Protein AF-A0A813BN53-F1 (afdb_monomer_lite)

Organism: NCBI:txid1628268

Structure (mmCIF, N/CA/C/O backbone):
data_AF-A0A813BN53-F1
#
_entry.id   AF-A0A813BN53-F1
#
loop_
_atom_site.group_PDB
_atom_site.id
_atom_site.type_symbol
_atom_site.label_atom_id
_atom_site.label_alt_id
_atom_site.label_comp_id
_atom_site.label_asym_id
_atom_site.label_entity_id
_atom_site.label_seq_id
_atom_site.pdbx_PDB_ins_code
_atom_site.Cartn_x
_atom_site.Cartn_y
_atom_site.Cartn_z
_atom_site.occupancy
_atom_site.B_iso_or_equiv
_atom_site.auth_seq_id
_atom_site.auth_comp_id
_atom_site.auth_asym_id
_atom_site.auth_atom_id
_atom_site.pdbx_PDB_model_num
ATOM 1 N N . MET A 1 1 ? -25.216 -3.571 97.556 1.00 33.88 1 MET A N 1
ATOM 2 C CA . MET A 1 1 ? -24.026 -4.137 98.226 1.00 33.88 1 MET A CA 1
ATOM 3 C C . MET A 1 1 ? -23.554 -5.247 97.294 1.00 33.88 1 MET A C 1
ATOM 5 O O . MET A 1 1 ? -24.300 -6.204 97.170 1.00 33.88 1 MET A O 1
ATOM 9 N N . ALA A 1 2 ? -22.584 -5.068 96.392 1.00 27.86 2 ALA A N 1
ATOM 10 C CA . ALA A 1 2 ? -21.309 -4.325 96.413 1.00 27.86 2 ALA A CA 1
ATOM 11 C C . ALA A 1 2 ? -20.160 -5.106 97.073 1.00 27.86 2 ALA A C 1
ATOM 13 O O . ALA A 1 2 ? -20.402 -5.760 98.082 1.00 27.86 2 ALA A O 1
ATOM 14 N N . VAL A 1 3 ? -18.945 -4.909 96.533 1.00 31.61 3 VAL A N 1
ATOM 15 C CA . VAL A 1 3 ? -17.649 -5.512 96.919 1.00 31.61 3 VAL A CA 1
ATOM 16 C C . VAL A 1 3 ? -17.490 -6.990 96.497 1.00 31.61 3 VAL A C 1
ATOM 18 O O . VAL A 1 3 ? -18.380 -7.782 96.789 1.00 31.61 3 VAL A O 1
ATOM 21 N N . CYS A 1 4 ? -16.377 -7.476 95.926 1.00 26.16 4 CYS A N 1
ATOM 22 C CA . CYS A 1 4 ? -15.369 -6.957 94.962 1.00 26.16 4 CYS A CA 1
ATOM 23 C C . CYS A 1 4 ? -14.208 -7.978 94.875 1.00 26.16 4 CYS A C 1
ATOM 25 O O . CYS A 1 4 ? -13.852 -8.504 95.924 1.00 26.16 4 CYS A O 1
ATOM 27 N N . ASP A 1 5 ? -13.611 -8.139 93.682 1.00 34.28 5 ASP A N 1
ATOM 28 C CA . ASP A 1 5 ? -12.170 -8.380 93.392 1.00 34.28 5 ASP A CA 1
ATOM 29 C C . ASP A 1 5 ? -11.467 -9.556 94.149 1.00 34.28 5 ASP A C 1
ATOM 31 O O . ASP A 1 5 ? -12.128 -10.335 94.828 1.00 34.28 5 ASP A O 1
ATOM 35 N N . ASP A 1 6 ? -10.172 -9.897 94.057 1.00 33.66 6 ASP A N 1
ATOM 36 C CA . ASP A 1 6 ? -8.963 -9.495 93.292 1.00 33.66 6 ASP A CA 1
ATOM 37 C C . ASP A 1 6 ? -8.020 -10.753 93.288 1.00 33.66 6 ASP A C 1
ATOM 39 O O . ASP A 1 6 ? -8.207 -11.624 94.140 1.00 33.66 6 ASP A O 1
ATOM 43 N N . SER A 1 7 ? -6.994 -11.019 92.461 1.00 32.00 7 SER A N 1
ATOM 44 C CA . SER A 1 7 ? -6.309 -10.330 91.348 1.00 32.00 7 SER A CA 1
ATOM 45 C C . SER A 1 7 ? -5.564 -11.356 90.454 1.00 32.00 7 SER A C 1
ATOM 47 O O . SER A 1 7 ? -5.559 -12.547 90.770 1.00 32.00 7 SER A O 1
ATOM 49 N N . GLY A 1 8 ? -4.828 -10.911 89.419 1.00 30.19 8 GLY A N 1
ATOM 50 C CA . GLY A 1 8 ? -3.742 -11.714 88.810 1.00 30.19 8 GLY A CA 1
ATOM 51 C C . GLY A 1 8 ? -3.398 -11.418 87.340 1.00 30.19 8 GLY A C 1
ATOM 52 O O . GLY A 1 8 ? -4.048 -11.941 86.441 1.00 30.19 8 GLY A O 1
ATOM 53 N N . ALA A 1 9 ? -2.336 -10.645 87.085 1.00 30.12 9 ALA A N 1
ATOM 54 C CA . ALA A 1 9 ? -1.829 -10.312 85.741 1.00 30.12 9 ALA A CA 1
ATOM 55 C C . ALA A 1 9 ? -0.279 -10.327 85.686 1.00 30.12 9 ALA A C 1
ATOM 57 O O . ALA A 1 9 ? 0.352 -10.636 86.696 1.00 30.12 9 ALA A O 1
ATOM 58 N N . LEU A 1 10 ? 0.301 -9.884 84.549 1.00 31.89 10 LEU A N 1
ATOM 59 C CA . LEU A 1 10 ? 1.746 -9.716 84.233 1.00 31.89 10 LEU A CA 1
ATOM 60 C C . LEU A 1 10 ? 2.466 -11.015 83.767 1.00 31.89 10 LEU A C 1
ATOM 62 O O . LEU A 1 10 ? 2.198 -12.078 84.313 1.00 31.89 10 LEU A O 1
ATOM 66 N N . LEU A 1 11 ? 3.397 -11.021 82.790 1.00 31.33 11 LEU A N 1
ATOM 67 C CA . LEU A 1 11 ? 3.942 -9.970 81.891 1.00 31.33 11 LEU A CA 1
ATOM 68 C C . LEU A 1 11 ? 4.680 -10.598 80.668 1.00 31.33 11 LEU A C 1
ATOM 70 O O . LEU A 1 11 ? 5.227 -11.674 80.851 1.00 31.33 11 LEU A O 1
ATOM 74 N N . ALA A 1 12 ? 4.728 -9.876 79.523 1.00 29.97 12 ALA A N 1
ATOM 75 C CA . ALA A 1 12 ? 5.725 -9.812 78.403 1.00 29.97 12 ALA A CA 1
ATOM 76 C C . ALA A 1 12 ? 6.460 -11.093 77.876 1.00 29.97 12 ALA A C 1
ATOM 78 O O . ALA A 1 12 ? 6.554 -12.098 78.558 1.00 29.97 12 ALA A O 1
ATOM 79 N N . GLU A 1 13 ? 7.010 -11.190 76.652 1.00 34.19 13 GLU A N 1
ATOM 80 C CA . GLU A 1 13 ? 7.517 -10.237 75.632 1.00 34.19 13 GLU A CA 1
ATOM 81 C C . GLU A 1 13 ? 7.085 -10.711 74.209 1.00 34.19 13 GLU A C 1
ATOM 83 O O . GLU A 1 13 ? 7.063 -11.908 73.952 1.00 34.19 13 GLU A O 1
ATOM 88 N N . SER A 1 14 ? 6.513 -9.881 73.320 1.00 32.94 14 SER A N 1
ATOM 89 C CA . SER A 1 14 ? 7.113 -8.912 72.362 1.00 32.94 14 SER A CA 1
ATOM 90 C C . SER A 1 14 ? 7.568 -9.496 70.999 1.00 32.94 14 SER A C 1
ATOM 92 O O . SER A 1 14 ? 8.357 -10.435 70.964 1.00 32.94 14 SER A O 1
ATOM 94 N N . GLY A 1 15 ? 7.111 -8.901 69.882 1.00 30.14 15 GLY A N 1
ATOM 95 C CA . GLY A 1 15 ? 7.541 -9.224 68.506 1.00 30.14 15 GLY A CA 1
ATOM 96 C C . GLY A 1 15 ? 6.459 -8.970 67.437 1.00 30.14 15 GLY A C 1
ATOM 97 O O . GLY A 1 15 ? 5.422 -9.625 67.449 1.00 30.14 15 GLY A O 1
ATOM 98 N N . GLU A 1 16 ? 6.686 -8.026 66.519 1.00 40.94 16 GLU A N 1
ATOM 99 C CA . GLU A 1 16 ? 5.732 -7.618 65.465 1.00 40.94 16 GLU A CA 1
ATOM 100 C C . GLU A 1 16 ? 5.935 -8.367 64.134 1.00 40.94 16 GLU A C 1
ATOM 102 O O . GLU A 1 16 ? 7.077 -8.655 63.764 1.00 40.94 16 GLU A O 1
ATOM 107 N N . LYS A 1 17 ? 4.861 -8.533 63.339 1.00 35.19 17 LYS A N 1
ATOM 108 C CA . LYS A 1 17 ? 4.904 -8.312 61.877 1.00 35.19 17 LYS A CA 1
ATOM 109 C C . LYS A 1 17 ? 3.518 -8.116 61.236 1.00 35.19 17 LYS A C 1
ATOM 111 O O . LYS A 1 17 ? 2.498 -8.278 61.895 1.00 35.19 17 LYS A O 1
ATOM 116 N N . LEU A 1 18 ? 3.536 -7.671 59.976 1.00 34.00 18 LEU A N 1
ATOM 117 C CA . LEU A 1 18 ? 2.407 -7.183 59.174 1.00 34.00 18 LEU A CA 1
ATOM 118 C C . LEU A 1 18 ? 1.803 -8.245 58.239 1.00 34.00 18 LEU A C 1
ATOM 120 O O . LEU A 1 18 ? 2.571 -9.075 57.765 1.00 34.00 18 LEU A O 1
ATOM 124 N N . LEU A 1 19 ? 0.517 -8.032 57.889 1.00 42.69 19 LEU A N 1
ATOM 125 C CA . LEU A 1 19 ? -0.212 -8.493 56.678 1.00 42.69 19 LEU A CA 1
ATOM 126 C C . LEU A 1 19 ? -0.283 -10.040 56.507 1.00 42.69 19 LEU A C 1
ATOM 128 O O . LEU A 1 19 ? 0.435 -10.771 57.176 1.00 42.69 19 LEU A O 1
ATOM 132 N N . ASP A 1 20 ? -1.249 -10.655 55.823 1.00 34.78 20 ASP A N 1
ATOM 133 C CA . ASP A 1 20 ? -1.845 -10.367 54.509 1.00 34.78 20 ASP A CA 1
ATOM 134 C C . ASP A 1 20 ? -3.363 -10.675 54.456 1.00 34.78 20 ASP A C 1
ATOM 136 O O . ASP A 1 20 ? -3.975 -11.076 55.450 1.00 34.78 20 ASP A O 1
ATOM 140 N N . GLY A 1 21 ? -3.966 -10.485 53.280 1.00 42.91 21 GLY A N 1
ATOM 141 C CA . GLY A 1 21 ? -5.291 -10.977 52.906 1.00 42.91 21 GLY A CA 1
ATOM 142 C C . GLY A 1 21 ? -5.336 -11.233 51.397 1.00 42.91 21 GLY A C 1
ATOM 143 O O . GLY A 1 21 ? -4.715 -10.483 50.654 1.00 42.91 21 GLY A O 1
ATOM 144 N N . GLU A 1 22 ? -6.044 -12.288 50.996 1.00 37.97 22 GLU A N 1
ATOM 145 C CA . GLU A 1 22 ? -6.292 -12.743 49.616 1.00 37.97 22 GLU A CA 1
ATOM 146 C C . GLU A 1 22 ? -7.786 -13.168 49.604 1.00 37.97 22 GLU A C 1
ATOM 148 O O . GLU A 1 22 ? -8.225 -13.806 50.566 1.00 37.97 22 GLU A O 1
ATOM 153 N N . ASP A 1 23 ? -8.701 -12.705 48.745 1.00 38.03 23 ASP A N 1
ATOM 154 C CA . ASP A 1 23 ? -8.755 -12.562 47.273 1.00 38.03 23 ASP A CA 1
ATOM 155 C C . ASP A 1 23 ? -9.419 -13.788 46.605 1.00 38.03 23 ASP A C 1
ATOM 157 O O . ASP A 1 23 ? -8.776 -14.787 46.285 1.00 38.03 23 ASP A O 1
ATOM 161 N N . GLU A 1 24 ? -10.744 -13.708 46.396 1.00 40.34 24 GLU A N 1
ATOM 162 C CA . GLU A 1 24 ? -11.528 -14.678 45.598 1.00 40.34 24 GLU A CA 1
ATOM 163 C C . GLU A 1 24 ? -12.054 -14.097 44.263 1.00 40.34 24 GLU A C 1
ATOM 165 O O . GLU A 1 24 ? -12.581 -14.857 43.451 1.00 40.34 24 GLU A O 1
ATOM 170 N N . ASP A 1 25 ? -11.870 -12.796 43.992 1.00 41.88 25 ASP A N 1
ATOM 171 C CA . ASP A 1 25 ? -12.473 -12.102 42.836 1.00 41.88 25 ASP A CA 1
ATOM 172 C C . ASP A 1 25 ? -11.641 -12.170 41.524 1.00 41.88 25 ASP A C 1
ATOM 174 O O . ASP A 1 25 ? -12.183 -11.933 40.448 1.00 41.88 25 ASP A O 1
ATOM 178 N N . GLU A 1 26 ? -10.352 -12.549 41.550 1.00 42.41 26 GLU A N 1
ATOM 179 C CA . GLU A 1 26 ? -9.469 -12.508 40.353 1.00 42.41 26 GLU A CA 1
ATOM 180 C C . GLU A 1 26 ? -9.782 -13.542 39.244 1.00 42.41 26 GLU A C 1
ATOM 182 O O . GLU A 1 26 ? -9.170 -13.506 38.173 1.00 42.41 26 GLU A O 1
ATOM 187 N N . LYS A 1 27 ? -10.680 -14.511 39.468 1.00 37.81 27 LYS A N 1
ATOM 188 C CA . LYS A 1 27 ? -10.861 -15.638 38.527 1.00 37.81 27 LYS A CA 1
ATOM 189 C C . LYS A 1 27 ? -11.750 -15.345 37.327 1.00 37.81 27 LYS A C 1
ATOM 191 O O . LYS A 1 27 ? -11.468 -15.871 36.253 1.00 37.81 27 LYS A O 1
ATOM 196 N N . ASP A 1 28 ? -12.775 -14.519 37.493 1.00 36.75 28 ASP A N 1
ATOM 197 C CA . ASP A 1 28 ? -13.731 -14.261 36.413 1.00 36.75 28 ASP A CA 1
ATOM 198 C C . ASP A 1 28 ? -13.164 -13.235 35.406 1.00 36.75 28 ASP A C 1
ATOM 200 O O . ASP A 1 28 ? -13.376 -13.376 34.202 1.00 36.75 28 ASP A O 1
ATOM 204 N N . GLU A 1 29 ? -12.335 -12.279 35.855 1.00 39.06 29 GLU A N 1
ATOM 205 C CA . GLU A 1 29 ? -11.618 -11.354 34.955 1.00 39.06 29 GLU A CA 1
ATOM 206 C C . GLU A 1 29 ? -10.554 -12.078 34.103 1.00 39.06 29 GLU A C 1
ATOM 208 O O . GLU A 1 29 ? -10.375 -11.757 32.925 1.00 39.06 29 GLU A O 1
ATOM 213 N N . GLN A 1 30 ? -9.895 -13.112 34.647 1.00 33.84 30 GLN A N 1
ATOM 214 C CA . GLN A 1 30 ? -8.922 -13.911 33.891 1.00 33.84 30 GLN A CA 1
ATOM 215 C C . GLN A 1 30 ? -9.562 -14.768 32.788 1.00 33.84 30 GLN A C 1
ATOM 217 O O . GLN A 1 30 ? -8.883 -15.046 31.799 1.00 33.84 30 GLN A O 1
ATOM 222 N N . GLU A 1 31 ? -10.838 -15.168 32.890 1.00 34.53 31 GLU A N 1
ATOM 223 C CA . GLU A 1 31 ? -11.503 -15.862 31.775 1.00 34.53 31 GLU A CA 1
ATOM 224 C C . GLU A 1 31 ? -11.923 -14.898 30.647 1.00 34.53 31 GLU A C 1
ATOM 226 O O . GLU A 1 31 ? -11.757 -15.265 29.479 1.00 34.53 31 GLU A O 1
ATOM 231 N N . GLU A 1 32 ? -12.346 -13.656 30.931 1.00 34.56 32 GLU A N 1
ATOM 232 C CA . GLU A 1 32 ? -12.638 -12.667 29.871 1.00 34.56 32 GLU A CA 1
ATOM 233 C C . GLU A 1 32 ? -11.372 -12.150 29.156 1.00 34.56 32 GLU A C 1
ATOM 235 O O . GLU A 1 32 ? -11.384 -12.026 27.928 1.00 34.56 32 GLU A O 1
ATOM 240 N N . GLU A 1 33 ? -10.241 -11.953 29.850 1.00 33.53 33 GLU A N 1
ATOM 241 C CA . GLU A 1 33 ? -8.964 -11.655 29.169 1.00 33.53 33 GLU A CA 1
ATOM 242 C C . GLU A 1 33 ? -8.402 -12.878 28.402 1.00 33.53 33 GLU A C 1
ATOM 244 O O . GLU A 1 33 ? -7.576 -12.734 27.496 1.00 33.53 33 GLU A O 1
ATOM 249 N N . SER A 1 34 ? -8.898 -14.093 28.688 1.00 33.66 34 SER A N 1
ATOM 250 C CA . SER A 1 34 ? -8.512 -15.337 27.999 1.00 33.66 34 SER A CA 1
ATOM 251 C C . SER A 1 34 ? -9.252 -15.619 26.682 1.00 33.66 34 SER A C 1
ATOM 253 O O . SER A 1 34 ? -9.104 -16.710 26.119 1.00 33.66 34 SER A O 1
ATOM 255 N N . VAL A 1 35 ? -10.000 -14.655 26.124 1.00 37.69 35 VAL A N 1
ATOM 256 C CA . VAL A 1 35 ? -10.528 -14.742 24.746 1.00 37.69 35 VAL A CA 1
ATOM 257 C C . VAL A 1 35 ? -9.358 -14.663 23.757 1.00 37.69 35 VAL A C 1
ATOM 259 O O . VAL A 1 35 ? -9.014 -13.615 23.214 1.00 37.69 35 VAL A O 1
ATOM 262 N N . LEU A 1 36 ? -8.705 -15.815 23.582 1.00 43.56 36 LEU A N 1
ATOM 263 C CA . LEU A 1 36 ? -7.347 -15.932 23.070 1.00 43.56 36 LEU A CA 1
ATOM 264 C C . LEU A 1 36 ? -7.127 -15.171 21.761 1.00 43.56 36 LEU A C 1
ATOM 266 O O . LEU A 1 36 ? -7.765 -15.459 20.742 1.00 43.56 36 LEU A O 1
ATOM 270 N N . GLN A 1 37 ? -6.065 -14.361 21.749 1.00 44.81 37 GLN A N 1
ATOM 271 C CA . GLN A 1 37 ? -5.277 -14.138 20.541 1.00 44.81 37 GLN A CA 1
ATOM 272 C C . GLN A 1 37 ? -4.729 -15.492 20.067 1.00 44.81 37 GLN A C 1
ATOM 274 O O . GLN A 1 37 ? -3.613 -15.891 20.397 1.00 44.81 37 GLN A O 1
ATOM 279 N N . ARG A 1 38 ? -5.538 -16.232 19.301 1.00 49.47 38 ARG A N 1
ATOM 280 C CA . ARG A 1 38 ? -5.052 -17.352 18.498 1.00 49.47 38 ARG A CA 1
ATOM 281 C C . ARG A 1 38 ? -4.010 -16.792 17.548 1.00 49.47 38 ARG A C 1
ATOM 283 O O . ARG A 1 38 ? -4.349 -16.031 16.650 1.00 49.47 38 ARG A O 1
ATOM 290 N N . GLU A 1 39 ? -2.760 -17.174 17.763 1.00 60.25 39 GLU A N 1
ATOM 291 C CA . GLU A 1 39 ? -1.652 -16.815 16.890 1.00 60.25 39 GLU A CA 1
ATOM 292 C C . GLU A 1 39 ? -1.958 -17.333 15.473 1.00 60.25 39 GLU A C 1
ATOM 294 O O . GLU A 1 39 ? -2.059 -18.543 15.244 1.00 60.25 39 GLU A O 1
ATOM 299 N N . ILE A 1 40 ? -2.213 -16.410 14.538 1.00 71.62 40 ILE A N 1
ATOM 300 C CA . ILE A 1 40 ? -2.648 -16.727 13.172 1.00 71.62 40 ILE A CA 1
ATOM 301 C C . ILE A 1 40 ? -1.441 -17.261 12.397 1.00 71.62 40 ILE A C 1
ATOM 303 O O . ILE A 1 40 ? -0.690 -16.528 11.760 1.00 71.62 40 ILE A O 1
ATOM 307 N N . SER A 1 41 ? -1.236 -18.573 12.485 1.00 79.69 41 SER A N 1
ATOM 308 C CA . SER A 1 41 ? -0.147 -19.272 11.809 1.00 79.69 41 SER A CA 1
ATOM 309 C C . SER A 1 41 ? -0.617 -19.810 10.457 1.00 79.69 41 SER A C 1
ATOM 311 O O . SER A 1 41 ? -1.017 -20.966 10.334 1.00 79.69 41 SER A O 1
ATOM 313 N N . VAL A 1 42 ? -0.591 -18.951 9.435 1.00 86.44 42 VAL A N 1
ATOM 314 C CA . VAL A 1 42 ? -0.787 -19.367 8.038 1.00 86.44 42 VAL A CA 1
ATOM 315 C C . VAL A 1 42 ? 0.464 -20.099 7.566 1.00 86.44 42 VAL A C 1
ATOM 317 O O . VAL A 1 42 ? 1.565 -19.550 7.592 1.00 86.44 42 VAL A O 1
ATOM 320 N N . THR A 1 43 ? 0.318 -21.339 7.103 1.00 90.38 43 THR A N 1
ATOM 321 C CA . THR A 1 43 ? 1.452 -22.072 6.534 1.00 90.38 43 THR A CA 1
ATOM 322 C C . THR A 1 43 ? 1.742 -21.611 5.106 1.00 90.38 43 THR A C 1
ATOM 324 O O . THR A 1 43 ? 0.839 -21.276 4.335 1.00 90.38 43 THR A O 1
ATOM 327 N N . GLY A 1 44 ? 3.009 -21.695 4.685 1.00 91.38 44 GLY A N 1
ATOM 328 C CA . GLY A 1 44 ? 3.384 -21.446 3.287 1.00 91.38 44 GLY A CA 1
ATOM 329 C C . GLY A 1 44 ? 2.652 -22.357 2.286 1.00 91.38 44 GLY A C 1
ATOM 330 O O . GLY A 1 44 ? 2.449 -21.971 1.139 1.00 91.38 44 GLY A O 1
ATOM 331 N N . GLY A 1 45 ? 2.190 -23.540 2.712 1.00 94.31 45 GLY A N 1
ATOM 332 C CA . GLY A 1 45 ? 1.347 -24.413 1.891 1.00 94.31 45 GLY A CA 1
ATOM 333 C C . GLY A 1 45 ? -0.034 -23.812 1.615 1.00 94.31 45 GLY A C 1
ATOM 334 O O . GLY A 1 45 ? -0.481 -23.804 0.471 1.00 94.31 45 GLY A O 1
ATOM 335 N N . GLU A 1 46 ? -0.687 -23.258 2.636 1.00 95.50 46 GLU A N 1
ATOM 336 C CA . GLU A 1 46 ? -1.992 -22.597 2.501 1.00 95.50 46 GLU A CA 1
ATOM 337 C C . GLU A 1 46 ? -1.878 -21.278 1.730 1.00 95.50 46 GLU A C 1
ATOM 339 O O . GLU A 1 46 ? -2.680 -21.028 0.831 1.00 95.50 46 GLU A O 1
ATOM 344 N N . ALA A 1 47 ? -0.838 -20.479 1.996 1.00 96.25 47 ALA A N 1
ATOM 345 C CA . ALA A 1 47 ? -0.552 -19.258 1.242 1.00 96.25 47 ALA A CA 1
ATOM 346 C C . ALA A 1 47 ? -0.346 -19.547 -0.260 1.00 96.25 47 ALA A C 1
ATOM 348 O O . ALA A 1 47 ? -0.928 -18.877 -1.113 1.00 96.25 47 ALA A O 1
ATOM 349 N N . ARG A 1 48 ? 0.403 -20.606 -0.597 1.00 97.50 48 ARG A N 1
ATOM 350 C CA . ARG A 1 48 ? 0.612 -21.066 -1.981 1.00 97.50 48 ARG A CA 1
ATOM 351 C C . ARG A 1 48 ? -0.673 -21.568 -2.646 1.00 97.50 48 ARG A C 1
ATOM 353 O O . ARG A 1 48 ? -0.898 -21.289 -3.822 1.00 97.50 48 ARG A O 1
ATOM 360 N N . LEU A 1 49 ? -1.531 -22.280 -1.912 1.00 96.94 49 LEU A N 1
ATOM 361 C CA . LEU A 1 49 ? -2.847 -22.707 -2.406 1.00 96.94 49 LEU A CA 1
ATOM 362 C C . LEU A 1 49 ? -3.792 -21.517 -2.640 1.00 96.94 49 LEU A C 1
ATOM 364 O O . LEU A 1 49 ? -4.520 -21.510 -3.630 1.00 96.94 49 LEU A O 1
ATOM 368 N N . LEU A 1 50 ? -3.738 -20.485 -1.793 1.00 95.50 50 LEU A N 1
ATOM 369 C CA . LEU A 1 50 ? -4.460 -19.232 -2.021 1.00 95.50 50 LEU A CA 1
ATOM 370 C C . LEU A 1 50 ? -3.936 -18.494 -3.264 1.00 95.50 50 LEU A C 1
ATOM 372 O O . LEU A 1 50 ? -4.733 -17.973 -4.039 1.00 95.50 50 LEU A O 1
ATOM 376 N N . GLY A 1 51 ? -2.618 -18.491 -3.487 1.00 95.81 51 GLY A N 1
ATOM 377 C CA . GLY A 1 51 ? -2.009 -17.930 -4.695 1.00 95.81 51 GLY A CA 1
ATOM 378 C C . GLY A 1 51 ? -2.489 -18.625 -5.974 1.00 95.81 51 GLY A C 1
ATOM 379 O O . GLY A 1 51 ? -2.879 -17.959 -6.932 1.00 95.81 51 GLY A O 1
ATOM 380 N N . LEU A 1 52 ? -2.560 -19.960 -5.960 1.00 95.88 52 LEU A N 1
ATOM 381 C CA . LEU A 1 52 ? -3.152 -20.757 -7.043 1.00 95.88 52 LEU A CA 1
ATOM 382 C C . LEU A 1 52 ? -4.639 -20.440 -7.269 1.00 95.88 52 LEU A C 1
ATOM 384 O O . LEU A 1 52 ? -5.068 -20.294 -8.411 1.00 95.88 52 LEU A O 1
ATOM 388 N N . ALA A 1 53 ? -5.428 -20.302 -6.201 1.00 93.69 53 ALA A N 1
ATOM 389 C CA . ALA A 1 53 ? -6.845 -19.955 -6.311 1.00 93.69 53 ALA A CA 1
ATOM 390 C C . ALA A 1 53 ? -7.058 -18.530 -6.857 1.00 93.69 53 ALA A C 1
ATOM 392 O O . ALA A 1 53 ? -7.967 -18.296 -7.653 1.00 93.69 53 ALA A O 1
ATOM 393 N N . LEU A 1 54 ? -6.201 -17.576 -6.475 1.00 92.31 54 LEU A N 1
ATOM 394 C CA . LEU A 1 54 ? -6.242 -16.209 -6.994 1.00 92.31 54 LEU A CA 1
ATOM 395 C C . LEU A 1 54 ? -5.793 -16.134 -8.464 1.00 92.31 54 LEU A C 1
ATOM 397 O O . LEU A 1 54 ? -6.326 -15.317 -9.218 1.00 92.31 54 LEU A O 1
ATOM 401 N N . ALA A 1 55 ? -4.866 -16.996 -8.892 1.00 91.94 55 ALA A N 1
ATOM 402 C CA . ALA A 1 55 ? -4.433 -17.083 -10.285 1.00 91.94 55 ALA A CA 1
ATOM 403 C C . ALA A 1 55 ? -5.608 -17.363 -11.241 1.00 91.94 55 ALA A C 1
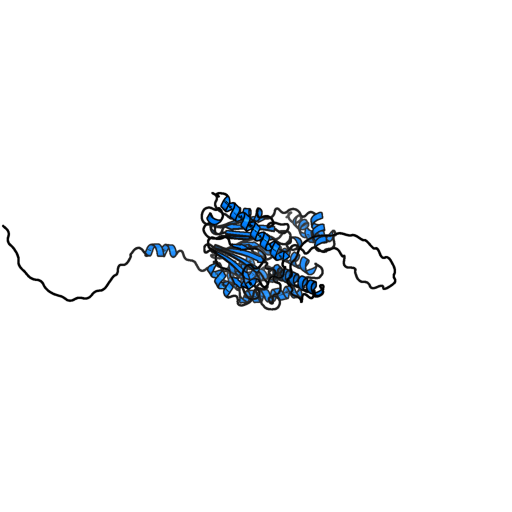ATOM 405 O O . ALA A 1 55 ? -5.752 -16.668 -12.246 1.00 91.94 55 ALA A O 1
ATOM 406 N N . ASP A 1 56 ? -6.476 -18.315 -10.889 1.00 88.00 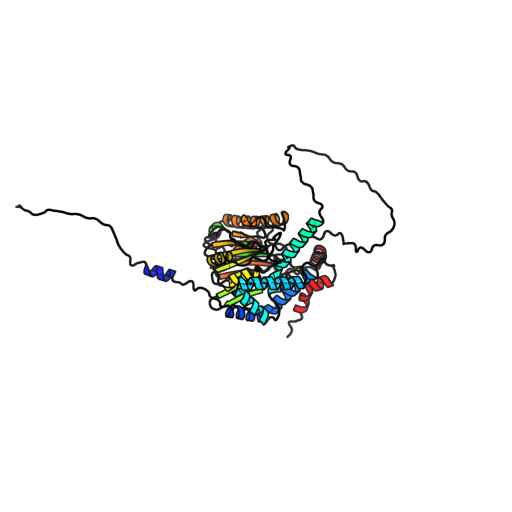56 ASP A N 1
ATOM 407 C CA . ASP A 1 56 ? -7.645 -18.712 -11.687 1.00 88.00 56 ASP A CA 1
ATOM 408 C C . ASP A 1 56 ? -8.651 -17.556 -11.877 1.00 88.00 56 ASP A C 1
ATOM 410 O O . ASP A 1 56 ? -9.103 -17.281 -12.988 1.00 88.00 56 ASP A O 1
ATOM 414 N N . VAL A 1 57 ? -8.945 -16.799 -10.809 1.00 86.19 57 VAL A N 1
ATOM 415 C CA . VAL A 1 57 ? -9.996 -15.757 -10.822 1.00 86.19 57 VAL A CA 1
ATOM 416 C C . VAL A 1 57 ? -9.512 -14.342 -11.179 1.00 86.19 57 VAL A C 1
ATOM 418 O O . VAL A 1 57 ? -10.315 -13.504 -11.607 1.00 86.19 57 VAL A O 1
ATOM 421 N N . TYR A 1 58 ? -8.219 -14.042 -11.001 1.00 83.94 58 TYR A N 1
ATOM 422 C CA . TYR A 1 58 ? -7.647 -12.701 -11.210 1.00 83.94 58 TYR A CA 1
ATOM 423 C C . TYR A 1 58 ? -6.564 -12.639 -12.298 1.00 83.94 58 TYR A C 1
ATOM 425 O O . TYR A 1 58 ? -6.284 -11.558 -12.823 1.00 83.94 58 TYR A O 1
ATOM 433 N N . GLY A 1 59 ? -6.010 -13.783 -12.710 1.00 82.88 59 GLY A N 1
ATOM 434 C CA . GLY A 1 59 ? -4.844 -13.882 -13.588 1.00 82.88 59 GLY A CA 1
ATOM 435 C C . GLY A 1 59 ? -4.892 -13.057 -14.867 1.00 82.88 59 GLY A C 1
ATOM 436 O O . GLY A 1 59 ? -3.930 -12.362 -15.193 1.00 82.88 59 GLY A O 1
ATOM 437 N N . THR A 1 60 ? -6.022 -13.080 -15.574 1.00 83.62 60 THR A N 1
ATOM 438 C CA . THR A 1 60 ? -6.208 -12.313 -16.816 1.00 83.62 60 THR A CA 1
ATOM 439 C C . THR A 1 60 ? -6.147 -10.802 -16.578 1.00 83.62 60 THR A C 1
ATOM 441 O O . THR A 1 60 ? -5.549 -10.088 -17.378 1.00 83.62 60 THR A O 1
ATOM 444 N N . ARG A 1 61 ? -6.701 -10.298 -15.464 1.00 83.31 61 ARG A N 1
ATOM 445 C CA . ARG A 1 61 ? -6.637 -8.864 -15.117 1.00 83.31 61 ARG A CA 1
ATOM 446 C C . ARG A 1 61 ? -5.209 -8.460 -14.751 1.00 83.31 61 ARG A C 1
ATOM 448 O O . ARG A 1 61 ? -4.686 -7.517 -15.336 1.00 83.31 61 ARG A O 1
ATOM 455 N N . ALA A 1 62 ? -4.558 -9.227 -13.874 1.00 84.56 62 ALA A N 1
ATOM 456 C CA . ALA A 1 62 ? -3.168 -9.001 -13.475 1.00 84.56 62 ALA A CA 1
ATOM 457 C C . ALA A 1 62 ? -2.200 -8.991 -14.674 1.00 84.56 62 ALA A C 1
ATOM 459 O O . ALA A 1 62 ? -1.365 -8.096 -14.812 1.00 84.56 62 ALA A O 1
ATOM 460 N N . LYS A 1 63 ? -2.355 -9.952 -15.593 1.00 85.75 63 LYS A N 1
ATOM 461 C CA . LYS A 1 63 ? -1.531 -10.061 -16.803 1.00 85.75 63 LYS A CA 1
ATOM 462 C C . LYS A 1 63 ? -1.753 -8.903 -17.782 1.00 85.75 63 LYS A C 1
ATOM 464 O O . LYS A 1 63 ? -0.787 -8.431 -18.378 1.00 85.75 63 LYS A O 1
ATOM 469 N N . ASN A 1 64 ? -2.990 -8.422 -17.925 1.00 84.38 64 ASN A N 1
ATOM 470 C CA . ASN A 1 64 ? -3.296 -7.264 -18.770 1.00 84.38 64 ASN A CA 1
ATOM 471 C C . ASN A 1 64 ? -2.724 -5.960 -18.183 1.00 84.38 64 ASN A C 1
ATOM 473 O O . ASN A 1 64 ? -2.144 -5.169 -18.927 1.00 84.38 64 ASN A O 1
ATOM 477 N N . GLY A 1 65 ? -2.807 -5.776 -16.860 1.00 82.12 65 GLY A N 1
ATOM 478 C CA . GLY A 1 65 ? -2.184 -4.651 -16.153 1.00 82.12 65 GLY A CA 1
ATOM 479 C C . GLY A 1 65 ? -0.661 -4.616 -16.310 1.00 82.12 65 GLY A C 1
ATOM 480 O O . GLY A 1 65 ? -0.093 -3.565 -16.609 1.00 82.12 65 GLY A O 1
ATOM 481 N N . LEU A 1 66 ? 0.011 -5.772 -16.213 1.00 85.62 66 LEU A N 1
ATOM 482 C CA . LEU A 1 66 ? 1.448 -5.871 -16.501 1.00 85.62 66 LEU A CA 1
ATOM 483 C C . LEU A 1 66 ? 1.784 -5.594 -17.973 1.00 85.62 66 LEU A C 1
ATOM 485 O O . LEU A 1 66 ? 2.805 -4.966 -18.246 1.00 85.62 66 LEU A O 1
ATOM 489 N N . GLY A 1 67 ? 0.952 -6.050 -18.913 1.00 83.56 67 GLY A N 1
ATOM 490 C CA . GLY A 1 67 ? 1.113 -5.738 -20.336 1.00 83.56 67 GLY A CA 1
ATOM 491 C C . GLY A 1 67 ? 1.140 -4.227 -20.564 1.00 83.56 67 GLY A C 1
ATOM 492 O O . GLY A 1 67 ? 2.147 -3.690 -21.015 1.00 83.56 67 GLY A O 1
ATOM 493 N N . HIS A 1 68 ? 0.097 -3.534 -20.100 1.00 79.50 68 HIS A N 1
ATOM 494 C CA . HIS A 1 68 ? -0.020 -2.076 -20.191 1.00 79.50 68 HIS A CA 1
ATOM 495 C C . HIS A 1 68 ? 1.167 -1.342 -19.531 1.00 79.50 68 HIS A C 1
ATOM 497 O O . HIS A 1 68 ? 1.659 -0.343 -20.058 1.00 79.50 68 HIS A O 1
ATOM 503 N N . ALA A 1 69 ? 1.679 -1.866 -18.411 1.00 80.25 69 ALA A N 1
ATOM 504 C CA . ALA A 1 69 ? 2.874 -1.347 -17.746 1.00 80.25 69 ALA A CA 1
ATOM 505 C C . ALA A 1 69 ? 4.134 -1.450 -18.612 1.00 80.25 69 ALA A C 1
ATOM 507 O O . ALA A 1 69 ? 4.895 -0.487 -18.744 1.00 80.25 69 ALA A O 1
ATOM 508 N N . LYS A 1 70 ? 4.365 -2.636 -19.182 1.00 82.75 70 LYS A N 1
ATOM 509 C CA . LYS A 1 70 ? 5.522 -2.919 -20.028 1.00 82.75 70 LYS A CA 1
ATOM 510 C C . LYS A 1 70 ? 5.472 -2.068 -21.284 1.00 82.75 70 LYS A C 1
ATOM 512 O O . LYS A 1 70 ? 6.448 -1.372 -21.547 1.00 82.75 70 LYS A O 1
ATOM 517 N N . ASP A 1 71 ? 4.332 -2.024 -21.966 1.00 79.75 71 ASP A N 1
ATOM 518 C CA . ASP A 1 71 ? 4.114 -1.173 -23.136 1.00 79.75 71 ASP A CA 1
ATOM 519 C C . ASP A 1 71 ? 4.445 0.296 -22.803 1.00 79.75 71 ASP A C 1
ATOM 521 O O . ASP A 1 71 ? 5.271 0.918 -23.471 1.00 79.75 71 ASP A O 1
ATOM 525 N N . TYR A 1 72 ? 3.928 0.830 -21.687 1.00 76.94 72 TYR A N 1
ATOM 526 C CA . TYR A 1 72 ? 4.221 2.198 -21.244 1.00 76.94 72 TYR A CA 1
ATOM 527 C C . TYR A 1 72 ? 5.726 2.465 -21.045 1.00 76.94 72 TYR A C 1
ATOM 529 O O . TYR A 1 72 ? 6.239 3.463 -21.553 1.00 76.94 72 TYR A O 1
ATOM 537 N N . TYR A 1 73 ? 6.465 1.618 -20.319 1.00 77.56 73 TYR A N 1
ATOM 538 C CA . TYR A 1 73 ? 7.884 1.883 -20.011 1.00 77.56 73 TYR A CA 1
ATOM 539 C C . TYR A 1 73 ? 8.872 1.510 -21.126 1.00 77.56 73 TYR A C 1
ATOM 541 O O . TYR A 1 73 ? 9.960 2.104 -21.181 1.00 77.56 73 TYR A O 1
ATOM 549 N N . LEU A 1 74 ? 8.512 0.546 -21.980 1.00 76.44 74 LEU A N 1
ATOM 550 C CA . LEU A 1 74 ? 9.306 0.095 -23.123 1.00 76.44 74 LEU A CA 1
ATOM 551 C C . LEU A 1 74 ? 9.117 1.015 -24.335 1.00 76.44 74 LEU A C 1
ATOM 553 O O . LEU A 1 74 ? 10.103 1.346 -24.992 1.00 76.44 74 LEU A O 1
ATOM 557 N N . GLU A 1 75 ? 7.888 1.463 -24.620 1.00 70.62 75 GLU A N 1
ATOM 558 C CA . GLU A 1 75 ? 7.604 2.302 -25.791 1.00 70.62 75 GLU A CA 1
ATOM 559 C C . GLU A 1 75 ? 7.855 3.800 -25.553 1.00 70.62 75 GLU A C 1
ATOM 561 O O . GLU A 1 75 ? 8.160 4.513 -26.512 1.00 70.62 75 GLU A O 1
ATOM 566 N N . LEU A 1 76 ? 7.776 4.316 -24.313 1.00 62.62 76 LEU A N 1
ATOM 567 C CA . LEU A 1 76 ? 8.011 5.746 -24.044 1.00 62.62 76 LEU A CA 1
ATOM 568 C C . LEU A 1 76 ? 9.474 6.161 -24.303 1.00 62.62 76 LEU A C 1
ATOM 570 O O . LEU A 1 76 ? 10.369 5.747 -23.561 1.00 62.62 76 LEU A O 1
ATOM 574 N N . PRO A 1 77 ? 9.748 7.067 -25.266 1.00 55.06 77 PRO A N 1
ATOM 575 C CA . PRO A 1 77 ? 11.112 7.450 -25.599 1.00 55.06 77 PRO A CA 1
ATOM 576 C C . PRO A 1 77 ? 11.600 8.652 -24.759 1.00 55.06 77 PRO A C 1
ATOM 578 O O . PRO A 1 77 ? 10.910 9.684 -24.692 1.00 55.06 77 PRO A O 1
ATOM 581 N N . PRO A 1 78 ? 12.822 8.601 -24.188 1.00 57.69 78 PRO A N 1
ATOM 582 C CA . PRO A 1 78 ? 13.769 7.480 -24.217 1.00 57.69 78 PRO A CA 1
ATOM 583 C C . PRO A 1 78 ? 13.408 6.382 -23.202 1.00 57.69 78 PRO A C 1
ATOM 585 O O . PRO A 1 78 ? 13.153 6.712 -22.044 1.00 57.69 78 PRO A O 1
ATOM 588 N N . VAL A 1 79 ? 13.498 5.112 -23.625 1.00 56.88 79 VAL A N 1
ATOM 589 C CA . VAL A 1 79 ? 13.134 3.886 -22.874 1.00 56.88 79 VAL A CA 1
ATOM 590 C C . VAL A 1 79 ? 13.509 3.966 -21.391 1.00 56.88 79 VAL A C 1
ATOM 592 O O . VAL A 1 79 ? 14.630 4.358 -21.047 1.00 56.88 79 VAL A O 1
ATOM 595 N N . SER A 1 80 ? 12.563 3.622 -20.514 1.00 67.44 80 SER A N 1
ATOM 596 C CA . SER A 1 80 ? 12.688 3.834 -19.062 1.00 67.44 80 SER A CA 1
ATOM 597 C C . SER A 1 80 ? 13.383 2.672 -18.344 1.00 67.44 80 SER A C 1
ATOM 599 O O . SER A 1 80 ? 14.221 2.894 -17.472 1.00 67.44 80 SER A O 1
ATOM 601 N N . CYS A 1 81 ? 13.057 1.442 -18.741 1.00 80.19 81 CYS A N 1
ATOM 602 C CA . CYS A 1 81 ? 13.650 0.187 -18.279 1.00 80.19 81 CYS A CA 1
ATOM 603 C C . CYS A 1 81 ? 13.628 -0.798 -19.459 1.00 80.19 81 CYS A C 1
ATOM 605 O O . CYS A 1 81 ? 12.689 -0.745 -20.251 1.00 80.19 81 CYS A O 1
ATOM 607 N N . SER A 1 82 ? 14.639 -1.656 -19.617 1.00 85.38 82 SER A N 1
ATOM 608 C CA . SER A 1 82 ? 14.611 -2.717 -20.637 1.00 85.38 82 SER A CA 1
ATOM 609 C C . SER A 1 82 ? 14.003 -4.000 -20.067 1.00 85.38 82 SER A C 1
ATOM 611 O O . SER A 1 82 ? 13.944 -4.165 -18.848 1.00 85.38 82 SER A O 1
ATOM 613 N N . MET A 1 83 ? 13.577 -4.927 -20.930 1.00 88.12 83 MET A N 1
ATOM 614 C CA . MET A 1 83 ? 13.042 -6.220 -20.483 1.00 88.12 83 MET A CA 1
ATOM 615 C C . MET A 1 83 ? 14.057 -7.006 -19.645 1.00 88.12 83 MET A C 1
ATOM 617 O O . MET A 1 83 ? 13.691 -7.581 -18.627 1.00 88.12 83 MET A O 1
ATOM 621 N N . GLU A 1 84 ? 15.340 -6.969 -20.013 1.00 90.25 84 GLU A N 1
ATOM 622 C CA . GLU A 1 84 ? 16.411 -7.634 -19.267 1.00 90.25 84 GLU A CA 1
ATOM 623 C C . GLU A 1 84 ? 16.538 -7.057 -17.853 1.00 90.25 84 GLU A C 1
ATOM 625 O O . GLU A 1 84 ? 16.610 -7.819 -16.892 1.00 90.25 84 GLU A O 1
ATOM 630 N N . LYS A 1 85 ? 16.503 -5.722 -17.704 1.00 89.69 85 LYS A N 1
ATOM 631 C CA . LYS A 1 85 ? 16.566 -5.086 -16.380 1.00 89.69 85 LYS A CA 1
ATOM 632 C C . LYS A 1 85 ? 15.276 -5.284 -15.577 1.00 89.69 85 LYS A C 1
ATOM 634 O O . LYS A 1 85 ? 15.342 -5.352 -14.352 1.00 89.69 85 LYS A O 1
ATOM 639 N N . TRP A 1 86 ? 14.121 -5.414 -16.233 1.00 91.19 86 TRP A N 1
ATOM 640 C CA . TRP A 1 86 ? 12.857 -5.745 -15.569 1.00 91.19 86 TRP A CA 1
ATOM 641 C C . TRP A 1 86 ? 12.925 -7.136 -14.928 1.00 91.19 86 TRP A C 1
ATOM 643 O O . TRP A 1 86 ? 12.689 -7.267 -13.728 1.00 91.19 86 TRP A O 1
ATOM 653 N N . SER A 1 87 ? 13.312 -8.162 -15.691 1.00 93.12 87 SER A N 1
ATOM 654 C CA . SER A 1 87 ? 13.418 -9.529 -15.168 1.00 93.12 87 SER A CA 1
ATOM 655 C C . SER A 1 87 ? 14.602 -9.698 -14.195 1.00 93.12 87 SER A C 1
ATOM 657 O O . SER A 1 87 ? 14.512 -10.483 -13.254 1.00 93.12 87 SER A O 1
ATOM 659 N N . GLU A 1 88 ? 15.685 -8.920 -14.341 1.00 94.69 88 GLU A N 1
ATOM 660 C CA . GLU A 1 88 ? 16.758 -8.830 -13.334 1.00 94.69 88 GLU A CA 1
ATOM 661 C C . GLU A 1 88 ? 16.211 -8.324 -11.987 1.00 94.69 88 GLU A C 1
ATOM 663 O O . GLU A 1 88 ? 16.409 -8.966 -10.956 1.00 94.69 88 GLU A O 1
ATOM 668 N N . LEU A 1 89 ? 15.459 -7.215 -11.992 1.00 94.19 89 LEU A N 1
ATOM 669 C CA . LEU A 1 89 ? 14.807 -6.687 -10.789 1.00 94.19 89 LEU A CA 1
ATOM 670 C C . LEU A 1 89 ? 13.805 -7.690 -10.192 1.00 94.19 89 LEU A C 1
ATOM 672 O O . LEU A 1 89 ? 13.703 -7.769 -8.970 1.00 94.19 89 LEU A O 1
ATOM 676 N N . ALA A 1 90 ? 13.108 -8.485 -11.014 1.00 95.69 90 ALA A N 1
ATOM 677 C CA . ALA A 1 90 ? 12.168 -9.507 -10.539 1.00 95.69 90 ALA A CA 1
ATOM 678 C C . ALA A 1 90 ? 12.877 -10.646 -9.789 1.00 95.69 90 ALA A C 1
ATOM 680 O O . ALA A 1 90 ? 12.392 -11.095 -8.750 1.00 95.69 90 ALA A O 1
ATOM 681 N N . CYS A 1 91 ? 14.071 -11.040 -10.243 1.00 96.75 91 CYS A N 1
ATOM 682 C CA . CYS A 1 91 ? 14.930 -11.979 -9.521 1.00 96.75 91 CYS A CA 1
ATOM 683 C C . CYS A 1 91 ? 15.357 -11.411 -8.154 1.00 96.75 91 CYS A C 1
ATOM 685 O O . CYS A 1 91 ? 15.159 -12.059 -7.127 1.00 96.75 91 CYS A O 1
ATOM 687 N N . LEU A 1 92 ? 15.841 -10.161 -8.118 1.00 96.44 92 LEU A N 1
ATOM 688 C CA . LEU A 1 92 ? 16.257 -9.491 -6.875 1.00 96.44 92 LEU A CA 1
ATOM 689 C C . LEU A 1 92 ? 15.095 -9.300 -5.881 1.00 96.44 92 LEU A C 1
ATOM 691 O O . LEU A 1 92 ? 15.300 -9.443 -4.673 1.00 96.44 92 LEU A O 1
ATOM 695 N N . ALA A 1 93 ? 13.887 -9.018 -6.383 1.00 96.19 93 ALA A N 1
ATOM 696 C CA . ALA A 1 93 ? 12.660 -8.916 -5.592 1.00 96.19 93 ALA A CA 1
ATOM 697 C C . ALA A 1 93 ? 12.239 -10.270 -5.001 1.00 96.19 93 ALA A C 1
ATOM 699 O O . ALA A 1 93 ? 11.881 -10.348 -3.825 1.00 96.19 93 ALA A O 1
ATOM 700 N N . ARG A 1 94 ? 12.329 -11.350 -5.791 1.00 97.56 94 ARG A N 1
ATOM 701 C CA . ARG A 1 94 ? 12.038 -12.721 -5.350 1.00 97.56 94 ARG A CA 1
ATOM 702 C C . ARG A 1 94 ? 13.022 -13.204 -4.287 1.00 97.56 94 ARG A C 1
ATOM 704 O O . ARG A 1 94 ? 12.602 -13.758 -3.275 1.00 97.56 94 ARG A O 1
ATOM 711 N N . GLU A 1 95 ? 14.317 -12.961 -4.474 1.00 97.00 95 GLU A N 1
ATOM 712 C CA . GLU A 1 95 ? 15.338 -13.253 -3.459 1.00 97.00 95 GLU A CA 1
ATOM 713 C C . GLU A 1 95 ? 15.091 -12.456 -2.165 1.00 97.00 95 GLU A C 1
ATOM 715 O O . GLU A 1 95 ? 15.200 -13.003 -1.064 1.00 97.00 95 GLU A O 1
ATOM 720 N N . GLY A 1 96 ? 14.668 -11.191 -2.290 1.00 96.38 96 GLY A N 1
ATOM 721 C CA . GLY A 1 96 ? 14.189 -10.366 -1.179 1.00 96.38 96 GLY A CA 1
ATOM 722 C C . GLY A 1 96 ? 13.009 -10.991 -0.428 1.00 96.38 96 GLY A C 1
ATOM 723 O O . GLY A 1 96 ? 13.055 -11.131 0.799 1.00 96.38 96 GLY A O 1
ATOM 724 N N . ALA A 1 97 ? 11.978 -11.402 -1.169 1.00 97.25 97 ALA A N 1
ATOM 725 C CA . ALA A 1 97 ? 10.769 -12.025 -0.644 1.00 97.25 97 ALA A CA 1
ATOM 726 C C . ALA A 1 97 ? 11.074 -13.323 0.113 1.00 97.25 97 ALA A C 1
ATOM 728 O O . ALA A 1 97 ? 10.743 -13.435 1.289 1.00 97.25 97 ALA A O 1
ATOM 729 N N . VAL A 1 98 ? 11.787 -14.270 -0.503 1.00 96.88 98 VAL A N 1
ATOM 730 C CA . VAL A 1 98 ? 12.120 -15.567 0.117 1.00 96.88 98 VAL A CA 1
ATOM 731 C C . VAL A 1 98 ? 12.931 -15.400 1.413 1.00 96.88 98 VAL A C 1
ATOM 733 O O . VAL A 1 98 ? 12.780 -16.187 2.348 1.00 96.88 98 VAL A O 1
ATOM 736 N N . ALA A 1 99 ? 13.771 -14.364 1.514 1.00 96.25 99 ALA A N 1
ATOM 737 C CA . ALA A 1 99 ? 14.591 -14.119 2.700 1.00 96.25 99 ALA A CA 1
ATOM 738 C C . ALA A 1 99 ? 13.852 -13.420 3.863 1.00 96.25 99 ALA A C 1
ATOM 740 O O . ALA A 1 99 ? 14.235 -13.624 5.025 1.00 96.25 99 ALA A O 1
ATOM 741 N N . CYS A 1 100 ? 12.841 -12.587 3.580 1.00 96.50 100 CYS A N 1
ATOM 742 C CA . CYS A 1 100 ? 12.212 -11.688 4.565 1.00 96.50 100 CYS A CA 1
ATOM 743 C C . CYS A 1 100 ? 10.695 -11.868 4.748 1.00 96.50 100 CYS A C 1
ATOM 745 O O . CYS A 1 100 ? 10.192 -11.575 5.831 1.00 96.50 100 CYS A O 1
ATOM 747 N N . CYS A 1 101 ? 9.997 -12.349 3.720 1.00 97.38 101 CYS A N 1
ATOM 748 C CA . CYS A 1 101 ? 8.540 -12.445 3.612 1.00 97.38 101 CYS A CA 1
ATOM 749 C C . CYS A 1 101 ? 8.127 -13.853 3.126 1.00 97.38 101 CYS A C 1
ATOM 751 O O . CYS A 1 101 ? 7.670 -14.005 1.988 1.00 97.38 101 CYS A O 1
ATOM 753 N N . PRO A 1 102 ? 8.372 -14.915 3.917 1.00 96.25 102 PRO A N 1
ATOM 754 C CA . PRO A 1 102 ? 8.175 -16.297 3.478 1.00 96.25 102 PRO A CA 1
ATOM 755 C C . PRO A 1 102 ? 6.726 -16.632 3.094 1.00 96.25 102 PRO A C 1
ATOM 757 O O . PRO A 1 102 ? 6.518 -17.479 2.222 1.00 96.25 102 PRO A O 1
ATOM 760 N N . THR A 1 103 ? 5.728 -15.987 3.702 1.00 97.00 103 THR A N 1
ATOM 761 C CA . THR A 1 103 ? 4.311 -16.290 3.451 1.00 97.00 103 THR A CA 1
ATOM 762 C C . THR A 1 103 ? 3.833 -15.642 2.151 1.00 97.00 103 THR A C 1
ATOM 764 O O . THR A 1 103 ? 3.223 -16.309 1.313 1.00 97.00 103 THR A O 1
ATOM 767 N N . ALA A 1 104 ? 4.194 -14.377 1.922 1.00 97.56 104 ALA A N 1
ATOM 768 C CA . ALA A 1 104 ? 3.989 -13.677 0.661 1.00 97.56 104 ALA A CA 1
ATOM 769 C C . ALA A 1 104 ? 4.777 -14.333 -0.479 1.00 97.56 104 ALA A C 1
ATOM 771 O O . ALA A 1 104 ? 4.230 -14.518 -1.562 1.00 97.56 104 ALA A O 1
ATOM 772 N N . ALA A 1 105 ? 6.022 -14.760 -0.238 1.00 98.06 105 ALA A N 1
ATOM 773 C CA . ALA A 1 105 ? 6.817 -15.479 -1.232 1.00 98.06 105 ALA A CA 1
ATOM 774 C C . ALA A 1 105 ? 6.129 -16.780 -1.679 1.00 98.06 105 ALA A C 1
ATOM 776 O O . ALA A 1 105 ? 5.988 -17.018 -2.876 1.00 98.06 105 ALA A O 1
ATOM 777 N N . ALA A 1 106 ? 5.618 -17.581 -0.735 1.00 98.19 106 ALA A N 1
ATOM 778 C CA . ALA A 1 106 ? 4.885 -18.805 -1.052 1.00 98.19 106 ALA A CA 1
ATOM 779 C C . ALA A 1 106 ? 3.560 -18.534 -1.798 1.00 98.19 106 ALA A C 1
ATOM 781 O O . ALA A 1 106 ? 3.207 -19.269 -2.722 1.00 98.19 106 ALA A O 1
ATOM 782 N N . PHE A 1 107 ? 2.849 -17.457 -1.447 1.00 97.81 107 PHE A N 1
ATOM 783 C CA . PHE A 1 107 ? 1.668 -16.975 -2.173 1.00 97.81 107 PHE A CA 1
ATOM 784 C C . PHE A 1 107 ? 1.999 -16.554 -3.615 1.00 97.81 107 PHE A C 1
ATOM 786 O O . PHE A 1 107 ? 1.320 -16.985 -4.551 1.00 97.81 107 PHE A O 1
ATOM 793 N N . PHE A 1 108 ? 3.082 -15.801 -3.829 1.00 97.31 108 PHE A N 1
ATOM 794 C CA . PHE A 1 108 ? 3.540 -15.430 -5.170 1.00 97.31 108 PHE A CA 1
ATOM 795 C C . PHE A 1 108 ? 4.074 -16.617 -5.975 1.00 97.31 108 PHE A C 1
ATOM 797 O O . PHE A 1 108 ? 3.851 -16.654 -7.181 1.00 97.31 108 PHE A O 1
ATOM 804 N N . ASP A 1 109 ? 4.697 -17.618 -5.349 1.00 97.56 109 ASP A N 1
ATOM 805 C CA . ASP A 1 109 ? 5.070 -18.870 -6.020 1.00 97.56 109 ASP A CA 1
ATOM 806 C C . ASP A 1 109 ? 3.827 -19.645 -6.497 1.00 97.56 109 ASP A C 1
ATOM 808 O O . ASP A 1 109 ? 3.829 -20.211 -7.592 1.00 97.56 109 ASP A O 1
ATOM 812 N N . GLY A 1 110 ? 2.739 -19.626 -5.716 1.00 97.25 110 GLY A N 1
ATOM 813 C CA . GLY A 1 110 ? 1.437 -20.171 -6.114 1.00 97.25 110 GLY A CA 1
ATOM 814 C C . GLY A 1 110 ? 0.810 -19.420 -7.292 1.00 97.25 110 GLY A C 1
ATOM 815 O O . GLY A 1 110 ? 0.321 -20.044 -8.234 1.00 97.25 110 GLY A O 1
ATOM 816 N N . LEU A 1 111 ? 0.888 -18.084 -7.287 1.00 95.44 111 LEU A N 1
ATOM 817 C CA . LEU A 1 111 ? 0.483 -17.254 -8.426 1.00 95.44 111 LEU A CA 1
ATOM 818 C C . LEU A 1 111 ? 1.357 -17.525 -9.668 1.00 95.44 111 LEU A C 1
ATOM 820 O O . LEU A 1 111 ? 0.823 -17.667 -10.765 1.00 95.44 111 LEU A O 1
ATOM 824 N N . CYS A 1 112 ? 2.679 -17.660 -9.519 1.00 95.94 112 CYS A N 1
ATOM 825 C CA . CYS A 1 112 ? 3.590 -17.978 -10.626 1.00 95.94 112 CYS A CA 1
ATOM 826 C C . CYS A 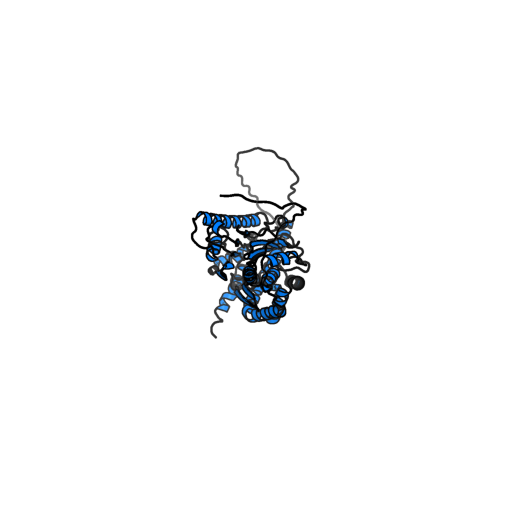1 112 ? 3.281 -19.346 -11.257 1.00 95.94 112 CYS A C 1
ATOM 828 O O . CYS A 1 112 ? 3.283 -19.468 -12.482 1.00 95.94 112 CYS A O 1
ATOM 830 N N . GLU A 1 113 ? 2.992 -20.367 -10.441 1.00 95.88 113 GLU A N 1
ATOM 831 C CA . GLU A 1 113 ? 2.591 -21.696 -10.922 1.00 95.88 113 GLU A CA 1
ATOM 832 C C . GLU A 1 113 ? 1.243 -21.652 -11.653 1.00 95.88 113 GLU A C 1
ATOM 834 O O . GLU A 1 113 ? 1.148 -22.139 -12.779 1.00 95.88 113 GLU A O 1
ATOM 839 N N . GLY A 1 114 ? 0.220 -21.037 -11.050 1.00 93.88 114 GLY A N 1
ATOM 840 C CA . GLY A 1 114 ? -1.126 -20.978 -11.630 1.00 93.88 114 GLY A CA 1
ATOM 841 C C . GLY A 1 114 ? -1.215 -20.139 -12.907 1.00 93.88 114 GLY A C 1
ATOM 842 O O . GLY A 1 114 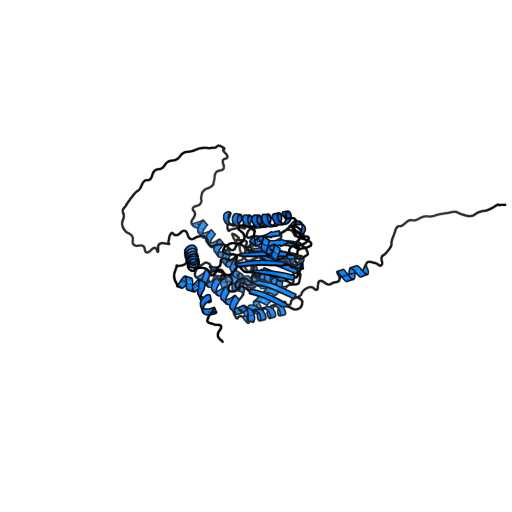? -2.029 -20.431 -13.781 1.00 93.88 114 GLY A O 1
ATOM 843 N N . LEU A 1 115 ? -0.370 -19.112 -13.043 1.00 90.88 115 LEU A N 1
ATOM 844 C CA . LEU A 1 115 ? -0.367 -18.212 -14.200 1.00 90.88 115 LEU A CA 1
ATOM 845 C C . LEU A 1 115 ? 0.648 -18.581 -15.290 1.00 90.88 115 LEU A C 1
ATOM 847 O O . LEU A 1 115 ? 0.496 -18.142 -16.434 1.00 90.88 115 LEU A O 1
ATOM 851 N N . GLY A 1 116 ? 1.689 -19.350 -14.959 1.00 92.19 116 GLY A N 1
ATOM 852 C CA . GLY A 1 116 ? 2.748 -19.738 -15.895 1.00 92.19 116 GLY A CA 1
ATOM 853 C C . GLY A 1 116 ? 3.665 -18.589 -16.342 1.00 92.19 116 GLY A C 1
ATOM 854 O O . GLY A 1 116 ? 4.246 -18.666 -17.425 1.00 92.19 116 GLY A O 1
ATOM 855 N N . TRP A 1 117 ? 3.784 -17.514 -15.555 1.00 92.00 117 TRP A N 1
ATOM 856 C CA . TRP A 1 117 ? 4.722 -16.403 -15.783 1.00 92.00 117 TRP A CA 1
ATOM 857 C C . TRP A 1 117 ? 5.216 -15.802 -14.455 1.00 92.00 117 TRP A C 1
ATOM 859 O O . TRP A 1 117 ? 4.692 -16.127 -13.391 1.00 92.00 117 TRP A O 1
ATOM 869 N N . ASP A 1 118 ? 6.259 -14.967 -14.506 1.00 92.69 118 ASP A N 1
ATOM 870 C CA . ASP A 1 118 ? 6.908 -14.422 -13.309 1.00 92.69 118 ASP A CA 1
ATOM 871 C C . ASP A 1 118 ? 6.143 -13.234 -12.704 1.00 92.69 118 ASP A C 1
ATOM 873 O O . ASP A 1 118 ? 6.293 -12.087 -13.122 1.00 92.69 118 ASP A O 1
ATOM 877 N N . VAL A 1 119 ? 5.340 -13.512 -11.679 1.00 93.38 119 VAL A N 1
ATOM 878 C CA . VAL A 1 119 ? 4.478 -12.523 -11.015 1.00 93.38 119 VAL A CA 1
ATOM 879 C C . VAL A 1 119 ? 5.272 -11.427 -10.304 1.00 93.38 119 VAL A C 1
ATOM 881 O O . VAL A 1 119 ? 4.766 -10.313 -10.165 1.00 93.38 119 VAL A O 1
ATOM 884 N N . TYR A 1 120 ? 6.543 -11.673 -9.963 1.00 94.56 120 TYR A N 1
ATOM 885 C CA . TYR A 1 120 ? 7.424 -10.645 -9.406 1.00 94.56 120 TYR A CA 1
ATOM 886 C C . TYR A 1 120 ? 7.661 -9.485 -10.388 1.00 94.56 120 TYR A C 1
ATOM 888 O O . TYR A 1 120 ? 7.922 -8.369 -9.949 1.00 94.56 120 TYR A O 1
ATOM 896 N N . GLU A 1 121 ? 7.460 -9.683 -11.698 1.00 92.38 121 GLU A N 1
ATOM 897 C CA . GLU A 1 121 ? 7.486 -8.592 -12.677 1.00 92.38 121 GLU A CA 1
ATOM 898 C C . GLU A 1 121 ? 6.341 -7.574 -12.485 1.00 92.38 121 GLU A C 1
ATOM 900 O O . GLU A 1 121 ? 6.529 -6.401 -12.809 1.00 92.38 121 GLU A O 1
ATOM 905 N N . SER A 1 122 ? 5.189 -7.960 -11.919 1.00 88.94 122 SER A N 1
ATOM 906 C CA . SER A 1 122 ? 4.117 -7.010 -11.558 1.00 88.94 122 SER A CA 1
ATOM 907 C C . SER A 1 122 ? 4.410 -6.226 -10.279 1.00 88.94 122 SER A C 1
ATOM 909 O O . SER A 1 122 ? 3.935 -5.099 -10.132 1.00 88.94 122 SER A O 1
ATOM 911 N N . LEU A 1 123 ? 5.224 -6.785 -9.380 1.00 90.94 123 LEU A N 1
ATOM 912 C CA . LEU A 1 123 ? 5.546 -6.218 -8.064 1.00 90.94 123 LEU A CA 1
ATOM 913 C C . LEU A 1 123 ? 6.603 -5.101 -8.114 1.00 90.94 123 LEU A C 1
ATOM 915 O O . LEU A 1 123 ? 7.182 -4.777 -7.083 1.00 90.94 123 LEU A O 1
ATOM 919 N N . LEU A 1 124 ? 6.892 -4.558 -9.300 1.00 89.19 124 LEU A N 1
ATOM 920 C CA . LEU A 1 124 ? 8.023 -3.657 -9.559 1.00 89.19 124 LEU A CA 1
ATOM 921 C C . LEU A 1 124 ? 7.632 -2.320 -10.185 1.00 89.19 124 LEU A C 1
ATOM 923 O O . LEU A 1 124 ? 8.497 -1.539 -10.579 1.00 89.19 124 LEU A O 1
ATOM 927 N N . ASP A 1 125 ? 6.340 -2.040 -10.331 1.00 82.19 125 ASP A N 1
ATOM 928 C CA . ASP A 1 125 ? 5.906 -0.845 -11.049 1.00 82.19 125 ASP A CA 1
ATOM 929 C C . ASP A 1 125 ? 6.351 0.459 -10.363 1.00 82.19 125 ASP A C 1
ATOM 931 O O . ASP A 1 125 ? 6.777 1.396 -11.038 1.00 82.19 125 ASP A O 1
ATOM 935 N N . PHE A 1 126 ? 6.343 0.504 -9.026 1.00 81.00 126 PHE A N 1
ATOM 936 C CA . PHE A 1 126 ? 6.800 1.662 -8.250 1.00 81.00 126 PHE A CA 1
ATOM 937 C C . PHE A 1 126 ? 8.325 1.781 -8.204 1.00 81.00 126 PHE A C 1
ATOM 939 O O . PHE A 1 126 ? 8.866 2.889 -8.256 1.00 81.00 126 PHE A O 1
ATOM 946 N N . GLU A 1 127 ? 9.016 0.649 -8.177 1.00 86.88 127 GLU A N 1
ATOM 947 C CA . GLU A 1 127 ? 10.462 0.513 -8.279 1.00 86.88 127 GLU A CA 1
ATOM 948 C C . GLU A 1 127 ? 10.951 1.047 -9.635 1.00 86.88 127 GLU A C 1
ATOM 950 O O . GLU A 1 127 ? 11.813 1.926 -9.686 1.00 86.88 127 GLU A O 1
ATOM 955 N N . ILE A 1 128 ? 10.329 0.618 -10.736 1.00 85.94 128 ILE A N 1
ATOM 956 C CA . ILE A 1 128 ? 10.632 1.053 -12.108 1.00 85.94 128 ILE A CA 1
ATOM 957 C C . ILE A 1 128 ? 10.199 2.508 -12.342 1.00 85.94 128 ILE A C 1
ATOM 959 O O . ILE A 1 128 ? 10.941 3.283 -12.955 1.00 85.94 128 ILE A O 1
ATOM 963 N N . TYR A 1 129 ? 9.067 2.940 -11.776 1.00 80.50 129 TYR A N 1
ATOM 964 C CA . TYR A 1 129 ? 8.676 4.352 -11.762 1.00 80.50 129 TYR A CA 1
ATOM 965 C C . TYR A 1 129 ? 9.740 5.229 -11.083 1.00 80.50 129 TYR A C 1
ATOM 967 O O . TYR A 1 129 ? 10.091 6.309 -11.569 1.00 80.50 129 TYR A O 1
ATOM 975 N N . THR A 1 130 ? 10.282 4.755 -9.959 1.00 81.19 130 THR A N 1
ATOM 976 C CA . THR A 1 130 ? 11.306 5.457 -9.178 1.00 81.19 130 THR A CA 1
ATOM 977 C C . THR A 1 130 ? 12.661 5.442 -9.886 1.00 81.19 130 THR A C 1
ATOM 979 O O . THR A 1 130 ? 13.320 6.483 -9.943 1.00 81.19 130 THR A O 1
ATOM 982 N N . LEU A 1 131 ? 13.042 4.329 -10.522 1.00 81.88 131 LEU A N 1
ATOM 983 C CA . LEU A 1 131 ? 14.199 4.239 -11.419 1.00 81.88 131 LEU A CA 1
ATOM 984 C C . LEU A 1 131 ? 14.124 5.313 -12.519 1.00 81.88 131 LEU A C 1
ATOM 986 O O . LEU A 1 131 ? 15.099 6.034 -12.750 1.00 81.88 131 LEU A O 1
ATOM 990 N N . GLU A 1 132 ? 12.955 5.487 -13.141 1.00 78.00 132 GLU A N 1
ATOM 991 C CA . GLU A 1 132 ? 12.738 6.486 -14.189 1.00 78.00 132 GLU A CA 1
ATOM 992 C C . GLU A 1 132 ? 12.785 7.933 -13.664 1.00 78.00 132 GLU A C 1
ATOM 994 O O . GLU A 1 132 ? 13.358 8.817 -14.312 1.00 78.00 132 GLU A O 1
ATOM 999 N N . LEU A 1 133 ? 12.255 8.207 -12.465 1.00 75.38 133 LEU A N 1
ATOM 1000 C CA . LEU A 1 133 ? 12.434 9.513 -11.815 1.00 75.38 133 LEU A CA 1
ATOM 1001 C C . LEU A 1 133 ? 13.920 9.822 -11.579 1.00 75.38 133 LEU A C 1
ATOM 1003 O O . LEU A 1 133 ? 14.399 10.886 -11.985 1.00 75.38 133 LEU A O 1
ATOM 1007 N N . GLN A 1 134 ? 14.669 8.879 -11.002 1.00 77.31 134 GLN A N 1
ATOM 1008 C CA . GLN A 1 134 ? 16.101 9.047 -10.750 1.00 77.31 134 GLN A CA 1
ATOM 1009 C C . GLN A 1 134 ? 16.894 9.212 -12.053 1.00 77.31 134 GLN A C 1
ATOM 1011 O O . GLN A 1 134 ? 17.782 10.065 -12.129 1.00 77.31 134 GLN A O 1
ATOM 1016 N N . ARG A 1 135 ? 16.567 8.458 -13.111 1.00 78.75 135 ARG A N 1
ATOM 1017 C CA . ARG A 1 135 ? 17.192 8.598 -14.436 1.00 78.75 135 ARG A CA 1
ATOM 1018 C C . ARG A 1 135 ? 16.945 9.991 -15.021 1.00 78.75 135 ARG A C 1
ATOM 1020 O O . ARG A 1 135 ? 17.896 10.653 -15.443 1.00 78.75 135 ARG A O 1
ATOM 1027 N N . ARG A 1 136 ? 15.701 10.485 -14.978 1.00 74.62 136 ARG A N 1
ATOM 1028 C CA . ARG A 1 136 ? 15.333 11.842 -15.429 1.00 74.62 136 ARG A CA 1
ATOM 1029 C C . ARG A 1 136 ? 16.073 12.937 -14.665 1.00 74.62 136 ARG A C 1
ATOM 1031 O O . ARG A 1 136 ? 16.432 13.949 -15.270 1.00 74.62 136 ARG A O 1
ATOM 1038 N N . GLU A 1 137 ? 16.302 12.761 -13.366 1.00 73.88 137 GLU A N 1
ATOM 1039 C CA . GLU A 1 137 ? 17.085 13.694 -12.547 1.00 73.88 137 GLU A CA 1
ATOM 1040 C C . GLU A 1 137 ? 18.578 13.654 -12.895 1.00 73.88 137 GLU A C 1
ATOM 1042 O O . GLU A 1 137 ? 19.171 14.712 -13.110 1.00 73.88 137 GLU A O 1
ATOM 1047 N N . ARG A 1 138 ? 19.168 12.460 -13.063 1.00 76.75 138 ARG A N 1
ATOM 1048 C CA . ARG A 1 138 ? 20.561 12.283 -13.526 1.00 76.75 138 ARG A CA 1
ATOM 1049 C C . ARG A 1 138 ? 20.790 12.944 -14.898 1.00 76.75 138 ARG A C 1
ATOM 1051 O O . ARG A 1 138 ? 21.816 13.591 -15.094 1.00 76.75 138 ARG A O 1
ATOM 1058 N N . VAL A 1 139 ? 19.829 12.853 -15.824 1.00 75.38 139 VAL A N 1
ATOM 1059 C CA . VAL A 1 139 ? 19.878 13.535 -17.135 1.00 75.38 139 VAL A CA 1
ATOM 1060 C C . VAL A 1 139 ? 19.750 15.059 -16.991 1.00 75.38 139 VAL A C 1
ATOM 1062 O O . VAL A 1 139 ? 20.587 15.794 -17.511 1.00 75.38 139 VAL A O 1
ATOM 1065 N N . GLN A 1 140 ? 18.770 15.558 -16.229 1.00 73.19 140 GLN A N 1
ATOM 1066 C CA . GLN A 1 140 ? 18.606 17.004 -15.987 1.00 73.19 140 GLN A CA 1
ATOM 1067 C C . GLN A 1 140 ? 19.809 17.639 -15.269 1.00 73.19 140 GLN A C 1
ATOM 1069 O O . GLN A 1 140 ? 20.090 18.816 -15.493 1.00 73.19 140 GLN A O 1
ATOM 1074 N N . ALA A 1 141 ? 20.526 16.880 -14.436 1.00 72.75 141 ALA A N 1
ATOM 1075 C CA . ALA A 1 141 ? 21.754 17.324 -13.782 1.00 72.75 141 ALA A CA 1
ATOM 1076 C C . ALA A 1 141 ? 22.953 17.425 -14.743 1.00 72.75 141 ALA A C 1
ATOM 1078 O O . ALA A 1 141 ? 23.805 18.277 -14.532 1.00 72.75 141 ALA A O 1
ATOM 1079 N N . ARG A 1 142 ? 23.012 16.605 -15.805 1.00 75.38 142 ARG A N 1
ATOM 1080 C CA . ARG A 1 142 ? 24.066 16.676 -16.839 1.00 75.38 142 ARG A CA 1
ATOM 1081 C C . ARG A 1 142 ? 23.854 17.809 -17.847 1.00 75.38 142 ARG A C 1
ATOM 1083 O O . ARG A 1 142 ? 24.825 18.330 -18.378 1.00 75.38 142 ARG A O 1
ATOM 1090 N N . ILE A 1 143 ? 22.599 18.168 -18.123 1.00 74.19 143 ILE A N 1
ATOM 1091 C CA . ILE A 1 143 ? 22.235 19.214 -19.101 1.00 74.19 143 ILE A CA 1
ATOM 1092 C C . ILE A 1 143 ? 22.370 20.627 -18.507 1.00 74.19 143 ILE A C 1
ATOM 1094 O O . ILE A 1 143 ? 22.543 21.601 -19.236 1.00 74.19 143 ILE A O 1
ATOM 1098 N N . ARG A 1 144 ? 22.292 20.768 -17.179 1.00 59.34 144 ARG A N 1
ATOM 1099 C CA . ARG A 1 144 ? 22.512 22.053 -16.506 1.00 59.34 144 ARG A CA 1
ATOM 1100 C C . ARG A 1 144 ? 24.010 22.275 -16.282 1.00 59.34 144 ARG A C 1
ATOM 1102 O O . ARG A 1 144 ? 24.624 21.427 -15.638 1.00 59.34 144 ARG A O 1
ATOM 1109 N N . PRO A 1 145 ? 24.593 23.405 -16.723 1.00 45.50 145 PRO A N 1
ATOM 1110 C CA . PRO A 1 145 ? 25.934 23.768 -16.286 1.00 45.50 145 PRO A CA 1
ATOM 1111 C C . PRO A 1 145 ? 25.941 23.975 -14.760 1.00 45.50 145 PRO A C 1
ATOM 1113 O O . PRO A 1 145 ? 24.914 24.380 -14.197 1.00 45.50 145 PRO A O 1
ATOM 1116 N N . PRO A 1 146 ? 27.068 23.715 -14.075 1.00 43.97 146 PRO A N 1
ATOM 1117 C CA . PRO A 1 146 ? 27.197 24.045 -12.664 1.00 43.97 146 PRO A CA 1
ATOM 1118 C C . PRO A 1 146 ? 27.077 25.562 -12.491 1.00 43.97 146 PRO A C 1
ATOM 1120 O O . PRO A 1 146 ? 27.885 26.329 -13.005 1.00 43.97 146 PRO A O 1
ATOM 1123 N N . THR A 1 147 ? 26.049 26.008 -11.771 1.00 45.03 147 THR A N 1
ATOM 1124 C CA . THR A 1 147 ? 26.001 27.379 -11.259 1.00 45.03 147 THR A CA 1
ATOM 1125 C C . THR A 1 147 ? 26.926 27.463 -10.055 1.00 45.03 147 THR A C 1
ATOM 1127 O O . THR A 1 147 ? 26.572 26.960 -8.987 1.00 45.03 147 THR A O 1
ATOM 1130 N N . ASP A 1 148 ? 28.088 28.091 -10.223 1.00 38.91 148 ASP A N 1
ATOM 1131 C CA . ASP A 1 148 ? 29.020 28.364 -9.129 1.00 38.91 148 ASP A CA 1
ATOM 1132 C C . ASP A 1 148 ? 28.360 29.271 -8.079 1.00 38.91 148 ASP A C 1
ATOM 1134 O O . ASP A 1 148 ? 28.204 30.476 -8.270 1.00 38.91 148 ASP A O 1
ATOM 1138 N N . THR A 1 149 ? 27.958 28.691 -6.947 1.00 38.06 149 THR A N 1
ATOM 1139 C CA . THR A 1 149 ? 27.427 29.432 -5.793 1.00 38.06 149 THR A CA 1
ATOM 1140 C C . THR A 1 149 ? 28.436 29.409 -4.651 1.00 38.06 149 THR A C 1
ATOM 1142 O O . THR A 1 149 ? 28.251 28.705 -3.657 1.00 38.06 149 THR A O 1
ATOM 1145 N N . SER A 1 150 ? 29.518 30.174 -4.806 1.00 36.94 150 SER A N 1
ATOM 1146 C CA . SER A 1 150 ? 30.589 30.315 -3.813 1.00 36.94 150 SER A CA 1
ATOM 1147 C C . SER A 1 150 ? 30.815 31.773 -3.392 1.00 36.94 150 SER A C 1
ATOM 1149 O O . SER A 1 150 ? 31.906 32.317 -3.560 1.00 36.94 150 SER A O 1
ATOM 1151 N N . SER A 1 151 ? 29.797 32.407 -2.808 1.00 31.86 151 SER A N 1
ATOM 1152 C CA . SER A 1 151 ? 29.992 33.566 -1.929 1.00 31.86 151 SER A CA 1
ATOM 1153 C C . SER A 1 151 ? 28.815 33.762 -0.971 1.00 31.86 151 SER A C 1
ATOM 1155 O O . SER A 1 151 ? 27.650 33.781 -1.360 1.00 31.86 151 SER A O 1
ATOM 1157 N N . SER A 1 152 ? 29.142 33.920 0.308 1.00 35.06 152 SER A N 1
ATOM 1158 C CA . SER A 1 152 ? 28.265 34.491 1.328 1.00 35.06 152 SER A CA 1
ATOM 1159 C C . SER A 1 152 ? 28.528 35.991 1.434 1.00 35.06 152 SER A C 1
ATOM 1161 O O . SER A 1 152 ? 29.690 36.366 1.583 1.00 35.06 152 SER A O 1
ATOM 1163 N N . SER A 1 153 ? 27.477 36.809 1.463 1.00 30.14 153 SER A N 1
ATOM 1164 C CA . SER A 1 153 ? 27.487 38.140 2.087 1.00 30.14 153 SER A CA 1
ATOM 1165 C C . SER A 1 153 ? 26.061 38.544 2.447 1.00 30.14 153 SER A C 1
ATOM 1167 O O . SER A 1 153 ? 25.193 38.560 1.576 1.00 30.14 153 SER A O 1
ATOM 1169 N N . ASP A 1 154 ? 25.839 38.910 3.708 1.00 32.19 154 ASP A N 1
ATOM 1170 C CA . ASP A 1 154 ? 24.685 39.716 4.104 1.00 32.19 154 ASP A CA 1
ATOM 1171 C C . ASP A 1 154 ? 24.917 41.177 3.702 1.00 32.19 154 ASP A C 1
ATOM 1173 O O . ASP A 1 154 ? 25.937 41.767 4.067 1.00 32.19 154 ASP A O 1
ATOM 1177 N N . SER A 1 155 ? 23.932 41.792 3.052 1.00 29.38 155 SER A N 1
ATOM 1178 C CA . SER A 1 155 ? 23.672 43.225 3.211 1.00 29.38 155 SER A CA 1
ATOM 1179 C C . SER A 1 155 ? 22.229 43.572 2.845 1.00 29.38 155 SER A C 1
ATOM 1181 O O . SER A 1 155 ? 21.719 43.210 1.785 1.00 29.38 155 SER A O 1
ATOM 1183 N N . SER A 1 156 ? 21.567 44.298 3.743 1.00 32.75 156 SER A N 1
ATOM 1184 C CA . SER A 1 156 ? 20.262 44.912 3.503 1.00 32.75 156 SER A CA 1
ATOM 1185 C C . SER A 1 156 ? 20.381 46.061 2.500 1.00 32.75 156 SER A C 1
ATOM 1187 O O . SER A 1 156 ? 21.316 46.847 2.606 1.00 32.75 156 SER A O 1
ATOM 1189 N N . GLU A 1 157 ? 19.402 46.225 1.609 1.00 30.11 157 GLU A N 1
ATOM 1190 C CA . GLU A 1 157 ? 18.430 47.334 1.675 1.00 30.11 157 GLU A CA 1
ATOM 1191 C C . GLU A 1 157 ? 17.372 47.206 0.559 1.00 30.11 157 GLU A C 1
ATOM 1193 O O . GLU A 1 157 ? 17.227 46.142 -0.044 1.00 30.11 157 GLU A O 1
ATOM 1198 N N . SER A 1 158 ? 16.521 48.220 0.381 1.00 28.38 158 SER A N 1
ATOM 1199 C CA . SER A 1 158 ? 15.189 48.073 -0.213 1.00 28.38 158 SER A CA 1
ATOM 1200 C C . SER A 1 158 ? 14.867 49.051 -1.348 1.00 28.38 158 SER A C 1
ATOM 1202 O O . SER A 1 158 ? 15.292 50.198 -1.297 1.00 28.38 158 SER A O 1
ATOM 1204 N N . LEU A 1 159 ? 13.916 48.626 -2.195 1.00 28.75 159 LEU A N 1
ATOM 1205 C CA . LEU A 1 159 ? 12.955 49.435 -2.971 1.00 28.75 159 LEU A CA 1
ATOM 1206 C C . LEU A 1 159 ? 13.371 50.083 -4.317 1.00 28.75 159 LEU A C 1
ATOM 1208 O O . LEU A 1 159 ? 14.330 50.833 -4.413 1.00 28.75 159 LEU A O 1
ATOM 1212 N N . VAL A 1 160 ? 12.434 49.913 -5.272 1.00 27.97 160 VAL A N 1
ATOM 1213 C CA . VAL A 1 160 ? 11.971 50.873 -6.308 1.00 27.97 160 VAL A CA 1
ATOM 1214 C C . VAL A 1 160 ? 12.745 51.009 -7.639 1.00 27.97 160 VAL A C 1
ATOM 1216 O O . VAL A 1 160 ? 13.783 51.646 -7.690 1.00 27.97 160 VAL A O 1
ATOM 1219 N N . LEU A 1 161 ? 12.067 50.527 -8.706 1.00 28.66 161 LEU A N 1
ATOM 1220 C CA . LEU A 1 161 ? 12.016 50.996 -10.118 1.00 28.66 161 LEU A CA 1
ATOM 1221 C C . LEU A 1 161 ? 13.352 51.066 -10.916 1.00 28.66 161 LEU A C 1
ATOM 1223 O O . LEU A 1 161 ? 14.430 51.167 -10.357 1.00 28.66 161 LEU A O 1
ATOM 1227 N N . ASP A 1 162 ? 13.381 50.929 -12.246 1.00 25.58 162 ASP A N 1
ATOM 1228 C CA . ASP A 1 162 ? 12.405 51.394 -13.249 1.00 25.58 162 ASP A CA 1
ATOM 1229 C C . ASP A 1 162 ? 12.347 50.512 -14.527 1.00 25.58 162 ASP A C 1
ATOM 1231 O O . ASP A 1 162 ? 12.928 49.426 -14.564 1.00 25.58 162 ASP A O 1
ATOM 1235 N N . ALA A 1 163 ? 11.624 50.950 -15.569 1.00 31.91 163 ALA A N 1
ATOM 1236 C CA . ALA A 1 163 ? 11.350 50.181 -16.791 1.00 31.91 163 ALA A CA 1
ATOM 1237 C C . ALA A 1 163 ? 11.877 50.804 -18.107 1.00 31.91 163 ALA A C 1
ATOM 1239 O O . ALA A 1 163 ? 11.763 52.001 -18.350 1.00 31.91 163 ALA A O 1
ATOM 1240 N N . SER A 1 164 ? 12.394 49.952 -18.999 1.00 27.17 164 SER A N 1
ATOM 1241 C CA . SER A 1 164 ? 12.519 50.115 -20.468 1.00 27.17 164 SER A CA 1
ATOM 1242 C C . SER A 1 164 ? 12.967 48.750 -21.037 1.00 27.17 164 SER A C 1
ATOM 1244 O O . SER A 1 164 ? 13.698 48.035 -20.360 1.00 27.17 164 SER A O 1
ATOM 1246 N N . THR A 1 165 ? 12.456 48.166 -22.129 1.00 28.70 165 THR A N 1
ATOM 1247 C CA . THR A 1 165 ? 12.198 48.617 -23.516 1.00 28.70 165 THR A CA 1
ATOM 1248 C C . THR A 1 165 ? 13.450 48.965 -24.325 1.00 28.70 165 THR A C 1
ATOM 1250 O O . THR A 1 165 ? 13.833 50.130 -24.370 1.00 28.70 165 THR A O 1
ATOM 1253 N N . THR A 1 166 ? 13.959 47.984 -25.075 1.00 28.69 166 THR A N 1
ATOM 1254 C CA . THR A 1 166 ? 14.125 48.088 -26.540 1.00 28.69 166 THR A CA 1
ATOM 1255 C C . THR A 1 166 ? 14.118 46.697 -27.178 1.00 28.69 166 THR A C 1
ATOM 1257 O O . THR A 1 166 ? 14.473 45.703 -26.546 1.00 28.69 166 THR A O 1
ATOM 1260 N N . GLU A 1 167 ? 13.677 46.645 -28.430 1.00 30.81 167 GLU A N 1
ATOM 1261 C CA . GLU A 1 167 ? 13.855 45.524 -29.355 1.00 30.81 167 GLU A CA 1
ATOM 1262 C C . GLU A 1 167 ? 15.172 45.728 -30.121 1.00 30.81 167 GLU A C 1
ATOM 1264 O O . GLU A 1 167 ? 15.579 46.873 -30.319 1.00 30.81 167 GLU A O 1
ATOM 1269 N N . GLU A 1 168 ? 15.799 44.659 -30.616 1.00 29.75 168 GLU A N 1
ATOM 1270 C CA . GLU A 1 168 ? 16.666 44.762 -31.796 1.00 29.75 168 GLU A CA 1
ATOM 1271 C C . GLU A 1 168 ? 16.711 43.416 -32.538 1.00 29.75 168 GLU A C 1
ATOM 1273 O O . GLU A 1 168 ? 16.961 42.365 -31.943 1.00 29.75 168 GLU A O 1
ATOM 1278 N N . GLU A 1 169 ? 16.406 43.443 -33.835 1.00 28.33 169 GLU A N 1
ATOM 1279 C CA . GLU A 1 169 ? 16.455 42.283 -34.729 1.00 28.33 169 GLU A CA 1
ATOM 1280 C C . GLU A 1 169 ? 17.857 42.138 -35.345 1.00 28.33 169 GLU A C 1
ATOM 1282 O O . GLU A 1 169 ? 18.578 43.119 -35.526 1.00 28.33 169 GLU A O 1
ATOM 1287 N N . SER A 1 170 ? 18.242 40.921 -35.738 1.00 26.94 170 SER A N 1
ATOM 1288 C CA . SER A 1 170 ? 19.411 40.717 -36.600 1.00 26.94 170 SER A CA 1
ATOM 1289 C C . SER A 1 170 ? 19.210 39.501 -37.501 1.00 26.94 170 SER A C 1
ATOM 1291 O O . SER A 1 170 ? 18.840 38.425 -37.031 1.00 26.94 170 SER A O 1
ATOM 1293 N N . GLU A 1 171 ? 19.424 39.686 -38.803 1.00 25.97 171 GLU A N 1
ATOM 1294 C CA . GLU A 1 171 ? 19.042 38.739 -39.851 1.00 25.97 171 GLU A CA 1
ATOM 1295 C C . GLU A 1 171 ? 20.246 38.167 -40.627 1.00 25.97 171 GLU A C 1
ATOM 1297 O O . GLU A 1 171 ? 21.193 38.879 -40.952 1.00 25.97 171 GLU A O 1
ATOM 1302 N N . VAL A 1 172 ? 20.079 36.909 -41.063 1.00 28.05 172 VAL A N 1
ATOM 1303 C CA . VAL A 1 172 ? 20.557 36.349 -42.349 1.00 28.05 172 VAL A CA 1
ATOM 1304 C C . VAL A 1 172 ? 22.043 35.941 -42.535 1.00 28.05 172 VAL A C 1
ATOM 1306 O O . VAL A 1 172 ? 22.985 36.692 -42.328 1.00 28.05 172 VAL A O 1
ATOM 1309 N N . SER A 1 173 ? 22.186 34.750 -43.150 1.00 24.80 173 SER A N 1
ATOM 1310 C CA . SER A 1 173 ? 23.341 34.197 -43.898 1.00 24.80 173 SER A CA 1
ATOM 1311 C C . SER A 1 173 ? 24.566 33.670 -43.109 1.00 24.80 173 SER A C 1
ATOM 1313 O O . SER A 1 173 ? 25.194 34.400 -42.357 1.00 24.80 173 SER A O 1
ATOM 1315 N N . GLY A 1 174 ? 25.036 32.430 -43.330 1.00 25.73 174 GLY A N 1
ATOM 1316 C CA . GLY A 1 174 ? 24.513 31.401 -44.244 1.00 25.73 174 GLY A CA 1
ATOM 1317 C C . GLY A 1 174 ? 25.418 30.166 -44.446 1.00 25.73 174 GLY A C 1
ATOM 1318 O O . GLY A 1 174 ? 26.459 30.026 -43.818 1.00 25.73 174 GLY A O 1
ATOM 1319 N N . THR A 1 175 ? 24.993 29.296 -45.374 1.00 25.98 175 THR A N 1
ATOM 1320 C CA . THR A 1 175 ? 25.717 28.152 -45.989 1.00 25.98 175 THR A CA 1
ATOM 1321 C C . THR A 1 175 ? 26.288 27.028 -45.097 1.00 25.98 175 THR A C 1
ATOM 1323 O O . THR A 1 175 ? 27.432 27.087 -44.665 1.00 25.98 175 THR A O 1
ATOM 1326 N N . GLY A 1 176 ? 25.593 25.881 -45.091 1.00 26.78 176 GLY A N 1
ATOM 1327 C CA . GLY A 1 176 ? 26.136 24.709 -45.803 1.00 26.78 176 GLY A CA 1
ATOM 1328 C C . GLY A 1 176 ? 26.846 23.594 -45.021 1.00 26.78 176 GLY A C 1
ATOM 1329 O O . GLY A 1 176 ? 28.015 23.330 -45.284 1.00 26.78 176 GLY A O 1
ATOM 1330 N N . ALA A 1 177 ? 26.106 22.831 -44.214 1.00 26.08 177 ALA A N 1
ATOM 1331 C CA . ALA A 1 177 ? 26.413 21.427 -43.904 1.00 26.08 177 ALA A CA 1
ATOM 1332 C C . ALA A 1 177 ? 25.111 20.602 -43.950 1.00 26.08 177 ALA A C 1
ATOM 1334 O O . ALA A 1 177 ? 24.045 21.135 -43.641 1.00 26.08 177 ALA A O 1
ATOM 1335 N N . VAL A 1 178 ? 25.175 19.337 -44.383 1.00 34.38 178 VAL A N 1
ATOM 1336 C CA . VAL A 1 178 ? 24.009 18.432 -44.470 1.00 34.38 178 VAL A CA 1
ATOM 1337 C C . VAL A 1 178 ? 24.205 17.278 -43.493 1.00 34.38 178 VAL A C 1
ATOM 1339 O O . VAL A 1 178 ? 24.486 16.149 -43.889 1.00 34.38 178 VAL A O 1
ATOM 1342 N N . ASP A 1 179 ? 24.059 17.582 -42.207 1.00 24.81 179 ASP A N 1
ATOM 1343 C CA . ASP A 1 179 ? 23.997 16.577 -41.150 1.00 24.81 179 ASP A CA 1
ATOM 1344 C C . ASP A 1 179 ? 22.536 16.247 -40.837 1.00 24.81 179 ASP A C 1
ATOM 1346 O O . ASP A 1 179 ? 21.687 17.127 -40.687 1.00 24.81 179 ASP A O 1
ATOM 1350 N N . THR A 1 180 ? 22.221 14.952 -40.791 1.00 32.31 180 THR A N 1
ATOM 1351 C CA . THR A 1 180 ? 20.842 14.459 -40.625 1.00 32.31 180 THR A CA 1
ATOM 1352 C C . THR A 1 180 ? 20.507 14.302 -39.142 1.00 32.31 180 THR A C 1
ATOM 1354 O O . THR A 1 180 ? 20.200 13.208 -38.669 1.00 32.31 180 THR A O 1
ATOM 1357 N N . GLU A 1 181 ? 20.584 15.399 -38.388 1.00 26.95 181 GLU A N 1
ATOM 1358 C CA . GLU A 1 181 ? 20.033 15.429 -37.033 1.00 26.95 181 GLU A CA 1
ATOM 1359 C C . GLU A 1 181 ? 18.504 15.500 -37.104 1.00 26.95 181 GLU A C 1
ATOM 1361 O O . GLU A 1 181 ? 17.921 16.449 -37.634 1.00 26.95 181 GLU A O 1
ATOM 1366 N N . ALA A 1 182 ? 17.839 14.475 -36.569 1.00 28.02 182 ALA A N 1
ATOM 1367 C CA . ALA A 1 182 ? 16.396 14.491 -36.381 1.00 28.02 182 ALA A CA 1
ATOM 1368 C C . ALA A 1 182 ? 16.059 15.529 -35.302 1.00 28.02 182 ALA A C 1
ATOM 1370 O O . ALA A 1 182 ? 16.269 15.292 -34.113 1.00 28.02 182 ALA A O 1
ATOM 1371 N N . SER A 1 183 ? 15.568 16.693 -35.725 1.00 25.06 183 SER A N 1
ATOM 1372 C CA . SER A 1 183 ? 15.298 17.824 -34.842 1.00 25.06 183 SER A CA 1
ATOM 1373 C C . SER A 1 183 ? 14.252 17.470 -33.781 1.00 25.06 183 SER A C 1
ATOM 1375 O O . SER A 1 183 ? 13.073 17.274 -34.084 1.00 25.06 183 SER A O 1
ATOM 1377 N N . GLU A 1 184 ? 14.684 17.397 -32.516 1.00 29.94 184 GLU A N 1
ATOM 1378 C CA . GLU A 1 184 ? 13.774 17.144 -31.398 1.00 29.94 184 GLU A CA 1
ATOM 1379 C C . GLU A 1 184 ? 12.668 18.216 -31.371 1.00 29.94 184 GLU A C 1
ATOM 1381 O O . GLU A 1 184 ? 12.967 19.417 -31.392 1.00 29.94 184 GLU A O 1
ATOM 1386 N N . PRO A 1 185 ? 11.379 17.831 -31.308 1.00 30.36 185 PRO A N 1
ATOM 1387 C CA . PRO A 1 185 ? 10.293 18.797 -31.294 1.00 30.36 185 PRO A CA 1
ATOM 1388 C C . PRO A 1 185 ? 10.344 19.606 -29.994 1.00 30.36 185 PRO A C 1
ATOM 1390 O O . PRO A 1 185 ? 10.009 19.105 -28.920 1.00 30.36 185 PRO A O 1
ATOM 1393 N N . SER A 1 186 ? 10.704 20.887 -30.103 1.00 28.98 186 SER A N 1
ATOM 1394 C CA . SER A 1 186 ? 10.951 21.834 -28.999 1.00 28.98 186 SER A CA 1
ATOM 1395 C C . SER A 1 186 ? 9.709 22.236 -28.179 1.00 28.98 186 SER A C 1
ATOM 1397 O O . SER A 1 186 ? 9.708 23.224 -27.437 1.00 28.98 186 SER A O 1
ATOM 1399 N N . GLY A 1 187 ? 8.642 21.438 -28.254 1.00 31.20 187 GLY A N 1
ATOM 1400 C CA . GLY A 1 187 ? 7.525 21.495 -27.328 1.00 31.20 187 GLY A CA 1
ATOM 1401 C C . GLY A 1 187 ? 7.997 21.191 -25.907 1.00 31.20 187 GLY A C 1
ATOM 1402 O O . GLY A 1 187 ? 8.659 20.188 -25.646 1.00 31.20 187 GLY A O 1
ATOM 1403 N N . LYS A 1 188 ? 7.624 22.051 -24.955 1.00 32.62 188 LYS A N 1
ATOM 1404 C CA . LYS A 1 188 ? 7.908 21.860 -23.525 1.00 32.62 188 LYS A CA 1
ATOM 1405 C C . LYS A 1 188 ? 7.103 20.666 -22.985 1.00 32.62 188 LYS A C 1
ATOM 1407 O O . LYS A 1 188 ? 6.061 20.885 -22.365 1.00 32.62 188 LYS A O 1
ATOM 1412 N N . ARG A 1 189 ? 7.583 19.430 -23.219 1.00 41.25 189 ARG A N 1
ATOM 1413 C CA . ARG A 1 189 ? 7.052 18.176 -22.642 1.00 41.25 189 ARG A CA 1
ATOM 1414 C C . ARG A 1 189 ? 6.747 18.425 -21.165 1.00 41.25 189 ARG A C 1
ATOM 1416 O O . ARG A 1 189 ? 7.647 18.768 -20.389 1.00 41.25 189 ARG A O 1
ATOM 1423 N N . LYS A 1 190 ? 5.473 18.336 -20.772 1.00 39.97 190 LYS A N 1
ATOM 1424 C CA . LYS A 1 190 ? 5.102 18.565 -19.372 1.00 39.97 190 LYS A CA 1
ATOM 1425 C C . LYS A 1 190 ? 5.639 17.385 -18.573 1.00 39.97 190 LYS A C 1
ATOM 1427 O O . LYS A 1 190 ? 5.544 16.245 -19.015 1.00 39.97 190 LYS A O 1
ATOM 1432 N N . LYS A 1 191 ? 6.207 17.638 -17.388 1.00 45.19 191 LYS A N 1
ATOM 1433 C CA . LYS A 1 191 ? 6.570 16.528 -16.496 1.00 45.19 191 LYS A CA 1
ATOM 1434 C C . LYS A 1 191 ? 5.289 15.729 -16.210 1.00 45.19 191 LYS A C 1
ATOM 1436 O O . LYS A 1 191 ? 4.323 16.359 -15.770 1.00 45.19 191 LYS A O 1
ATOM 1441 N N . PRO A 1 192 ? 5.261 14.410 -16.473 1.00 43.31 192 PRO A N 1
ATOM 1442 C CA . PRO A 1 192 ? 4.049 13.620 -16.318 1.00 43.31 192 PRO A CA 1
ATOM 1443 C C . PRO A 1 192 ? 3.578 13.663 -14.866 1.00 43.31 192 PRO A C 1
ATOM 1445 O O . PRO A 1 192 ? 4.380 13.817 -13.939 1.00 43.31 192 PRO A O 1
ATOM 1448 N N . HIS A 1 193 ? 2.265 13.563 -14.673 1.00 49.16 193 HIS A N 1
ATOM 1449 C CA . HIS A 1 193 ? 1.672 13.623 -13.344 1.00 49.16 193 HIS A CA 1
ATOM 1450 C C . HIS A 1 193 ? 2.175 12.455 -12.490 1.00 49.16 193 HIS A C 1
ATOM 1452 O O . HIS A 1 193 ? 1.994 11.293 -12.841 1.00 49.16 193 HIS A O 1
ATOM 1458 N N . THR A 1 194 ? 2.832 12.774 -11.375 1.00 57.56 194 THR A N 1
ATOM 1459 C CA . THR A 1 194 ? 3.254 11.767 -10.399 1.00 57.56 194 THR A CA 1
ATOM 1460 C C . THR A 1 194 ? 2.034 11.161 -9.719 1.00 57.56 194 THR A C 1
ATOM 1462 O O . THR A 1 194 ? 1.055 11.876 -9.483 1.00 57.56 194 THR A O 1
ATOM 1465 N N . GLY A 1 195 ? 2.122 9.885 -9.336 1.00 59.53 195 GLY A N 1
ATOM 1466 C CA . GLY A 1 195 ? 1.197 9.323 -8.355 1.00 59.53 195 GLY A CA 1
ATOM 1467 C C . GLY A 1 195 ? 1.232 10.146 -7.061 1.00 59.53 195 GLY A C 1
ATOM 1468 O O . GLY A 1 195 ? 2.284 10.673 -6.680 1.00 59.53 195 GLY A O 1
ATOM 1469 N N . ARG A 1 196 ? 0.064 10.366 -6.454 1.00 76.38 196 ARG A N 1
ATOM 1470 C CA . ARG A 1 196 ? -0.183 11.423 -5.449 1.00 76.38 196 ARG A CA 1
ATOM 1471 C C . ARG A 1 196 ? -1.144 10.973 -4.341 1.00 76.38 196 ARG A C 1
ATOM 1473 O O . ARG A 1 196 ? -2.055 11.706 -3.966 1.00 76.38 196 ARG A O 1
ATOM 1480 N N . CYS A 1 197 ? -0.925 9.779 -3.795 1.00 88.19 197 CYS A N 1
ATOM 1481 C CA . CYS A 1 197 ? -1.734 9.242 -2.699 1.00 88.19 197 CYS A CA 1
ATOM 1482 C C . CYS A 1 197 ? -1.754 10.193 -1.488 1.00 88.19 197 CYS A C 1
ATOM 1484 O O . CYS A 1 197 ? -0.707 10.689 -1.056 1.00 88.19 197 CYS A O 1
ATOM 1486 N N . THR A 1 198 ? -2.934 10.446 -0.925 1.00 92.56 198 THR A N 1
ATOM 1487 C CA . THR A 1 198 ? -3.103 11.127 0.368 1.00 92.56 198 THR A CA 1
ATOM 1488 C C . THR A 1 198 ? -4.086 10.351 1.218 1.00 92.56 198 THR A C 1
ATOM 1490 O O . THR A 1 198 ? -5.123 9.925 0.721 1.00 92.56 198 THR A O 1
ATOM 1493 N N . GLY A 1 199 ? -3.771 10.190 2.495 1.00 95.06 199 GLY A N 1
ATOM 1494 C CA . GLY A 1 199 ? -4.594 9.450 3.430 1.00 95.06 199 GLY A CA 1
ATOM 1495 C C . GLY A 1 199 ? -4.357 9.866 4.871 1.00 95.06 199 GLY A C 1
ATOM 1496 O O . GLY A 1 199 ? -3.523 10.728 5.154 1.00 95.06 199 GLY A O 1
ATOM 1497 N N . PHE A 1 200 ? -5.113 9.255 5.771 1.00 95.88 200 PHE A N 1
ATOM 1498 C CA . PHE A 1 200 ? -4.942 9.382 7.210 1.00 95.88 200 PHE A CA 1
ATOM 1499 C C . PHE A 1 200 ? -5.518 8.154 7.923 1.00 95.88 200 PHE A C 1
ATOM 1501 O O . PHE A 1 200 ? -6.380 7.465 7.374 1.00 95.88 200 PHE A O 1
ATOM 1508 N N . ALA A 1 201 ? -5.038 7.898 9.136 1.00 95.88 201 ALA A N 1
ATOM 1509 C CA . ALA A 1 201 ? -5.505 6.835 10.015 1.00 95.88 201 ALA A CA 1
ATOM 1510 C C . ALA A 1 201 ? -5.863 7.396 11.392 1.00 95.88 201 ALA A C 1
ATOM 1512 O O . ALA A 1 201 ? -5.318 8.423 11.803 1.00 95.88 201 ALA A O 1
ATOM 1513 N N . ILE A 1 202 ? -6.788 6.727 12.075 1.00 92.94 202 ILE A N 1
ATOM 1514 C CA . ILE A 1 202 ? -7.289 7.078 13.408 1.00 92.94 202 ILE A CA 1
ATOM 1515 C C . ILE A 1 202 ? -7.490 5.783 14.191 1.00 92.94 202 ILE A C 1
ATOM 1517 O O . ILE A 1 202 ? -7.960 4.796 13.628 1.00 92.94 202 ILE A O 1
ATOM 1521 N N . ALA A 1 203 ? -7.145 5.812 15.471 1.00 92.56 203 ALA A N 1
ATOM 1522 C CA . ALA A 1 203 ? -7.509 4.817 16.468 1.00 92.56 203 ALA A CA 1
ATOM 1523 C C . ALA A 1 203 ? -8.048 5.551 17.708 1.00 92.56 203 ALA A C 1
ATOM 1525 O O . ALA A 1 203 ? -7.805 6.751 17.855 1.00 92.56 203 ALA A O 1
ATOM 1526 N N . GLY A 1 204 ? -8.760 4.833 18.580 1.00 87.25 204 GLY A N 1
ATOM 1527 C CA . GLY A 1 204 ? -9.329 5.389 19.813 1.00 87.25 204 GLY A CA 1
ATOM 1528 C C . GLY A 1 204 ? -10.467 6.391 19.587 1.00 87.25 204 GLY A C 1
ATOM 1529 O O . GLY A 1 204 ? -11.210 6.301 18.604 1.00 87.25 204 GLY A O 1
ATOM 1530 N N . ASP A 1 205 ? -10.618 7.326 20.526 1.00 84.06 205 ASP A N 1
ATOM 1531 C CA . ASP A 1 205 ? -11.767 8.232 20.613 1.00 84.06 205 ASP A CA 1
ATOM 1532 C C . ASP A 1 205 ? -11.824 9.246 19.455 1.00 84.06 205 ASP A C 1
ATOM 1534 O O . ASP A 1 205 ? -10.972 10.127 19.306 1.00 84.06 205 ASP A O 1
ATOM 1538 N N . SER A 1 206 ? -12.898 9.181 18.662 1.00 79.94 206 SER A N 1
ATOM 1539 C CA . SER A 1 206 ? -13.116 10.106 17.547 1.00 79.94 206 SER A CA 1
ATOM 1540 C C . SER A 1 206 ? -13.632 11.492 17.959 1.00 79.94 206 SER A C 1
ATOM 1542 O O . SER A 1 206 ? -13.757 12.366 17.095 1.00 79.94 206 SER A O 1
ATOM 1544 N N . SER A 1 207 ? -13.883 11.764 19.247 1.00 79.62 207 SER A N 1
ATOM 1545 C CA . SER A 1 207 ? -14.309 13.094 19.717 1.00 79.62 207 SER A CA 1
ATOM 1546 C C . SER A 1 207 ? -13.348 14.207 19.269 1.00 79.62 207 SER A C 1
ATOM 1548 O O . SER A 1 207 ? -13.792 15.266 18.812 1.00 79.62 207 SER A O 1
ATOM 1550 N N . LYS A 1 208 ? -12.033 13.929 19.262 1.00 78.44 208 LYS A N 1
ATOM 1551 C CA . LYS A 1 208 ? -10.969 14.859 18.840 1.00 78.44 208 LYS A CA 1
ATOM 1552 C C . LYS A 1 208 ? -11.117 15.411 17.421 1.00 78.44 208 LYS A C 1
ATOM 1554 O O . LYS A 1 208 ? -10.579 16.482 17.145 1.00 78.44 208 LYS A O 1
ATOM 1559 N N . ILE A 1 209 ? -11.827 14.714 16.531 1.00 77.69 209 ILE A N 1
ATOM 1560 C CA . ILE A 1 209 ? -12.012 15.092 15.118 1.00 77.69 209 ILE A CA 1
ATOM 1561 C C . ILE A 1 209 ? -13.485 15.335 14.734 1.00 77.69 209 ILE A C 1
ATOM 1563 O O . ILE A 1 209 ? -13.822 15.406 13.549 1.00 77.69 209 ILE A O 1
ATOM 1567 N N . GLY A 1 210 ? -14.384 15.451 15.717 1.00 72.81 210 GLY A N 1
ATOM 1568 C CA . GLY A 1 210 ? -15.822 15.571 15.464 1.00 72.81 210 GLY A CA 1
ATOM 1569 C C . GLY A 1 210 ? -16.463 14.246 15.039 1.00 72.81 210 GLY A C 1
ATOM 1570 O O . GLY A 1 210 ? -17.153 14.171 14.016 1.00 72.81 210 GLY A O 1
ATOM 1571 N N . GLY A 1 211 ? -16.213 13.194 15.811 1.00 77.06 211 GLY A N 1
ATOM 1572 C CA . GLY A 1 211 ? -16.987 11.957 15.823 1.00 77.06 211 GLY A CA 1
ATOM 1573 C C . GLY A 1 211 ? -17.597 11.682 17.201 1.00 77.06 211 GLY A C 1
ATOM 1574 O O . GLY A 1 211 ? -17.451 12.478 18.128 1.00 77.06 211 GLY A O 1
ATOM 1575 N N . VAL A 1 212 ? -18.294 10.551 17.328 1.00 75.06 212 VAL A N 1
ATOM 1576 C CA . VAL A 1 212 ? -18.889 10.081 18.588 1.00 75.06 212 VAL A CA 1
ATOM 1577 C C . VAL A 1 212 ? -18.500 8.620 18.818 1.00 75.06 212 VAL A C 1
ATOM 1579 O O . VAL A 1 212 ? -18.837 7.754 18.003 1.00 75.06 212 VAL A O 1
ATOM 1582 N N . GLY A 1 213 ? -17.827 8.362 19.943 1.00 83.75 213 GLY A N 1
ATOM 1583 C CA . GLY A 1 213 ? -17.264 7.057 20.298 1.00 83.75 213 GLY A CA 1
ATOM 1584 C C . GLY A 1 213 ? -15.999 6.717 19.507 1.00 83.75 213 GLY A C 1
ATOM 1585 O O . GLY A 1 213 ? -15.472 7.544 18.759 1.00 83.75 213 GLY A O 1
ATOM 1586 N N . ASP A 1 214 ? -15.520 5.487 19.656 1.00 86.75 214 ASP A N 1
ATOM 1587 C CA . ASP A 1 214 ? -14.254 5.063 19.056 1.00 86.75 214 ASP A CA 1
ATOM 1588 C C . ASP A 1 214 ? -14.323 4.927 17.530 1.00 86.75 214 ASP A C 1
ATOM 1590 O O . ASP A 1 214 ? -15.363 4.601 16.941 1.00 86.75 214 ASP A O 1
ATOM 1594 N N . ALA A 1 215 ? -13.190 5.150 16.868 1.00 86.94 215 ALA A N 1
ATOM 1595 C CA . ALA A 1 215 ? -13.030 4.925 15.440 1.00 86.94 215 ALA A CA 1
ATOM 1596 C C . ALA A 1 215 ? -11.631 4.370 15.141 1.00 86.94 215 ALA A C 1
ATOM 1598 O O . ALA A 1 215 ? -10.631 5.066 15.285 1.00 86.94 215 ALA A O 1
ATOM 1599 N N . VAL A 1 216 ? -11.575 3.119 14.675 1.00 91.56 216 VAL A N 1
ATOM 1600 C CA . VAL A 1 216 ? -10.347 2.487 14.174 1.00 91.56 216 VAL A CA 1
ATOM 1601 C C . VAL A 1 216 ? -10.441 2.452 12.653 1.00 91.56 216 VAL A C 1
ATOM 1603 O O . VAL A 1 216 ? -11.085 1.570 12.086 1.00 91.56 216 VAL A O 1
ATOM 1606 N N . LEU A 1 217 ? -9.880 3.464 11.991 1.00 92.12 217 LEU A N 1
ATOM 1607 C CA . LEU A 1 217 ? -10.047 3.699 10.556 1.00 92.12 217 LEU A CA 1
ATOM 1608 C C . LEU A 1 217 ? -8.715 3.939 9.846 1.00 92.12 217 LEU A C 1
ATOM 1610 O O . LEU A 1 217 ? -7.803 4.556 10.396 1.00 92.12 217 LEU A O 1
ATOM 1614 N N . VAL A 1 218 ? -8.677 3.626 8.550 1.00 93.69 218 VAL A N 1
ATOM 1615 C CA . VAL A 1 218 ? -7.736 4.261 7.616 1.00 93.69 218 VAL A CA 1
ATOM 1616 C C . VAL A 1 218 ? -8.420 4.606 6.300 1.00 93.69 218 VAL A C 1
ATOM 1618 O O . VAL A 1 218 ? -9.278 3.879 5.800 1.00 93.69 218 VAL A O 1
ATOM 1621 N N . SER A 1 219 ? -8.049 5.749 5.731 1.00 93.75 219 SER A N 1
ATOM 1622 C CA . SER A 1 219 ? -8.573 6.232 4.459 1.00 93.75 219 SER A CA 1
ATOM 1623 C C . SER A 1 219 ? -7.448 6.737 3.565 1.00 93.75 219 SER A C 1
ATOM 1625 O O . SER A 1 219 ? -6.529 7.398 4.041 1.00 93.75 219 SER A O 1
ATOM 1627 N N . GLN A 1 220 ? -7.520 6.444 2.264 1.00 94.12 220 GLN A N 1
ATOM 1628 C CA . GLN A 1 220 ? -6.509 6.823 1.271 1.00 94.12 220 GLN A CA 1
ATOM 1629 C C . GLN A 1 220 ? -7.143 7.129 -0.098 1.00 94.12 220 GLN A C 1
ATOM 1631 O O . GLN A 1 220 ? -8.068 6.443 -0.533 1.00 94.12 220 GLN A O 1
ATOM 1636 N N . THR A 1 221 ? -6.609 8.121 -0.821 1.00 91.31 221 THR A N 1
ATOM 1637 C CA . THR A 1 221 ? -6.758 8.218 -2.280 1.00 91.31 221 THR A CA 1
ATOM 1638 C C . THR A 1 221 ? -5.710 7.356 -2.977 1.00 91.31 221 THR A C 1
ATOM 1640 O O . THR A 1 221 ? -4.515 7.443 -2.677 1.00 91.31 221 THR A O 1
ATOM 1643 N N . VAL A 1 222 ? -6.144 6.531 -3.927 1.00 87.00 222 VAL A N 1
ATOM 1644 C CA . VAL A 1 222 ? -5.239 5.817 -4.830 1.00 87.00 222 VAL A CA 1
ATOM 1645 C C . VAL A 1 222 ? -5.120 6.649 -6.097 1.00 87.00 222 VAL A C 1
ATOM 1647 O O . VAL A 1 222 ? -6.074 6.823 -6.855 1.00 87.00 222 VAL A O 1
ATOM 1650 N N . ASP A 1 223 ? -3.944 7.246 -6.254 1.00 80.69 223 ASP A N 1
ATOM 1651 C CA . ASP A 1 223 ? -3.658 8.319 -7.198 1.00 80.69 223 ASP A CA 1
ATOM 1652 C C . ASP A 1 223 ? -2.530 7.878 -8.128 1.00 80.69 223 ASP A C 1
ATOM 1654 O O . ASP A 1 223 ? -1.362 7.881 -7.734 1.00 80.69 223 ASP A O 1
ATOM 1658 N N . LEU A 1 224 ? -2.891 7.515 -9.355 1.00 73.31 224 LEU A N 1
ATOM 1659 C CA . LEU A 1 224 ? -2.050 6.814 -10.314 1.00 73.31 224 LEU A CA 1
ATOM 1660 C C . LEU A 1 224 ? -2.250 7.408 -11.729 1.00 73.31 224 LEU A C 1
ATOM 1662 O O . LEU A 1 224 ? -3.391 7.586 -12.161 1.00 73.31 224 LEU A O 1
ATOM 1666 N N . PRO A 1 225 ? -1.188 7.795 -12.468 1.00 68.12 225 PRO A N 1
ATOM 1667 C CA . PRO A 1 225 ? -1.329 8.401 -13.797 1.00 68.12 225 PRO A CA 1
ATOM 1668 C C . PRO A 1 225 ? -2.020 7.462 -14.797 1.00 68.12 225 PRO A C 1
ATOM 1670 O O . PRO A 1 225 ? -1.417 6.502 -15.257 1.00 68.12 225 PRO A O 1
ATOM 1673 N N . GLY A 1 226 ? -3.263 7.773 -15.182 1.00 63.38 226 GLY A N 1
ATOM 1674 C CA . GLY A 1 226 ? -4.158 6.845 -15.895 1.00 63.38 226 GLY A CA 1
ATOM 1675 C C . GLY A 1 226 ? -3.636 6.200 -17.191 1.00 63.38 226 GLY A C 1
ATOM 1676 O O . GLY A 1 226 ? -4.083 5.106 -17.512 1.00 63.38 226 GLY A O 1
ATOM 1677 N N . LEU A 1 227 ? -2.652 6.804 -17.877 1.00 62.50 227 LEU A N 1
ATOM 1678 C CA . LEU A 1 227 ? -1.947 6.198 -19.025 1.00 62.50 227 LEU A CA 1
ATOM 1679 C C . LEU A 1 227 ? -1.079 4.967 -18.682 1.00 62.50 227 LEU A C 1
ATOM 1681 O O . LEU A 1 227 ? -0.661 4.273 -19.596 1.00 62.50 227 LEU A O 1
ATOM 1685 N N . LEU A 1 228 ? -0.747 4.740 -17.408 1.00 67.06 228 LEU A N 1
ATOM 1686 C CA . LEU A 1 228 ? 0.068 3.610 -16.925 1.00 67.06 228 LEU A CA 1
ATOM 1687 C C . LEU A 1 228 ? -0.780 2.558 -16.176 1.00 67.06 228 LEU A C 1
ATOM 1689 O O . LEU A 1 228 ? -0.306 1.462 -15.888 1.00 67.06 228 LEU A O 1
ATOM 1693 N N . TYR A 1 229 ? -2.031 2.891 -15.843 1.00 67.38 229 TYR A N 1
ATOM 1694 C CA . TYR A 1 229 ? -2.879 2.087 -14.952 1.00 67.38 229 TYR A CA 1
ATOM 1695 C C . TYR A 1 229 ? -4.324 1.976 -15.455 1.00 67.38 229 TYR A C 1
ATOM 1697 O O . TYR A 1 229 ? -5.262 2.136 -14.673 1.00 67.38 229 TYR A O 1
ATOM 1705 N N . GLY A 1 230 ? -4.514 1.840 -16.774 1.00 65.94 230 GLY A N 1
ATOM 1706 C CA . GLY A 1 230 ? -5.803 1.472 -17.385 1.00 65.94 230 GLY A CA 1
ATOM 1707 C C . GLY A 1 230 ? -7.013 2.352 -17.040 1.00 65.94 230 GLY A C 1
ATOM 1708 O O . GLY A 1 230 ? -8.139 1.905 -17.198 1.00 65.94 230 GLY A O 1
ATOM 1709 N N . PHE A 1 231 ? -6.820 3.555 -16.489 1.00 66.00 231 PHE A N 1
ATOM 1710 C CA . PHE A 1 231 ? -7.863 4.313 -15.771 1.00 66.00 231 PHE A CA 1
ATOM 1711 C C . PHE A 1 231 ? -8.666 3.493 -14.724 1.00 66.00 231 PHE A C 1
ATOM 1713 O O . PHE A 1 231 ? -9.799 3.854 -14.394 1.00 66.00 231 PHE A O 1
ATOM 1720 N N . GLY A 1 232 ? -8.071 2.433 -14.163 1.00 68.81 232 GLY A N 1
ATOM 1721 C CA . GLY A 1 232 ? -8.718 1.490 -13.247 1.00 68.81 232 GLY A CA 1
ATOM 1722 C C . GLY A 1 232 ? -9.574 0.427 -13.947 1.00 68.81 232 GLY A C 1
ATOM 1723 O O . GLY A 1 232 ? -10.593 0.001 -13.396 1.00 68.81 232 GLY A O 1
ATOM 1724 N N . ASP A 1 233 ? -9.216 0.016 -15.170 1.00 70.25 233 ASP A N 1
ATOM 1725 C CA . ASP A 1 233 ? -9.894 -1.065 -15.897 1.00 70.25 233 ASP A CA 1
ATOM 1726 C C . ASP A 1 233 ? -9.579 -2.463 -15.329 1.00 70.25 233 ASP A C 1
ATOM 1728 O O . ASP A 1 233 ? -10.467 -3.320 -15.357 1.00 70.25 233 ASP A O 1
ATOM 1732 N N . PHE A 1 234 ? -8.391 -2.688 -14.744 1.00 76.12 234 PHE A N 1
ATOM 1733 C CA . PHE A 1 234 ? -8.011 -3.972 -14.123 1.00 76.12 234 PHE A CA 1
ATOM 1734 C C . PHE A 1 234 ? -8.042 -3.969 -12.577 1.00 76.12 234 PHE A C 1
ATOM 1736 O O . PHE A 1 234 ? -7.650 -4.957 -11.945 1.00 76.12 234 PHE A O 1
ATOM 1743 N N . ASP A 1 235 ? -8.549 -2.886 -11.976 1.00 80.94 235 ASP A N 1
ATOM 1744 C CA . ASP A 1 235 ? -8.834 -2.759 -10.539 1.00 80.94 235 ASP A CA 1
ATOM 1745 C C . ASP A 1 235 ? -9.683 -3.925 -10.006 1.00 80.94 235 ASP A C 1
ATOM 1747 O O . ASP A 1 235 ? -10.618 -4.394 -10.665 1.00 80.94 235 ASP A O 1
ATOM 1751 N N . CYS A 1 236 ? -9.410 -4.364 -8.774 1.00 84.00 236 CYS A N 1
ATOM 1752 C CA . CYS A 1 236 ? -10.167 -5.441 -8.145 1.00 84.00 236 CYS A CA 1
ATOM 1753 C C . CYS A 1 236 ? -10.319 -5.276 -6.632 1.00 84.00 236 CYS A C 1
ATOM 1755 O O . CYS A 1 236 ? -9.422 -4.805 -5.940 1.00 84.00 236 CYS A O 1
ATOM 1757 N N . VAL A 1 237 ? -11.467 -5.718 -6.117 1.00 86.94 237 VAL A N 1
ATOM 1758 C CA . VAL A 1 237 ? -11.711 -5.915 -4.686 1.00 86.94 237 VAL A CA 1
ATOM 1759 C C . VAL A 1 237 ? -11.553 -7.399 -4.397 1.00 86.94 237 VAL A C 1
ATOM 1761 O O . VAL A 1 237 ? -12.374 -8.210 -4.825 1.00 86.94 237 VAL A O 1
ATOM 1764 N N . LEU A 1 238 ? -10.491 -7.750 -3.681 1.00 88.19 238 LEU A N 1
ATOM 1765 C CA . LEU A 1 238 ? -10.195 -9.112 -3.267 1.00 88.19 238 LEU A CA 1
ATOM 1766 C C . LEU A 1 238 ? -10.746 -9.350 -1.858 1.00 88.19 238 LEU A C 1
ATOM 1768 O O . LEU A 1 238 ? -10.433 -8.610 -0.925 1.00 88.19 238 LEU A O 1
ATOM 1772 N N . ARG A 1 239 ? -11.536 -10.417 -1.711 1.00 90.88 239 ARG A N 1
ATOM 1773 C CA . ARG A 1 239 ? -11.851 -11.048 -0.426 1.00 90.88 239 ARG A CA 1
ATOM 1774 C C . ARG A 1 239 ? -11.200 -12.422 -0.431 1.00 90.88 239 ARG A C 1
ATOM 1776 O O . ARG A 1 239 ? -11.604 -13.285 -1.207 1.00 90.88 239 ARG A O 1
ATOM 1783 N N . LEU A 1 240 ? -10.175 -12.601 0.390 1.00 90.62 240 LEU A N 1
ATOM 1784 C CA . LEU A 1 240 ? -9.370 -13.817 0.446 1.00 90.62 240 LEU A CA 1
ATOM 1785 C C . LEU A 1 240 ? -9.587 -14.505 1.791 1.00 90.62 240 LEU A C 1
ATOM 1787 O O . LEU A 1 240 ? -9.617 -13.844 2.828 1.00 90.62 240 LEU A O 1
ATOM 1791 N N . GLN A 1 241 ? -9.738 -15.828 1.769 1.00 91.06 241 GLN A N 1
ATOM 1792 C CA . GLN A 1 241 ? -10.030 -16.626 2.954 1.00 91.06 241 GLN A CA 1
ATOM 1793 C C . GLN A 1 241 ? -8.971 -17.712 3.141 1.00 91.06 241 GLN A C 1
ATOM 1795 O O . GLN A 1 241 ? -8.724 -18.518 2.245 1.00 91.06 241 GLN A O 1
ATOM 1800 N N . LEU A 1 242 ? -8.403 -17.749 4.339 1.00 90.31 242 LEU A N 1
ATOM 1801 C CA . LEU A 1 242 ? -7.515 -18.782 4.858 1.00 90.31 242 LEU A CA 1
ATOM 1802 C C . LEU A 1 242 ? -8.107 -19.337 6.171 1.00 90.31 242 LEU A C 1
ATOM 1804 O O . LEU A 1 242 ? -8.995 -18.711 6.764 1.00 90.31 242 LEU A O 1
ATOM 1808 N N . PRO A 1 243 ? -7.652 -20.503 6.660 1.00 87.56 243 PRO A N 1
ATOM 1809 C CA . PRO A 1 243 ? -8.076 -21.016 7.960 1.00 87.56 243 PRO A CA 1
ATOM 1810 C C . PRO A 1 243 ? -7.727 -20.038 9.092 1.00 87.56 243 PRO A C 1
ATOM 1812 O O . PRO A 1 243 ? -6.564 -19.788 9.382 1.00 87.56 243 PRO A O 1
ATOM 1815 N N . GLY A 1 244 ? -8.751 -19.459 9.727 1.00 85.94 244 GLY A N 1
ATOM 1816 C CA . GLY A 1 244 ? -8.585 -18.481 10.811 1.00 85.94 244 GLY A CA 1
ATOM 1817 C C . GLY A 1 244 ? -8.217 -17.054 10.378 1.00 85.94 244 GLY A C 1
ATOM 1818 O O . GLY A 1 244 ? -8.063 -16.204 11.250 1.00 85.94 244 GLY A O 1
ATOM 1819 N N . LEU A 1 245 ? -8.118 -16.770 9.073 1.00 91.75 245 LEU A N 1
ATOM 1820 C CA . LEU A 1 245 ? -7.752 -15.451 8.549 1.00 91.75 245 LEU A CA 1
ATOM 1821 C C . LEU A 1 245 ? -8.616 -15.057 7.345 1.00 91.75 245 LEU A C 1
ATOM 1823 O O . LEU A 1 245 ? -8.759 -15.818 6.387 1.00 91.75 245 LEU A O 1
ATOM 1827 N N . GLU A 1 246 ? -9.155 -13.843 7.367 1.00 91.88 246 GLU A N 1
ATOM 1828 C CA . GLU A 1 246 ? -9.761 -13.182 6.209 1.00 91.88 246 GLU A CA 1
ATOM 1829 C C . GLU A 1 246 ? -8.950 -11.932 5.841 1.00 91.88 246 GLU A C 1
ATOM 1831 O O . GLU A 1 246 ? -8.446 -11.231 6.720 1.00 91.88 246 GLU A O 1
ATOM 1836 N N . ILE A 1 247 ? -8.818 -11.645 4.544 1.00 91.69 247 ILE A N 1
ATOM 1837 C CA . ILE A 1 247 ? -8.154 -10.444 4.023 1.00 91.69 247 ILE A CA 1
ATOM 1838 C C . ILE A 1 247 ? -9.091 -9.746 3.040 1.00 91.69 247 ILE A C 1
ATOM 1840 O O . ILE A 1 247 ? -9.652 -10.375 2.140 1.00 91.69 247 ILE A O 1
ATOM 1844 N N . LEU A 1 248 ? -9.217 -8.430 3.193 1.00 90.88 248 LEU A N 1
ATOM 1845 C CA . LEU A 1 248 ? -10.009 -7.546 2.346 1.00 90.88 248 LEU A CA 1
ATOM 1846 C C . LEU A 1 248 ? -9.079 -6.489 1.738 1.00 90.88 248 LEU A C 1
ATOM 1848 O O . LEU A 1 248 ? -8.550 -5.643 2.453 1.00 90.88 248 LEU A O 1
ATOM 1852 N N . ALA A 1 249 ? -8.830 -6.578 0.431 1.00 90.81 249 ALA A N 1
ATOM 1853 C CA . ALA A 1 249 ? -7.728 -5.891 -0.245 1.00 90.81 249 ALA A CA 1
ATOM 1854 C C . ALA A 1 249 ? -8.153 -5.332 -1.615 1.00 90.81 249 ALA A C 1
ATOM 1856 O O . ALA A 1 249 ? -8.553 -6.090 -2.496 1.00 90.81 249 ALA A O 1
ATOM 1857 N N . TYR A 1 250 ? -8.099 -4.009 -1.809 1.00 90.12 250 TYR A N 1
ATOM 1858 C CA . TYR A 1 250 ? -8.279 -3.395 -3.130 1.00 90.12 250 TYR A CA 1
ATOM 1859 C C . TYR A 1 250 ? -6.921 -3.337 -3.809 1.00 90.12 250 TYR A C 1
ATOM 1861 O O . TYR A 1 250 ? -6.043 -2.604 -3.349 1.00 90.12 250 TYR A O 1
ATOM 1869 N N . ASP A 1 251 ? -6.767 -4.105 -4.883 1.00 88.31 251 ASP A N 1
ATOM 1870 C CA . ASP A 1 251 ? -5.613 -4.017 -5.768 1.00 88.31 251 ASP A CA 1
ATOM 1871 C C . ASP A 1 251 ? -5.936 -3.110 -6.956 1.00 88.31 251 ASP A C 1
ATOM 1873 O O . ASP A 1 251 ? -6.996 -3.226 -7.584 1.00 88.31 251 ASP A O 1
ATOM 1877 N N . CYS A 1 252 ? -5.015 -2.202 -7.261 1.00 81.25 252 CYS A N 1
ATOM 1878 C CA . CYS A 1 252 ? -5.138 -1.280 -8.378 1.00 81.25 252 CYS A CA 1
ATOM 1879 C C . CYS A 1 252 ? -4.458 -1.856 -9.624 1.00 81.25 252 CYS A C 1
ATOM 1881 O O . CYS A 1 252 ? -3.313 -2.299 -9.580 1.00 81.25 252 CYS A O 1
ATOM 1883 N N . ASP A 1 253 ? -5.192 -1.852 -10.734 1.00 78.69 253 ASP A N 1
ATOM 1884 C CA . ASP A 1 253 ? -4.763 -2.243 -12.081 1.00 78.69 253 ASP A CA 1
ATOM 1885 C C . ASP A 1 253 ? -3.846 -3.489 -12.199 1.00 78.69 253 ASP A C 1
ATOM 1887 O O . ASP A 1 253 ? -2.949 -3.526 -13.042 1.00 78.69 253 ASP A O 1
ATOM 1891 N N . GLY A 1 254 ? -4.049 -4.526 -11.371 1.00 80.75 254 GLY A N 1
ATOM 1892 C CA . GLY A 1 254 ? -3.343 -5.812 -11.486 1.00 80.75 254 GLY A CA 1
ATOM 1893 C C . GLY A 1 254 ? -1.948 -5.889 -10.856 1.00 80.75 254 GLY A C 1
ATOM 1894 O O . GLY A 1 254 ? -1.161 -6.759 -11.242 1.00 80.75 254 GLY A O 1
ATOM 1895 N N . ARG A 1 255 ? -1.582 -4.948 -9.975 1.00 82.88 255 ARG A N 1
ATOM 1896 C CA . ARG A 1 255 ? -0.186 -4.746 -9.535 1.00 82.88 255 ARG A CA 1
ATOM 1897 C C . ARG A 1 255 ? 0.180 -5.423 -8.214 1.00 82.88 255 ARG A C 1
ATOM 1899 O O . ARG A 1 255 ? 1.330 -5.325 -7.789 1.00 82.88 255 ARG A O 1
ATOM 1906 N N . PHE A 1 256 ? -0.771 -6.104 -7.580 1.00 88.50 256 PHE A N 1
ATOM 1907 C CA . PHE A 1 256 ? -0.657 -6.705 -6.252 1.00 88.50 256 PHE A CA 1
ATOM 1908 C C . PHE A 1 256 ? -0.098 -5.727 -5.200 1.00 88.50 256 PHE A C 1
ATOM 1910 O O . PHE A 1 256 ? 0.674 -6.128 -4.331 1.00 88.50 256 PHE A O 1
ATOM 1917 N N . CYS A 1 257 ? -0.497 -4.453 -5.240 1.00 85.88 257 CYS A N 1
ATOM 1918 C CA . CYS A 1 257 ? -0.152 -3.451 -4.228 1.00 85.88 257 CYS A CA 1
ATOM 1919 C C . CYS A 1 257 ? -1.400 -2.992 -3.463 1.00 85.88 257 CYS A C 1
ATOM 1921 O O . CYS A 1 257 ? -1.879 -1.872 -3.675 1.00 85.88 257 CYS A O 1
ATOM 1923 N N . PRO A 1 258 ? -1.961 -3.838 -2.585 1.00 87.00 258 PRO A N 1
ATOM 1924 C CA . PRO A 1 258 ? -3.270 -3.563 -2.041 1.00 87.00 258 PRO A CA 1
ATOM 1925 C C . PRO A 1 258 ? -3.261 -2.441 -1.004 1.00 87.00 258 PRO A C 1
ATOM 1927 O O . PRO A 1 258 ? -2.363 -2.330 -0.169 1.00 87.00 258 PRO A O 1
ATOM 1930 N N . VAL A 1 259 ? -4.346 -1.673 -0.997 1.00 91.94 259 VAL A N 1
ATOM 1931 C CA . VAL A 1 259 ? -4.830 -1.016 0.221 1.00 91.94 259 VAL A CA 1
ATOM 1932 C C . VAL A 1 259 ? -5.895 -1.928 0.817 1.00 91.94 259 VAL A C 1
ATOM 1934 O O . VAL A 1 259 ? -6.838 -2.308 0.120 1.00 91.94 259 VAL A O 1
ATOM 1937 N N . GLY A 1 260 ? -5.754 -2.308 2.084 1.00 92.19 260 GLY A N 1
ATOM 1938 C CA . GLY A 1 260 ? -6.588 -3.365 2.648 1.00 92.19 260 GLY A CA 1
ATOM 1939 C C . GLY A 1 260 ? -6.430 -3.577 4.144 1.00 92.19 260 GLY A C 1
ATOM 1940 O O . GLY A 1 260 ? -5.755 -2.812 4.830 1.00 92.19 260 GLY A O 1
ATOM 1941 N N . MET A 1 261 ? -7.076 -4.628 4.636 1.00 93.44 261 MET A N 1
ATOM 1942 C CA . MET A 1 261 ? -7.069 -5.037 6.034 1.00 93.44 261 MET A CA 1
ATOM 1943 C C . MET A 1 261 ? -7.118 -6.555 6.193 1.00 93.44 261 MET A C 1
ATOM 1945 O O . MET A 1 261 ? -7.590 -7.267 5.303 1.00 93.44 261 MET A O 1
ATOM 1949 N N . ASN A 1 262 ? -6.646 -7.040 7.339 1.00 93.69 262 ASN A N 1
ATOM 1950 C CA . ASN A 1 262 ? -6.747 -8.438 7.749 1.00 93.69 262 ASN A CA 1
ATOM 1951 C C . ASN A 1 262 ? -7.745 -8.609 8.916 1.00 93.69 262 ASN A C 1
ATOM 1953 O O . ASN A 1 262 ? -8.077 -7.653 9.619 1.00 93.69 262 ASN A O 1
ATOM 1957 N N . SER A 1 263 ? -8.215 -9.834 9.160 1.00 91.50 263 SER A N 1
ATOM 1958 C CA . SER A 1 263 ? -9.138 -10.138 10.267 1.00 91.50 263 SER A CA 1
ATOM 1959 C C . SER A 1 263 ? -8.489 -10.143 11.658 1.00 91.50 263 SER A C 1
ATOM 1961 O O . SER A 1 263 ? -9.174 -10.438 12.633 1.00 91.50 263 SER A O 1
ATOM 1963 N N . ALA A 1 264 ? -7.197 -9.815 11.767 1.00 90.69 264 ALA A N 1
ATOM 1964 C CA . ALA A 1 264 ? -6.541 -9.493 13.036 1.00 90.69 264 ALA A CA 1
ATOM 1965 C C . ALA A 1 264 ? -6.699 -8.005 13.418 1.00 90.69 264 ALA A C 1
ATOM 1967 O O . ALA A 1 264 ? -6.242 -7.590 14.481 1.00 90.69 264 ALA A O 1
ATOM 1968 N N . GLY A 1 265 ? -7.350 -7.202 12.565 1.00 90.38 265 GLY A N 1
ATOM 1969 C CA . GLY A 1 265 ? -7.671 -5.797 12.818 1.00 90.38 265 GLY A CA 1
ATOM 1970 C C . GLY A 1 265 ? -6.655 -4.791 12.272 1.00 90.38 265 GLY A C 1
ATOM 1971 O O . GLY A 1 265 ? -6.851 -3.594 12.470 1.00 90.38 265 GLY A O 1
ATOM 1972 N N . LEU A 1 266 ? -5.605 -5.236 11.569 1.00 95.75 266 LEU A N 1
ATOM 1973 C CA . LEU A 1 266 ? -4.623 -4.345 10.948 1.00 95.75 266 LEU A CA 1
ATOM 1974 C C . LEU A 1 266 ? -5.117 -3.842 9.588 1.00 95.75 266 LEU A C 1
ATOM 1976 O O . LEU A 1 266 ? -5.295 -4.624 8.653 1.00 95.75 266 LEU A O 1
ATOM 1980 N N . GLY A 1 267 ? -5.258 -2.523 9.463 1.00 95.94 267 GLY A N 1
ATOM 1981 C CA . GLY A 1 267 ? -5.380 -1.812 8.192 1.00 95.94 267 GLY A CA 1
ATOM 1982 C C . GLY A 1 267 ? -4.020 -1.347 7.665 1.00 95.94 267 GLY A C 1
ATOM 1983 O O . GLY A 1 267 ? -3.165 -0.898 8.431 1.00 95.94 267 GLY A O 1
ATOM 1984 N N . VAL A 1 268 ? -3.834 -1.424 6.344 1.00 96.19 268 VAL A N 1
ATOM 1985 C CA . VAL A 1 268 ? -2.592 -1.079 5.636 1.00 96.19 268 VAL A CA 1
ATOM 1986 C C . VAL A 1 268 ? -2.884 -0.149 4.455 1.00 96.19 268 VAL A C 1
ATOM 1988 O O . VAL A 1 268 ? -3.711 -0.443 3.590 1.00 96.19 268 VAL A O 1
ATOM 1991 N N . CYS A 1 269 ? -2.174 0.978 4.405 1.00 95.38 269 CYS A N 1
ATOM 1992 C CA . CYS A 1 269 ? -2.195 1.963 3.319 1.00 95.38 269 CYS A CA 1
ATOM 1993 C C . CYS A 1 269 ? -0.771 2.277 2.828 1.00 95.38 269 CYS A C 1
ATOM 1995 O O . CYS A 1 269 ? 0.178 2.214 3.611 1.00 95.38 269 CYS A O 1
ATOM 1997 N N . VAL A 1 270 ? -0.613 2.622 1.543 1.00 93.06 270 VAL A N 1
ATOM 1998 C CA . VAL A 1 270 ? 0.684 2.628 0.831 1.00 93.06 270 VAL A CA 1
ATOM 1999 C C . VAL A 1 270 ? 0.922 3.933 0.061 1.00 93.06 270 VAL A C 1
ATOM 2001 O O . VAL A 1 270 ? 0.095 4.373 -0.740 1.00 93.06 270 VAL A O 1
ATOM 2004 N N . PHE A 1 271 ? 2.088 4.549 0.275 1.00 91.31 271 PHE A N 1
ATOM 2005 C CA . PHE A 1 271 ? 2.447 5.875 -0.229 1.00 91.31 271 PHE A CA 1
ATOM 2006 C C . PHE A 1 271 ? 3.845 5.886 -0.845 1.00 91.31 271 PHE A C 1
ATOM 2008 O O . PHE A 1 271 ? 4.837 5.792 -0.133 1.00 91.31 271 PHE A O 1
ATOM 2015 N N . ASN A 1 272 ? 3.959 6.116 -2.151 1.00 85.12 272 ASN A N 1
ATOM 2016 C CA . ASN A 1 272 ? 5.271 6.208 -2.802 1.00 85.12 272 ASN A CA 1
ATOM 2017 C C . ASN A 1 272 ? 6.080 7.373 -2.203 1.00 85.12 272 ASN A C 1
ATOM 2019 O O . ASN A 1 272 ? 5.594 8.513 -2.202 1.00 85.12 272 ASN A O 1
ATOM 2023 N N . LEU A 1 273 ? 7.305 7.113 -1.734 1.00 83.69 273 LEU A N 1
ATOM 2024 C CA . LEU A 1 273 ? 8.258 8.139 -1.307 1.00 83.69 273 LEU A CA 1
ATOM 2025 C C . LEU A 1 273 ? 9.340 8.229 -2.380 1.00 83.69 273 LEU A C 1
ATOM 2027 O O . LEU A 1 273 ? 10.172 7.346 -2.527 1.00 83.69 273 LEU A O 1
ATOM 2031 N N . HIS A 1 274 ? 9.294 9.286 -3.189 1.00 73.94 274 HIS A N 1
ATOM 2032 C CA . HIS A 1 274 ? 10.167 9.418 -4.356 1.00 73.94 274 HIS A CA 1
ATOM 2033 C C . HIS A 1 274 ? 11.634 9.645 -3.952 1.00 73.94 274 HIS A C 1
ATOM 2035 O O . HIS A 1 274 ? 12.088 10.789 -3.910 1.00 73.94 274 HIS A O 1
ATOM 2041 N N . ASP A 1 275 ? 12.365 8.573 -3.660 1.00 72.19 275 ASP A N 1
ATOM 2042 C CA . ASP A 1 275 ? 13.770 8.614 -3.259 1.00 72.19 275 ASP A CA 1
ATOM 2043 C C . ASP A 1 275 ? 14.704 9.009 -4.402 1.00 72.19 275 ASP A C 1
ATOM 2045 O O . ASP A 1 275 ? 14.573 8.578 -5.551 1.00 72.19 275 ASP A O 1
ATOM 2049 N N . ARG A 1 276 ? 15.709 9.809 -4.049 1.00 71.00 276 ARG A N 1
ATOM 2050 C CA . ARG A 1 276 ? 16.724 10.349 -4.957 1.00 71.00 276 ARG A CA 1
ATOM 2051 C C . ARG A 1 276 ? 17.718 9.296 -5.443 1.00 71.00 276 ARG A C 1
ATOM 2053 O O . ARG A 1 276 ? 18.231 9.408 -6.556 1.00 71.00 276 ARG A O 1
ATOM 2060 N N . GLN A 1 277 ? 18.026 8.321 -4.590 1.00 74.62 277 GLN A N 1
ATOM 2061 C CA . GLN A 1 277 ? 18.949 7.211 -4.831 1.00 74.62 277 GLN A CA 1
ATOM 2062 C C . GLN A 1 277 ? 18.506 6.001 -3.998 1.00 74.62 277 GLN A C 1
ATOM 2064 O O . GLN A 1 277 ? 17.988 6.169 -2.898 1.00 74.62 277 GLN A O 1
ATOM 2069 N N . THR A 1 278 ? 18.725 4.794 -4.515 1.00 81.62 278 THR A N 1
ATOM 2070 C CA . THR A 1 278 ? 18.592 3.524 -3.784 1.00 81.62 278 THR A CA 1
ATOM 2071 C C . THR A 1 278 ? 19.623 2.533 -4.320 1.00 81.62 278 THR A C 1
ATOM 2073 O O . THR A 1 278 ? 19.952 2.578 -5.505 1.00 81.62 278 THR A O 1
ATOM 2076 N N . GLU A 1 279 ? 20.118 1.645 -3.458 1.00 81.69 279 GLU A N 1
ATOM 2077 C CA . GLU A 1 279 ? 20.938 0.485 -3.840 1.00 81.69 279 GLU A CA 1
ATOM 2078 C C . GLU A 1 279 ? 20.083 -0.771 -4.093 1.00 81.69 279 GLU A C 1
ATOM 2080 O O . GLU A 1 279 ? 20.580 -1.766 -4.612 1.00 81.69 279 GLU A O 1
ATOM 2085 N N . GLY A 1 280 ? 18.791 -0.751 -3.742 1.00 85.12 280 GLY A N 1
ATOM 2086 C CA . GLY A 1 280 ? 17.875 -1.896 -3.860 1.00 85.12 280 GLY A CA 1
ATOM 2087 C C . GLY A 1 280 ? 17.501 -2.291 -5.296 1.00 85.12 280 GLY A C 1
ATOM 2088 O O . GLY A 1 280 ? 16.672 -3.170 -5.500 1.00 85.12 280 GLY A O 1
ATOM 2089 N N . PHE A 1 281 ? 18.116 -1.647 -6.293 1.00 88.75 281 PHE A N 1
ATOM 2090 C CA . PHE A 1 281 ? 18.053 -2.010 -7.712 1.00 88.75 281 PHE A CA 1
ATOM 2091 C C . PHE A 1 281 ? 19.315 -2.753 -8.197 1.00 88.75 281 PHE A C 1
ATOM 2093 O O . PHE A 1 281 ? 19.430 -3.039 -9.389 1.00 88.75 281 PHE A O 1
ATOM 2100 N N . GLU A 1 282 ? 20.278 -3.011 -7.304 1.00 90.56 282 GLU A N 1
ATOM 2101 C CA . GLU A 1 282 ? 21.609 -3.566 -7.611 1.00 90.56 282 GLU A CA 1
ATOM 2102 C C . GLU A 1 282 ? 21.953 -4.805 -6.749 1.00 90.56 282 GLU A C 1
ATOM 2104 O O . GLU A 1 282 ? 23.013 -5.405 -6.915 1.00 90.56 282 GLU A O 1
ATOM 2109 N N . LYS A 1 283 ? 21.066 -5.194 -5.820 1.00 92.94 283 LYS A N 1
ATOM 2110 C CA . LYS A 1 283 ? 21.226 -6.313 -4.873 1.00 92.94 283 LYS A CA 1
ATOM 2111 C C . LYS A 1 283 ? 19.857 -6.858 -4.420 1.00 92.94 283 LYS A C 1
ATOM 2113 O O . LYS A 1 283 ? 18.873 -6.128 -4.550 1.00 92.94 283 LYS A O 1
ATOM 2118 N N . PRO A 1 284 ? 19.770 -8.078 -3.850 1.00 95.19 284 PRO A N 1
ATOM 2119 C CA . PRO A 1 284 ? 18.520 -8.626 -3.319 1.00 95.19 284 PRO A CA 1
ATOM 2120 C C . PRO A 1 284 ? 17.864 -7.684 -2.305 1.00 95.19 284 PRO A C 1
ATOM 2122 O O . PRO A 1 284 ? 18.524 -7.165 -1.399 1.00 95.19 284 PRO A O 1
ATOM 2125 N N . SER A 1 285 ? 16.580 -7.395 -2.496 1.00 94.62 285 SER A N 1
ATOM 2126 C CA . SER A 1 285 ? 15.840 -6.355 -1.768 1.00 94.62 285 SER A CA 1
ATOM 2127 C C . SER A 1 285 ? 14.338 -6.590 -1.893 1.00 94.62 285 SER A C 1
ATOM 2129 O O . SER A 1 285 ? 13.886 -7.232 -2.835 1.00 94.62 285 SER A O 1
ATOM 2131 N N . VAL A 1 286 ? 13.555 -6.102 -0.933 1.00 94.19 286 VAL A N 1
ATOM 2132 C CA . VAL A 1 286 ? 12.121 -6.425 -0.827 1.00 94.19 286 VAL A CA 1
ATOM 2133 C C . VAL A 1 286 ? 11.269 -5.324 -1.471 1.00 94.19 286 VAL A C 1
ATOM 2135 O O . VAL A 1 286 ? 11.455 -4.150 -1.147 1.00 94.19 286 VAL A O 1
ATOM 2138 N N . SER A 1 287 ? 10.337 -5.662 -2.368 1.00 94.19 287 SER A N 1
ATOM 2139 C CA . SER A 1 287 ? 9.379 -4.677 -2.903 1.00 94.19 287 SER A CA 1
ATOM 2140 C C . SER A 1 287 ? 8.313 -4.307 -1.868 1.00 94.19 287 SER A C 1
ATOM 2142 O O . SER A 1 287 ? 8.008 -5.094 -0.963 1.00 94.19 287 SER A O 1
ATOM 2144 N N . VAL A 1 288 ? 7.716 -3.116 -1.988 1.00 93.12 288 VAL A N 1
ATOM 2145 C CA . VAL A 1 288 ? 6.686 -2.662 -1.031 1.00 93.12 288 VAL A CA 1
ATOM 2146 C C . VAL A 1 288 ? 5.451 -3.571 -1.039 1.00 93.12 288 VAL A C 1
ATOM 2148 O O . VAL A 1 288 ? 4.908 -3.882 0.018 1.00 93.12 288 VAL A O 1
ATOM 2151 N N . GLN A 1 289 ? 5.073 -4.081 -2.210 1.00 94.25 289 GLN A N 1
ATOM 2152 C CA . GLN A 1 289 ? 4.003 -5.055 -2.421 1.00 94.25 289 GLN A CA 1
ATOM 2153 C C . GLN A 1 289 ? 4.231 -6.307 -1.576 1.00 94.25 289 GLN A C 1
ATOM 2155 O O . GLN A 1 289 ? 3.336 -6.744 -0.860 1.00 94.25 289 GLN A O 1
ATOM 2160 N N . THR A 1 290 ? 5.447 -6.856 -1.612 1.00 95.94 290 THR A N 1
ATOM 2161 C CA . THR A 1 290 ? 5.796 -8.067 -0.861 1.00 95.94 290 THR A CA 1
ATOM 2162 C C . THR A 1 290 ? 5.675 -7.842 0.646 1.00 95.94 290 THR A C 1
ATOM 2164 O O . THR A 1 290 ? 5.108 -8.677 1.348 1.00 95.94 290 THR A O 1
ATOM 2167 N N . LEU A 1 291 ? 6.136 -6.686 1.140 1.00 96.19 291 LEU A N 1
ATOM 2168 C CA . LEU A 1 291 ? 6.001 -6.317 2.552 1.00 96.19 291 LEU A CA 1
ATOM 2169 C C . LEU A 1 291 ? 4.526 -6.188 2.967 1.00 96.19 291 LEU A C 1
ATOM 2171 O O . LEU A 1 291 ? 4.141 -6.679 4.024 1.00 96.19 291 LEU A O 1
ATOM 2175 N N . VAL A 1 292 ? 3.692 -5.567 2.130 1.00 96.38 292 VAL A N 1
ATOM 2176 C CA . VAL A 1 292 ? 2.249 -5.404 2.379 1.00 96.38 292 VAL A CA 1
ATOM 2177 C C . VAL A 1 292 ? 1.515 -6.748 2.370 1.00 96.38 292 VAL A C 1
ATOM 2179 O O . VAL A 1 292 ? 0.673 -6.984 3.234 1.00 96.38 292 VAL A O 1
ATOM 2182 N N . TRP A 1 293 ? 1.848 -7.654 1.448 1.00 97.44 293 TRP A N 1
ATOM 2183 C CA . TRP A 1 293 ? 1.258 -8.993 1.432 1.00 97.44 293 TRP A CA 1
ATOM 2184 C C . TRP A 1 293 ? 1.680 -9.838 2.633 1.00 97.44 293 TRP A C 1
ATOM 2186 O O . TRP A 1 293 ? 0.830 -10.543 3.162 1.00 97.44 293 TRP A O 1
ATOM 2196 N N . GLU A 1 294 ? 2.916 -9.727 3.131 1.00 97.50 294 GLU A N 1
ATOM 2197 C CA . GLU A 1 294 ? 3.322 -10.412 4.370 1.00 97.50 294 GLU A CA 1
ATOM 2198 C C . GLU A 1 294 ? 2.520 -9.894 5.578 1.00 97.50 294 GLU A C 1
ATOM 2200 O O . GLU A 1 294 ? 1.982 -10.686 6.349 1.00 97.50 294 GLU A O 1
ATOM 2205 N N . LEU A 1 295 ? 2.352 -8.568 5.697 1.00 97.38 295 LEU A N 1
ATOM 2206 C CA . LEU A 1 295 ? 1.542 -7.938 6.751 1.00 97.38 295 LEU A CA 1
ATOM 2207 C C . LEU A 1 295 ? 0.090 -8.443 6.767 1.00 97.38 295 LEU A C 1
ATOM 2209 O O . LEU A 1 295 ? -0.483 -8.667 7.836 1.00 97.38 295 LEU A O 1
ATOM 2213 N N . LEU A 1 296 ? -0.506 -8.642 5.590 1.00 96.44 296 LEU A N 1
ATOM 2214 C CA . LEU A 1 296 ? -1.873 -9.144 5.468 1.00 96.44 296 LEU A CA 1
ATOM 2215 C C . LEU A 1 296 ? -1.955 -10.669 5.674 1.00 96.44 296 LEU A C 1
ATOM 2217 O O . LEU A 1 296 ? -2.798 -11.119 6.448 1.00 96.44 296 LEU A O 1
ATOM 2221 N N . LEU A 1 297 ? -1.083 -11.455 5.029 1.00 96.44 297 LEU A N 1
ATOM 2222 C CA . LEU A 1 297 ? -1.113 -12.929 5.020 1.00 96.44 297 LEU A CA 1
ATOM 2223 C C . LEU A 1 297 ? -0.659 -13.575 6.332 1.00 96.44 297 LEU A C 1
ATOM 2225 O O . LEU A 1 297 ? -1.150 -14.649 6.663 1.00 96.44 297 LEU A O 1
ATOM 2229 N N . CYS A 1 298 ? 0.228 -12.939 7.097 1.00 95.12 298 CYS A N 1
ATOM 2230 C CA . CYS A 1 298 ? 0.639 -13.432 8.417 1.00 95.12 298 CYS A CA 1
ATOM 2231 C C . CYS A 1 298 ? -0.310 -12.998 9.549 1.00 95.12 298 CYS A C 1
ATOM 2233 O O . CYS A 1 298 ? 0.011 -13.197 10.717 1.00 95.12 298 CYS A O 1
ATOM 2235 N N . GLY A 1 299 ? -1.455 -12.372 9.235 1.00 93.75 299 GLY A N 1
ATOM 2236 C CA . GLY A 1 299 ? -2.429 -11.943 10.246 1.00 93.75 299 GLY A CA 1
ATOM 2237 C C . GLY A 1 299 ? -1.848 -10.978 11.286 1.00 93.75 299 GLY A C 1
ATOM 2238 O O . GLY A 1 299 ? -2.241 -11.021 12.449 1.00 93.75 299 GLY A O 1
ATOM 2239 N N . HIS A 1 300 ? -0.883 -10.138 10.897 1.00 96.19 300 HIS A N 1
ATOM 2240 C CA . HIS A 1 300 ? -0.218 -9.229 11.825 1.00 96.19 300 HIS A CA 1
ATOM 2241 C C . HIS A 1 300 ? -1.201 -8.230 12.450 1.00 96.19 300 HIS A C 1
ATOM 2243 O O . HIS A 1 300 ? -1.993 -7.617 11.743 1.00 96.19 300 HIS A O 1
ATOM 2249 N N . THR A 1 301 ? -1.071 -7.998 13.757 1.00 96.25 301 THR A N 1
ATOM 2250 C CA . THR A 1 301 ? -1.497 -6.767 14.456 1.00 96.25 301 THR A CA 1
ATOM 2251 C C . THR A 1 301 ? -0.440 -5.669 14.295 1.00 96.25 301 THR A C 1
ATOM 2253 O O . THR A 1 301 ? 0.718 -5.984 14.010 1.00 96.25 301 THR A O 1
ATOM 2256 N N . LEU A 1 302 ? -0.760 -4.399 14.562 1.00 97.12 302 LEU A N 1
ATOM 2257 C CA . LEU A 1 302 ? 0.183 -3.271 14.513 1.00 97.12 302 LEU A CA 1
ATOM 2258 C C . LEU A 1 302 ? 1.444 -3.537 15.345 1.00 97.12 302 LEU A C 1
ATOM 2260 O O . LEU A 1 302 ? 2.559 -3.362 14.853 1.00 97.12 302 LEU A O 1
ATOM 2264 N N . ARG A 1 303 ? 1.286 -4.018 16.586 1.00 96.56 303 ARG A N 1
ATOM 2265 C CA . ARG A 1 303 ? 2.414 -4.352 17.474 1.00 96.56 303 ARG A CA 1
ATOM 2266 C C . ARG A 1 303 ? 3.365 -5.359 16.820 1.00 96.56 303 ARG A C 1
ATOM 2268 O O . ARG A 1 303 ? 4.578 -5.152 16.824 1.00 96.56 303 ARG A O 1
ATOM 2275 N N . SER A 1 304 ? 2.819 -6.429 16.242 1.00 96.81 304 SER A N 1
ATOM 2276 C CA . SER A 1 304 ? 3.616 -7.472 15.585 1.00 96.81 304 SER A CA 1
ATOM 2277 C C . SER A 1 304 ? 4.207 -7.012 14.244 1.00 96.81 304 SER A C 1
ATOM 2279 O O . SER A 1 304 ? 5.362 -7.317 13.959 1.00 96.81 304 SER A O 1
ATOM 2281 N N . ALA A 1 305 ? 3.469 -6.210 13.468 1.00 97.81 305 ALA A N 1
ATOM 2282 C CA . ALA A 1 305 ? 3.908 -5.612 12.210 1.00 97.81 305 ALA A CA 1
ATOM 2283 C C . ALA A 1 305 ? 5.131 -4.709 12.411 1.00 97.81 305 ALA A C 1
ATOM 2285 O O . ALA A 1 305 ? 6.137 -4.854 11.718 1.00 97.81 305 ALA A O 1
ATOM 2286 N N . LEU A 1 306 ? 5.074 -3.803 13.394 1.00 97.75 306 LEU A N 1
ATOM 2287 C CA . LEU A 1 306 ? 6.185 -2.910 13.721 1.00 97.75 306 LEU A CA 1
ATOM 2288 C C . LEU A 1 306 ? 7.402 -3.694 14.239 1.00 97.75 306 LEU A C 1
ATOM 2290 O O . LEU A 1 306 ? 8.526 -3.404 13.831 1.00 97.75 306 LEU A O 1
ATOM 2294 N N . ALA A 1 307 ? 7.193 -4.716 15.075 1.00 96.75 307 ALA A N 1
ATOM 2295 C CA . ALA A 1 307 ? 8.272 -5.572 15.574 1.00 96.75 307 ALA A CA 1
ATOM 2296 C C . ALA A 1 307 ? 8.940 -6.413 14.467 1.00 96.75 307 ALA A C 1
ATOM 2298 O O . ALA A 1 307 ? 10.157 -6.604 14.498 1.00 96.75 307 ALA A O 1
ATOM 2299 N N . TRP A 1 308 ? 8.175 -6.891 13.480 1.00 97.00 308 TRP A N 1
ATOM 2300 C CA . TRP A 1 308 ? 8.689 -7.620 12.316 1.00 97.00 308 TRP A CA 1
ATOM 2301 C C . TRP A 1 308 ? 9.423 -6.696 11.330 1.00 97.00 308 TRP A C 1
ATOM 2303 O O . TRP A 1 308 ? 10.530 -7.017 10.898 1.00 97.00 308 TRP A O 1
ATOM 2313 N N . LEU A 1 309 ? 8.886 -5.502 11.045 1.00 96.88 309 LEU A N 1
ATOM 2314 C CA . LEU A 1 309 ? 9.527 -4.515 10.162 1.00 96.88 309 LEU A CA 1
ATOM 2315 C C . LEU A 1 309 ? 10.896 -4.041 10.688 1.00 96.88 309 LEU A C 1
ATOM 2317 O O . LEU A 1 309 ? 11.784 -3.734 9.895 1.00 96.88 309 LEU A O 1
ATOM 2321 N N . GLN A 1 310 ? 11.119 -4.039 12.007 1.00 94.12 310 GLN A N 1
ATOM 2322 C CA . GLN A 1 310 ? 12.441 -3.772 12.604 1.00 94.12 310 GLN A CA 1
ATOM 2323 C C . GLN A 1 310 ? 13.482 -4.874 12.333 1.00 94.12 310 GLN A C 1
ATOM 2325 O O . GLN A 1 310 ? 14.672 -4.648 12.546 1.00 94.12 310 GLN A O 1
ATOM 2330 N N . GLN A 1 311 ? 13.056 -6.057 11.879 1.00 94.19 311 GLN A N 1
ATOM 2331 C CA . GLN A 1 311 ? 13.882 -7.260 11.722 1.00 94.19 311 GLN A CA 1
ATOM 2332 C C . GLN A 1 311 ? 14.090 -7.670 10.250 1.00 94.19 311 GLN A C 1
ATOM 2334 O O . GLN A 1 311 ? 14.592 -8.765 9.980 1.00 94.19 311 GLN A O 1
ATOM 2339 N N . LEU A 1 312 ? 13.737 -6.807 9.284 1.00 93.25 312 LEU A N 1
ATOM 2340 C CA . LEU A 1 312 ? 14.000 -7.060 7.863 1.00 93.25 312 LEU A CA 1
ATOM 2341 C C . LEU A 1 312 ? 15.504 -7.245 7.603 1.00 93.25 312 LEU A C 1
ATOM 2343 O O . LEU A 1 312 ? 16.318 -6.362 7.871 1.00 93.25 312 LEU A O 1
ATOM 2347 N N . LYS A 1 313 ? 15.867 -8.404 7.044 1.00 92.25 313 LYS A N 1
ATOM 2348 C CA . LYS A 1 313 ? 17.263 -8.806 6.783 1.00 92.25 313 LYS A CA 1
ATOM 2349 C C . LYS A 1 313 ? 17.846 -8.138 5.535 1.00 92.25 313 LYS A C 1
ATOM 2351 O O . LYS A 1 313 ? 19.062 -8.011 5.419 1.00 92.25 313 LYS A O 1
ATOM 2356 N N . LEU A 1 314 ? 16.980 -7.762 4.594 1.00 93.62 314 LEU A N 1
ATOM 2357 C CA . LEU A 1 314 ? 17.307 -7.100 3.334 1.00 93.62 314 LEU A CA 1
ATOM 2358 C C . LEU A 1 314 ? 16.510 -5.792 3.230 1.00 93.62 314 LEU A C 1
ATOM 2360 O O . LEU A 1 314 ? 15.380 -5.731 3.725 1.00 93.62 314 LEU A O 1
ATOM 2364 N N . PRO A 1 315 ? 17.072 -4.739 2.615 1.00 91.00 315 PRO A N 1
ATOM 2365 C CA . PRO A 1 315 ? 16.411 -3.446 2.559 1.00 91.00 315 PRO A CA 1
ATOM 2366 C C . PRO A 1 315 ? 15.237 -3.436 1.560 1.00 91.00 315 PRO A C 1
ATOM 2368 O O . PRO A 1 315 ? 15.212 -4.230 0.616 1.00 91.00 315 PRO A O 1
ATOM 2371 N N . PRO A 1 316 ? 14.276 -2.512 1.730 1.00 92.12 316 PRO A N 1
ATOM 2372 C CA . PRO A 1 316 ? 13.307 -2.154 0.698 1.00 92.12 316 PRO A CA 1
ATOM 2373 C C . PRO A 1 316 ? 13.979 -1.750 -0.625 1.00 92.12 316 PRO A C 1
ATOM 2375 O O . PRO A 1 316 ? 15.001 -1.059 -0.616 1.00 92.12 316 PRO A O 1
ATOM 2378 N N . MET A 1 317 ? 13.386 -2.120 -1.767 1.00 91.25 317 MET A N 1
ATOM 2379 C CA . MET A 1 317 ? 13.927 -1.783 -3.094 1.00 91.25 317 MET A CA 1
ATOM 2380 C C . MET A 1 317 ? 13.975 -0.268 -3.341 1.00 91.25 317 MET A C 1
ATOM 2382 O O . MET A 1 317 ? 14.980 0.251 -3.833 1.00 91.25 317 MET A O 1
ATOM 2386 N N . CYS A 1 318 ? 12.926 0.467 -2.959 1.00 87.31 318 CYS A N 1
ATOM 2387 C CA . CYS A 1 318 ? 12.890 1.930 -3.009 1.00 87.31 318 CYS A CA 1
ATOM 2388 C C . CYS A 1 318 ? 11.936 2.543 -1.971 1.00 87.31 318 CYS A C 1
ATOM 2390 O O . CYS A 1 318 ? 11.055 1.858 -1.449 1.00 87.31 318 CYS A O 1
ATOM 2392 N N . GLY A 1 319 ? 12.096 3.848 -1.726 1.00 87.50 319 GLY A N 1
ATOM 2393 C CA . GLY A 1 319 ? 11.299 4.641 -0.794 1.00 87.50 319 GLY A CA 1
ATOM 2394 C C . GLY A 1 319 ? 9.791 4.416 -0.874 1.00 87.50 319 GLY A C 1
ATOM 2395 O O . GLY A 1 319 ? 9.129 4.745 -1.862 1.00 87.50 319 GLY A O 1
ATOM 2396 N N . SER A 1 320 ? 9.222 3.927 0.222 1.00 89.88 320 SER A N 1
ATOM 2397 C CA . SER A 1 320 ? 7.776 3.784 0.395 1.00 89.88 320 SER A CA 1
ATOM 2398 C C . SER A 1 320 ? 7.350 4.126 1.816 1.00 89.88 320 SER A C 1
ATOM 2400 O O . SER A 1 320 ? 8.100 3.970 2.770 1.00 89.88 320 SER A O 1
ATOM 2402 N N . GLY A 1 321 ? 6.133 4.627 1.968 1.00 92.62 321 GLY A N 1
ATOM 2403 C CA . GLY A 1 321 ? 5.502 4.912 3.243 1.00 92.62 321 GLY A CA 1
ATOM 2404 C C . GLY A 1 321 ? 4.358 3.938 3.455 1.00 92.62 321 GLY A C 1
ATOM 2405 O O . GLY A 1 321 ? 3.488 3.835 2.592 1.00 92.62 321 GLY A O 1
ATOM 2406 N N . LEU A 1 322 ? 4.340 3.258 4.594 1.00 96.25 322 LEU A N 1
ATOM 2407 C CA . LEU A 1 322 ? 3.161 2.559 5.082 1.00 96.25 322 LEU A CA 1
ATOM 2408 C C . LEU A 1 322 ? 2.450 3.442 6.105 1.00 96.25 322 LEU A C 1
ATOM 2410 O O . LEU A 1 322 ? 3.089 4.131 6.903 1.00 96.25 322 LEU A O 1
ATOM 2414 N N . LEU A 1 323 ? 1.126 3.386 6.097 1.00 97.31 323 LEU A N 1
ATOM 2415 C CA . LEU A 1 323 ? 0.290 3.853 7.192 1.00 97.31 323 LEU A CA 1
ATOM 2416 C C . LEU A 1 323 ? -0.448 2.634 7.736 1.00 97.31 323 LEU A C 1
ATOM 2418 O O . LEU A 1 323 ? -1.211 2.000 7.005 1.00 97.31 323 LEU A O 1
ATOM 2422 N N . LEU A 1 324 ? -0.142 2.289 8.983 1.00 97.88 324 LEU A N 1
ATOM 2423 C CA . LEU A 1 324 ? -0.613 1.093 9.672 1.00 97.88 324 LEU A CA 1
ATOM 2424 C C . LEU A 1 324 ? -1.527 1.507 10.825 1.00 97.88 324 LEU A C 1
ATOM 2426 O O . LEU A 1 324 ? -1.250 2.506 11.489 1.00 97.88 324 LEU A O 1
ATOM 2430 N N . VAL A 1 325 ? -2.593 0.752 11.072 1.00 96.94 325 VAL A N 1
ATOM 2431 C CA . VAL A 1 325 ? -3.533 1.022 12.171 1.00 96.94 325 VAL A CA 1
ATOM 2432 C C . VAL A 1 325 ? -4.221 -0.252 12.645 1.00 96.94 325 VAL A C 1
ATOM 2434 O O . VAL A 1 325 ? -4.587 -1.090 11.828 1.00 96.94 325 VAL A O 1
ATOM 2437 N N . ASP A 1 326 ? -4.425 -0.374 13.952 1.00 95.25 326 ASP A N 1
ATOM 2438 C CA . ASP A 1 326 ? -5.383 -1.295 14.566 1.00 95.25 326 ASP A CA 1
ATOM 2439 C C . ASP A 1 326 ? -5.964 -0.659 15.847 1.00 95.25 326 ASP A C 1
ATOM 2441 O O . ASP A 1 326 ? -5.769 0.530 16.110 1.00 95.25 326 ASP A O 1
ATOM 2445 N N . ALA A 1 327 ? -6.693 -1.427 16.660 1.00 92.38 327 ALA A N 1
ATOM 2446 C CA . ALA A 1 327 ? -7.275 -0.921 17.906 1.00 92.38 327 ALA A CA 1
ATOM 2447 C C . ALA A 1 327 ? -6.236 -0.446 18.951 1.00 92.38 327 ALA A C 1
ATOM 2449 O O . ALA A 1 327 ? -6.606 0.238 19.901 1.00 92.38 327 ALA A O 1
ATOM 2450 N N . SER A 1 328 ? -4.947 -0.773 18.785 1.00 93.50 328 SER A N 1
ATOM 2451 C CA . SER A 1 328 ? -3.847 -0.336 19.658 1.00 93.50 328 SER A CA 1
ATOM 2452 C C . SER A 1 328 ? -3.143 0.948 19.197 1.00 93.50 328 SER A C 1
ATOM 2454 O O . SER A 1 328 ? -2.238 1.422 19.886 1.00 93.50 328 SER A O 1
ATOM 2456 N N . GLY A 1 329 ? -3.548 1.528 18.061 1.00 95.56 329 GLY A N 1
ATOM 2457 C CA . GLY A 1 329 ? -3.057 2.820 17.585 1.00 95.56 329 GLY A CA 1
ATOM 2458 C C . GLY A 1 329 ? -2.938 2.920 16.064 1.00 95.56 329 GLY A C 1
ATOM 2459 O O . GLY A 1 329 ? -3.261 1.995 15.325 1.00 95.56 329 GLY A O 1
ATOM 2460 N N . ALA A 1 330 ? -2.409 4.046 15.594 1.00 96.81 330 ALA A N 1
ATOM 2461 C CA . ALA A 1 330 ? -1.973 4.266 14.219 1.00 96.81 330 ALA A CA 1
ATOM 2462 C C . ALA A 1 330 ? -0.495 4.689 14.183 1.00 96.81 330 ALA A C 1
ATOM 2464 O O . ALA A 1 330 ? -0.037 5.436 15.047 1.00 96.81 330 ALA A O 1
ATOM 2465 N N . ALA A 1 331 ? 0.255 4.243 13.173 1.00 97.06 331 ALA A N 1
ATOM 2466 C CA . ALA A 1 331 ? 1.667 4.584 12.996 1.00 97.06 331 ALA A CA 1
ATOM 2467 C C . ALA A 1 331 ? 2.048 4.734 11.515 1.00 97.06 331 ALA A C 1
ATOM 2469 O O . ALA A 1 331 ? 1.572 4.005 10.641 1.00 97.06 331 ALA A O 1
ATOM 2470 N N . THR A 1 332 ? 2.972 5.655 11.233 1.00 96.69 332 THR A N 1
ATOM 2471 C CA . THR A 1 332 ? 3.659 5.733 9.934 1.00 96.69 332 THR A CA 1
ATOM 2472 C C . THR A 1 332 ? 4.936 4.895 9.964 1.00 96.69 332 THR A C 1
ATOM 2474 O O . THR A 1 332 ? 5.707 4.954 10.923 1.00 96.69 332 THR A O 1
ATOM 2477 N N . VAL A 1 333 ? 5.217 4.182 8.875 1.00 96.38 333 VAL A N 1
ATOM 2478 C CA . VAL A 1 333 ? 6.520 3.549 8.632 1.00 96.38 333 VAL A CA 1
ATOM 2479 C C . VAL A 1 333 ? 7.075 4.054 7.311 1.00 96.38 333 VAL A C 1
ATOM 2481 O O . VAL A 1 333 ? 6.360 4.133 6.320 1.00 96.38 333 VAL A O 1
ATOM 2484 N N . GLU A 1 334 ? 8.353 4.401 7.283 1.00 93.94 334 GLU A N 1
ATOM 2485 C CA . GLU A 1 334 ? 9.063 4.854 6.093 1.00 93.94 334 GLU A CA 1
ATOM 2486 C C . GLU A 1 334 ? 10.104 3.799 5.717 1.00 93.94 334 GLU A C 1
ATOM 2488 O O . GLU A 1 334 ? 11.154 3.657 6.342 1.00 93.94 334 GLU A O 1
ATOM 2493 N N . LEU A 1 335 ? 9.757 3.008 4.710 1.00 91.19 335 LEU A N 1
ATOM 2494 C CA . LEU A 1 335 ? 10.569 1.973 4.093 1.00 91.19 335 LEU A CA 1
ATOM 2495 C C . LEU A 1 335 ? 11.648 2.647 3.239 1.00 91.19 335 LEU A C 1
ATOM 2497 O O . LEU A 1 335 ? 11.432 2.925 2.061 1.00 91.19 335 LEU A O 1
ATOM 2501 N N . ASN A 1 336 ? 12.795 2.948 3.847 1.00 84.62 336 ASN A N 1
ATOM 2502 C CA . ASN A 1 336 ? 13.938 3.551 3.164 1.00 84.62 336 ASN A CA 1
ATOM 2503 C C . ASN A 1 336 ? 14.943 2.467 2.714 1.00 84.62 336 ASN A C 1
ATOM 2505 O O . ASN A 1 336 ? 15.021 1.414 3.349 1.00 84.62 336 ASN A O 1
ATOM 2509 N N . PRO A 1 337 ? 15.816 2.732 1.722 1.00 75.44 337 PRO A N 1
ATOM 2510 C CA . PRO A 1 337 ? 16.898 1.821 1.313 1.00 75.44 337 PRO A CA 1
ATOM 2511 C C . PRO A 1 337 ? 17.922 1.487 2.415 1.00 75.44 337 PRO A C 1
ATOM 2513 O O . PRO A 1 337 ? 18.682 0.530 2.283 1.00 75.44 337 PRO A O 1
ATOM 2516 N N . GLY A 1 338 ? 17.955 2.269 3.501 1.00 78.81 338 GLY A N 1
ATOM 2517 C CA . GLY A 1 338 ? 18.731 1.988 4.718 1.00 78.81 338 GLY A CA 1
ATOM 2518 C C . GLY A 1 338 ? 17.997 1.134 5.764 1.00 78.81 338 GLY A C 1
ATOM 2519 O O . GLY A 1 338 ? 18.518 0.962 6.862 1.00 78.81 338 GLY A O 1
ATOM 2520 N N . GLY A 1 339 ? 16.797 0.637 5.448 1.00 85.25 339 GLY A N 1
ATOM 2521 C CA . GLY A 1 339 ? 15.891 -0.070 6.356 1.00 85.25 339 GLY A CA 1
ATOM 2522 C C . GLY A 1 339 ? 14.676 0.775 6.785 1.00 85.25 339 GLY A C 1
ATOM 2523 O O . GLY A 1 339 ? 14.656 1.994 6.575 1.00 85.25 339 GLY A O 1
ATOM 2524 N N . PRO A 1 340 ? 13.635 0.154 7.377 1.00 91.50 340 PRO A N 1
ATOM 2525 C CA . PRO A 1 340 ? 12.452 0.871 7.844 1.00 91.50 340 PRO A CA 1
ATOM 2526 C C . PRO A 1 340 ? 12.741 1.848 8.988 1.00 91.50 340 PRO A C 1
ATOM 2528 O O . PRO A 1 340 ? 13.389 1.515 9.979 1.00 91.50 340 PRO A O 1
ATOM 2531 N N . VAL A 1 341 ? 12.181 3.050 8.882 1.00 92.81 341 VAL A N 1
ATOM 2532 C CA . VAL A 1 341 ? 12.101 4.033 9.963 1.00 92.81 341 VAL A CA 1
ATOM 2533 C C . VAL A 1 341 ? 10.655 4.069 10.442 1.00 92.81 341 VAL A C 1
ATOM 2535 O O . VAL A 1 341 ? 9.753 4.420 9.689 1.00 92.81 341 VAL A O 1
ATOM 2538 N N . ILE A 1 342 ? 10.428 3.689 11.694 1.00 95.06 342 ILE A N 1
ATOM 2539 C CA . ILE A 1 342 ? 9.105 3.671 12.326 1.00 95.06 342 ILE A CA 1
ATOM 2540 C C . ILE A 1 342 ? 8.903 4.983 13.093 1.00 95.06 342 ILE A C 1
ATOM 2542 O O . ILE A 1 342 ? 9.825 5.446 13.770 1.00 95.06 342 ILE A O 1
ATOM 2546 N N . GLY A 1 343 ? 7.728 5.594 12.932 1.00 94.00 343 GLY A N 1
ATOM 2547 C CA . GLY A 1 343 ? 7.274 6.728 13.737 1.00 94.00 343 GLY A CA 1
ATOM 2548 C C . GLY A 1 343 ? 6.610 6.276 15.037 1.00 94.00 343 GLY A C 1
ATOM 2549 O O . GLY A 1 343 ? 6.411 5.083 15.260 1.00 94.00 343 GLY A O 1
ATOM 2550 N N . ASP A 1 344 ? 6.254 7.233 15.886 1.00 95.06 344 ASP A N 1
ATOM 2551 C CA . ASP A 1 344 ? 5.537 6.949 17.128 1.00 95.06 344 ASP A CA 1
ATOM 2552 C C . ASP A 1 344 ? 4.128 6.376 16.855 1.00 95.06 344 ASP A C 1
ATOM 2554 O O . ASP A 1 344 ? 3.563 6.536 15.768 1.00 95.06 344 ASP A O 1
ATOM 2558 N N . VAL A 1 345 ? 3.571 5.670 17.844 1.00 95.81 345 VAL A N 1
ATOM 2559 C CA . VAL A 1 345 ? 2.208 5.118 17.788 1.00 95.81 345 VAL A CA 1
ATOM 2560 C C . VAL A 1 345 ? 1.245 6.118 18.422 1.00 95.81 345 VAL A C 1
ATOM 2562 O O . VAL A 1 345 ? 1.420 6.507 19.576 1.00 95.81 345 VAL A O 1
ATOM 2565 N N . HIS A 1 346 ? 0.219 6.519 17.676 1.00 93.06 346 HIS A N 1
ATOM 2566 C CA . HIS A 1 346 ? -0.789 7.487 18.101 1.00 93.06 346 HIS A CA 1
ATOM 2567 C C . HIS A 1 346 ? -2.116 6.778 18.399 1.00 93.06 346 HIS A C 1
ATOM 2569 O O . HIS A 1 346 ? -2.623 6.035 17.563 1.00 93.06 346 HIS A O 1
ATOM 2575 N N . LEU A 1 347 ? -2.679 7.015 19.586 1.00 87.12 347 LEU A N 1
ATOM 2576 C CA . LEU A 1 347 ? -3.892 6.348 20.091 1.00 87.12 347 LEU A CA 1
ATOM 2577 C C . LEU A 1 347 ? -5.166 7.208 20.034 1.00 87.12 347 LEU A C 1
ATOM 2579 O O . LEU A 1 347 ? -6.223 6.747 20.443 1.00 87.12 347 LEU A O 1
ATOM 2583 N N . GLU A 1 348 ? -5.054 8.462 19.589 1.00 77.88 348 GLU A N 1
ATOM 2584 C CA . GLU A 1 348 ? -6.139 9.454 19.656 1.00 77.88 348 GLU A CA 1
ATOM 2585 C C . GLU A 1 348 ? -6.016 10.521 18.549 1.00 77.88 348 GLU A C 1
ATOM 2587 O O . GLU A 1 348 ? -7.004 10.955 17.961 1.00 77.88 348 GLU A O 1
ATOM 2592 N N . ASP A 1 349 ? -4.791 10.988 18.274 1.00 87.81 349 ASP A N 1
ATOM 2593 C CA . ASP A 1 349 ? -4.536 12.009 17.253 1.00 87.81 349 ASP A CA 1
ATOM 2594 C C . ASP A 1 349 ? -4.426 11.370 15.852 1.00 87.81 349 ASP A C 1
ATOM 2596 O O . ASP A 1 349 ? -3.776 10.331 15.703 1.00 87.81 349 ASP A O 1
ATOM 2600 N N . PRO A 1 350 ? -5.015 11.975 14.802 1.00 91.56 350 PRO A N 1
ATOM 2601 C CA . PRO A 1 350 ? -4.999 11.409 13.458 1.00 91.56 350 PRO A CA 1
ATOM 2602 C C . PRO A 1 350 ? -3.589 11.426 12.846 1.00 91.56 350 PRO A C 1
ATOM 2604 O O . PRO A 1 350 ? -2.917 12.458 12.813 1.00 91.56 350 PRO A O 1
ATOM 2607 N N . VAL A 1 351 ? -3.166 10.302 12.263 1.00 95.25 351 VAL A N 1
ATOM 2608 C CA . VAL A 1 351 ? -1.872 10.172 11.571 1.00 95.25 351 VAL A CA 1
ATOM 2609 C C . VAL A 1 351 ? -2.075 10.392 10.074 1.00 95.25 351 VAL A C 1
ATOM 2611 O O . VAL A 1 351 ? -2.609 9.529 9.378 1.00 95.25 351 VAL A O 1
ATOM 2614 N N . LEU A 1 352 ? -1.671 11.558 9.559 1.00 94.94 352 LEU A N 1
ATOM 2615 C CA . LEU A 1 352 ? -1.852 11.948 8.153 1.00 94.94 352 LEU A CA 1
ATOM 2616 C C . LEU A 1 352 ? -0.634 11.556 7.290 1.00 94.94 352 LEU A C 1
ATOM 2618 O O . LEU A 1 352 ? 0.513 11.741 7.698 1.00 94.94 352 LEU A O 1
ATOM 2622 N N . ARG A 1 353 ? -0.857 11.074 6.055 1.00 93.94 353 ARG A N 1
ATOM 2623 C CA . ARG A 1 353 ? 0.212 10.599 5.153 1.00 93.94 353 ARG A CA 1
ATOM 2624 C C . ARG A 1 353 ? 0.026 11.013 3.685 1.00 93.94 353 ARG A C 1
ATOM 2626 O O . ARG A 1 353 ? -1.075 11.045 3.138 1.00 93.94 353 ARG A O 1
ATOM 2633 N N . ALA A 1 354 ? 1.142 11.361 3.042 1.00 92.19 354 ALA A N 1
ATOM 2634 C CA . ALA A 1 354 ? 1.250 11.707 1.619 1.00 92.19 354 ALA A CA 1
ATOM 2635 C C . ALA A 1 354 ? 2.604 11.231 1.046 1.00 92.19 354 ALA A C 1
ATOM 2637 O O . ALA A 1 354 ? 3.269 10.391 1.642 1.00 92.19 354 ALA A O 1
ATOM 2638 N N . ASN A 1 355 ? 3.048 11.771 -0.091 1.00 89.25 355 ASN A N 1
ATOM 2639 C CA . ASN A 1 355 ? 4.256 11.339 -0.818 1.00 89.25 355 ASN A CA 1
ATOM 2640 C C . ASN A 1 355 ? 5.480 12.208 -0.483 1.00 89.25 355 ASN A C 1
ATOM 2642 O O . ASN A 1 355 ? 5.982 12.935 -1.341 1.00 89.25 355 ASN A O 1
ATOM 2646 N N . HIS A 1 356 ? 5.872 12.263 0.785 1.00 87.50 356 HIS A N 1
ATOM 2647 C CA . HIS A 1 356 ? 7.136 12.861 1.237 1.00 87.50 356 HIS A CA 1
ATOM 2648 C C . HIS A 1 356 ? 7.550 12.242 2.583 1.00 87.50 356 HIS A C 1
ATOM 2650 O O . HIS A 1 356 ? 6.661 11.815 3.330 1.00 87.50 356 HIS A O 1
ATOM 2656 N N . PRO A 1 357 ? 8.852 12.149 2.898 1.00 88.25 357 PRO A N 1
ATOM 2657 C CA . PRO A 1 357 ? 9.312 11.804 4.237 1.00 88.25 357 PRO A CA 1
ATOM 2658 C C . PRO A 1 357 ? 8.834 12.835 5.263 1.00 88.25 357 PRO A C 1
ATOM 2660 O O . PRO A 1 357 ? 8.917 14.038 5.013 1.00 88.25 357 PRO A O 1
ATOM 2663 N N . ILE A 1 358 ? 8.340 12.349 6.398 1.00 88.19 358 ILE A N 1
ATOM 2664 C CA . ILE A 1 358 ? 7.934 13.141 7.565 1.00 88.19 358 ILE A CA 1
ATOM 2665 C C . ILE A 1 358 ? 8.746 12.769 8.812 1.00 88.19 358 ILE A C 1
ATOM 2667 O O . ILE A 1 358 ? 8.866 13.591 9.718 1.00 88.19 358 ILE A O 1
ATOM 2671 N N . LEU A 1 359 ? 9.368 11.582 8.855 1.00 88.88 359 LEU A N 1
ATOM 2672 C CA . LEU A 1 359 ? 10.252 11.200 9.957 1.00 88.88 359 LEU A CA 1
ATOM 2673 C C . LEU A 1 359 ? 11.657 11.783 9.754 1.00 88.88 359 LEU A C 1
ATOM 2675 O O . LEU A 1 359 ? 12.254 11.713 8.677 1.00 88.88 359 LEU A O 1
ATOM 2679 N N . SER A 1 360 ? 12.220 12.347 10.824 1.00 81.06 360 SER A N 1
ATOM 2680 C CA . SER A 1 360 ? 13.476 13.114 10.788 1.00 81.06 360 SER A CA 1
ATOM 2681 C C . SER A 1 360 ? 14.683 12.322 10.272 1.00 81.06 360 SER A C 1
ATOM 2683 O O . SER A 1 360 ? 15.554 12.896 9.619 1.00 81.06 360 SER A O 1
ATOM 2685 N N . LYS A 1 361 ? 14.720 11.003 10.508 1.00 80.62 361 LYS A N 1
ATOM 2686 C CA . LYS A 1 361 ? 15.782 10.097 10.031 1.00 80.62 361 LYS A CA 1
ATOM 2687 C C . LYS A 1 361 ? 15.750 9.870 8.509 1.00 80.62 361 LYS A C 1
ATOM 2689 O O . LYS A 1 361 ? 16.787 9.549 7.939 1.00 80.62 361 LYS A O 1
ATOM 2694 N N . SER A 1 362 ? 14.600 10.065 7.862 1.00 75.19 362 SER A N 1
ATOM 2695 C CA . SER A 1 362 ? 14.386 9.836 6.423 1.00 75.19 362 SER A CA 1
ATOM 2696 C C . SER A 1 362 ? 14.424 11.125 5.590 1.00 75.19 362 SER A C 1
ATOM 2698 O O . SER A 1 362 ? 14.477 11.083 4.363 1.00 75.19 362 SER A O 1
ATOM 2700 N N . ALA A 1 363 ? 14.392 12.300 6.230 1.00 62.16 363 ALA A N 1
ATOM 2701 C CA . ALA A 1 363 ? 14.242 13.603 5.569 1.00 62.16 363 ALA A CA 1
ATOM 2702 C C . ALA A 1 363 ? 15.357 13.962 4.555 1.00 62.16 363 ALA A C 1
ATOM 2704 O O . ALA A 1 363 ? 15.242 14.945 3.822 1.00 62.16 363 ALA A O 1
ATOM 2705 N N . THR A 1 364 ? 16.434 13.178 4.496 1.00 59.28 364 THR A N 1
ATOM 2706 C CA . THR A 1 364 ? 17.578 13.347 3.590 1.00 59.28 364 THR A CA 1
ATOM 2707 C C . THR A 1 364 ? 17.404 12.692 2.213 1.00 59.28 364 THR A C 1
ATOM 2709 O O . THR A 1 364 ? 18.144 13.055 1.296 1.00 59.28 364 THR A O 1
ATOM 2712 N N . THR A 1 365 ? 16.463 11.755 2.026 1.00 60.53 365 THR A N 1
ATOM 2713 C CA . THR A 1 365 ? 16.422 10.893 0.824 1.00 60.53 365 THR A CA 1
ATOM 2714 C C . THR A 1 365 ? 15.591 11.433 -0.346 1.00 60.53 365 THR A C 1
ATOM 2716 O O . THR A 1 365 ? 15.778 10.986 -1.477 1.00 60.53 365 THR A O 1
ATOM 2719 N N . PHE A 1 366 ? 14.693 12.402 -0.128 1.00 64.19 366 PHE A N 1
ATOM 2720 C CA . PHE A 1 366 ? 13.663 12.771 -1.113 1.00 64.19 366 PHE A CA 1
ATOM 2721 C C . PHE A 1 366 ? 14.216 13.401 -2.411 1.00 64.19 366 PHE A C 1
ATOM 2723 O O . PHE A 1 366 ? 14.796 14.490 -2.408 1.00 64.19 366 PHE A O 1
ATOM 2730 N N . GLY A 1 367 ? 13.981 12.735 -3.545 1.00 60.47 367 GLY A N 1
ATOM 2731 C CA . GLY A 1 367 ? 14.456 13.102 -4.884 1.00 60.47 367 GLY A CA 1
ATOM 2732 C C . GLY A 1 367 ? 13.575 14.102 -5.624 1.00 60.47 367 GLY A C 1
ATOM 2733 O O . GLY A 1 367 ? 14.067 15.158 -6.021 1.00 60.47 367 GLY A O 1
ATOM 2734 N N . ALA A 1 368 ? 12.258 13.842 -5.707 1.00 62.91 368 ALA A N 1
ATOM 2735 C CA . ALA A 1 368 ? 11.318 14.567 -6.588 1.00 62.91 368 ALA A CA 1
ATOM 2736 C C . ALA A 1 368 ? 11.222 16.097 -6.360 1.00 62.91 368 ALA A C 1
ATOM 2738 O O . ALA A 1 368 ? 10.604 16.834 -7.142 1.00 62.91 368 ALA A O 1
ATOM 2739 N N . GLY A 1 369 ? 11.863 16.595 -5.303 1.00 69.06 369 GLY A N 1
ATOM 2740 C CA . GLY A 1 369 ? 12.346 17.964 -5.213 1.00 69.06 369 GLY A CA 1
ATOM 2741 C C . GLY A 1 369 ? 11.343 18.953 -4.634 1.00 69.06 369 GLY A C 1
ATOM 2742 O O . GLY A 1 369 ? 10.148 18.686 -4.493 1.00 69.06 369 GLY A O 1
ATOM 2743 N N . LYS A 1 370 ? 11.842 20.157 -4.325 1.00 78.00 370 LYS A N 1
ATOM 2744 C CA . LYS A 1 370 ? 11.141 21.172 -3.514 1.00 78.00 370 LYS A CA 1
ATOM 2745 C C . LYS A 1 370 ? 9.733 21.548 -4.008 1.00 78.00 370 LYS A C 1
ATOM 2747 O O . LYS A 1 370 ? 8.931 22.015 -3.208 1.00 78.00 370 LYS A O 1
ATOM 2752 N N . LYS A 1 371 ? 9.397 21.363 -5.296 1.00 80.38 371 LYS A N 1
ATOM 2753 C CA . LYS A 1 371 ? 8.015 21.552 -5.784 1.00 80.38 371 LYS A CA 1
ATOM 2754 C C . LYS A 1 371 ? 7.116 20.353 -5.462 1.00 80.38 371 LYS A C 1
ATOM 2756 O O . LYS A 1 371 ? 6.013 20.570 -4.976 1.00 80.38 371 LYS A O 1
ATOM 2761 N N . ALA A 1 372 ? 7.563 19.124 -5.726 1.00 77.38 372 ALA A N 1
ATOM 2762 C CA . ALA A 1 372 ? 6.781 17.926 -5.421 1.00 77.38 372 ALA A CA 1
ATOM 2763 C C . ALA A 1 372 ? 6.551 17.793 -3.911 1.00 77.38 372 ALA A C 1
ATOM 2765 O O . ALA A 1 372 ? 5.431 17.516 -3.497 1.00 77.38 372 ALA A O 1
ATOM 2766 N N . GLN A 1 373 ? 7.573 18.106 -3.105 1.00 82.75 373 GLN A N 1
ATOM 2767 C CA . GLN A 1 373 ? 7.476 18.171 -1.647 1.00 82.75 373 GLN A CA 1
ATOM 2768 C C . GLN A 1 373 ? 6.385 19.161 -1.203 1.00 82.75 373 GLN A C 1
ATOM 2770 O O . GLN A 1 373 ? 5.439 18.761 -0.536 1.00 82.75 373 GLN A O 1
ATOM 2775 N N . ARG A 1 374 ? 6.421 20.413 -1.684 1.00 86.12 374 ARG A N 1
ATOM 2776 C CA . ARG A 1 374 ? 5.393 21.430 -1.383 1.00 86.12 374 ARG A CA 1
ATOM 2777 C C . ARG A 1 374 ? 3.990 21.049 -1.854 1.00 86.12 374 ARG A C 1
ATOM 2779 O O . ARG A 1 374 ? 3.019 21.347 -1.169 1.00 86.12 374 ARG A O 1
ATOM 2786 N N . ASP A 1 375 ? 3.855 20.391 -3.004 1.00 86.00 375 ASP A N 1
ATOM 2787 C CA . ASP A 1 375 ? 2.577 19.826 -3.471 1.00 86.00 375 ASP A CA 1
ATOM 2788 C C . ASP A 1 375 ? 2.090 18.650 -2.589 1.00 86.00 375 ASP A C 1
ATOM 2790 O O . ASP A 1 375 ? 0.915 18.291 -2.628 1.00 86.00 375 ASP A O 1
ATOM 2794 N N . SER A 1 376 ? 2.985 18.030 -1.817 1.00 87.88 376 SER A N 1
ATOM 2795 C CA . SER A 1 376 ? 2.727 16.922 -0.892 1.00 87.88 376 SER A CA 1
ATOM 2796 C C . SER A 1 376 ? 2.320 17.443 0.494 1.00 87.88 376 SER A C 1
ATOM 2798 O O . SER A 1 376 ? 1.244 17.109 0.983 1.00 87.88 376 SER A O 1
ATOM 2800 N N . GLU A 1 377 ? 3.102 18.369 1.056 1.00 90.44 377 GLU A N 1
ATOM 2801 C CA . GLU A 1 377 ? 2.808 19.133 2.281 1.00 90.44 377 GLU A CA 1
ATOM 2802 C C . GLU A 1 377 ? 1.426 19.811 2.197 1.00 90.44 377 GLU A C 1
ATOM 2804 O O . GLU A 1 377 ? 0.582 19.666 3.079 1.00 90.44 377 GLU A O 1
ATOM 2809 N N . ARG A 1 378 ? 1.136 20.475 1.067 1.00 90.56 378 ARG A N 1
ATOM 2810 C CA . ARG A 1 378 ? -0.146 21.158 0.811 1.00 90.56 378 ARG A CA 1
ATOM 2811 C C . ARG A 1 378 ? -1.363 20.236 0.705 1.00 90.56 378 ARG A C 1
ATOM 2813 O O . ARG A 1 378 ? -2.478 20.756 0.717 1.00 90.56 378 ARG A O 1
ATOM 2820 N N . ARG A 1 379 ? -1.173 18.922 0.534 1.00 90.88 379 ARG A N 1
ATOM 2821 C CA . ARG A 1 379 ? -2.264 17.934 0.582 1.00 90.88 379 ARG A CA 1
ATOM 2822 C C . ARG A 1 379 ? -2.551 17.512 2.017 1.00 90.88 379 ARG A C 1
ATOM 2824 O O . ARG A 1 379 ? -3.721 17.476 2.376 1.00 90.88 379 ARG A O 1
ATOM 2831 N N . LEU A 1 380 ? -1.518 17.308 2.845 1.00 92.38 380 LEU A N 1
ATOM 2832 C CA . LEU A 1 380 ? -1.693 17.067 4.285 1.00 92.38 380 LEU A CA 1
ATOM 2833 C C . LEU A 1 380 ? -2.446 18.224 4.946 1.00 92.38 380 LEU A C 1
ATOM 2835 O O . LEU A 1 380 ? -3.522 18.010 5.491 1.00 92.38 380 LEU A O 1
ATOM 2839 N N . GLN A 1 381 ? -1.972 19.457 4.747 1.00 93.31 381 GLN A N 1
ATOM 2840 C CA . GLN A 1 381 ? -2.609 20.680 5.260 1.00 93.31 381 GLN A CA 1
ATOM 2841 C C . GLN A 1 381 ? -4.075 20.847 4.816 1.00 93.31 381 GLN A C 1
ATOM 2843 O O . GLN A 1 381 ? -4.861 21.520 5.478 1.00 93.31 381 GLN A O 1
ATOM 2848 N N . ALA A 1 382 ? -4.464 20.263 3.676 1.00 92.06 382 ALA A N 1
ATOM 2849 C CA . ALA A 1 382 ? -5.838 20.312 3.177 1.00 92.06 382 ALA A CA 1
ATOM 2850 C C . ALA A 1 382 ? -6.755 19.236 3.790 1.00 92.06 382 ALA A C 1
ATOM 2852 O O . ALA A 1 382 ? -7.968 19.430 3.782 1.00 92.06 382 ALA A O 1
ATOM 2853 N N . VAL A 1 383 ? -6.192 18.133 4.296 1.00 93.62 383 VAL A N 1
ATOM 2854 C CA . VAL A 1 383 ? -6.891 17.096 5.079 1.00 93.62 383 VAL A CA 1
ATOM 2855 C C . VAL A 1 383 ? -6.987 17.518 6.545 1.00 93.62 383 VAL A C 1
ATOM 2857 O O . VAL A 1 383 ? -8.057 17.450 7.136 1.00 93.62 383 VAL A O 1
ATOM 2860 N N . GLU A 1 384 ? -5.901 18.047 7.102 1.00 93.88 384 GLU A N 1
ATOM 2861 C CA . GLU A 1 384 ? -5.821 18.643 8.441 1.00 93.88 384 GLU A CA 1
ATOM 2862 C C . GLU A 1 384 ? -6.895 19.733 8.632 1.00 93.88 384 GLU A C 1
ATOM 2864 O O . GLU A 1 384 ? -7.757 19.624 9.502 1.00 93.88 384 GLU A O 1
ATOM 2869 N N . ALA A 1 385 ? -6.959 20.706 7.713 1.00 92.88 385 ALA A N 1
ATOM 2870 C CA . ALA A 1 385 ? -7.984 21.758 7.693 1.00 92.88 385 ALA A CA 1
ATOM 2871 C C . ALA A 1 385 ? -9.396 21.290 7.254 1.00 92.88 385 ALA A C 1
ATOM 2873 O O . ALA A 1 385 ? -10.295 22.115 7.044 1.00 92.88 385 ALA A O 1
ATOM 2874 N N . GLU A 1 386 ? -9.605 19.985 7.070 1.00 92.06 386 GLU A N 1
ATOM 2875 C CA . GLU A 1 386 ? -10.914 19.346 6.886 1.00 92.06 386 GLU A CA 1
ATOM 2876 C C . GLU A 1 386 ? -11.335 18.573 8.147 1.00 92.06 386 GLU A C 1
ATOM 2878 O O . GLU A 1 386 ? -12.500 18.657 8.527 1.00 92.06 386 GLU A O 1
ATOM 2883 N N . LEU A 1 387 ? -10.390 17.914 8.828 1.00 90.56 387 LEU A N 1
ATOM 2884 C CA . LEU A 1 387 ? -10.591 17.264 10.128 1.00 90.56 387 LEU A CA 1
ATOM 2885 C C . LEU A 1 387 ? -10.905 18.291 11.230 1.00 90.56 387 LEU A C 1
ATOM 2887 O O . LEU A 1 387 ? -11.950 18.190 11.871 1.00 90.56 387 LEU A O 1
ATOM 2891 N N . GLU A 1 388 ? -10.093 19.344 11.382 1.00 90.12 388 GLU A N 1
ATOM 2892 C CA . GLU A 1 388 ? -10.351 20.396 12.386 1.00 90.12 388 GLU A CA 1
ATOM 2893 C C . GLU A 1 388 ? -11.691 21.111 12.141 1.00 90.12 388 GLU A C 1
ATOM 2895 O O . GLU A 1 388 ? -12.432 21.412 13.071 1.00 90.12 388 GLU A O 1
ATOM 2900 N N . ARG A 1 389 ? -12.096 21.289 10.879 1.00 88.81 389 ARG A N 1
ATOM 2901 C CA . ARG A 1 389 ? -13.401 21.896 10.566 1.00 88.81 389 ARG A CA 1
ATOM 2902 C C . ARG A 1 389 ? -14.590 20.964 10.830 1.00 88.81 389 ARG A C 1
ATOM 2904 O O . ARG A 1 389 ? -15.727 21.430 10.835 1.00 88.81 389 ARG A O 1
ATOM 2911 N N . ARG A 1 390 ? -14.366 19.653 10.975 1.00 87.00 390 ARG A N 1
ATOM 2912 C CA . ARG A 1 390 ? -15.403 18.694 11.388 1.00 87.00 390 ARG A CA 1
ATOM 2913 C C . ARG A 1 390 ? -15.573 18.710 12.908 1.00 87.00 390 ARG A C 1
ATOM 2915 O O . ARG A 1 390 ? -16.703 18.734 13.382 1.00 87.00 390 ARG A O 1
ATOM 2922 N N . LYS A 1 391 ? -14.463 18.775 13.640 1.00 84.44 391 LYS A N 1
ATOM 2923 C CA . LYS A 1 391 ? -14.391 19.022 15.088 1.00 84.44 391 LYS A CA 1
ATOM 2924 C C . LYS A 1 391 ? -15.115 20.318 15.485 1.00 84.44 391 LYS A C 1
ATOM 2926 O O . LYS A 1 391 ? -15.967 20.283 16.366 1.00 84.44 391 LYS A O 1
ATOM 2931 N N . ASP A 1 392 ? -14.898 21.409 14.747 1.00 78.44 392 ASP A N 1
ATOM 2932 C CA . ASP A 1 392 ? -15.621 22.686 14.918 1.00 78.44 392 ASP A CA 1
ATOM 2933 C C . ASP A 1 392 ? -17.144 22.608 14.650 1.00 78.44 392 ASP A C 1
ATOM 2935 O O . ASP A 1 392 ? -17.882 23.528 15.002 1.00 78.44 392 ASP A O 1
ATOM 2939 N N . ALA A 1 393 ? -17.641 21.552 13.992 1.00 74.31 393 ALA A N 1
ATOM 2940 C CA . ALA A 1 393 ? -19.015 21.480 13.482 1.00 74.31 393 ALA A CA 1
ATOM 2941 C C . ALA A 1 393 ? -20.048 20.884 14.465 1.00 74.31 393 ALA A C 1
ATOM 2943 O O . ALA A 1 393 ? -21.144 20.528 14.031 1.00 74.31 393 ALA A O 1
ATOM 2944 N N . ASP A 1 394 ? -19.718 20.775 15.761 1.00 60.91 394 ASP A N 1
ATOM 2945 C CA . ASP A 1 394 ? -20.600 20.252 16.830 1.00 60.91 394 ASP A CA 1
ATOM 2946 C C . ASP A 1 394 ? -21.195 18.866 16.481 1.00 60.91 394 ASP A C 1
ATOM 2948 O O . ASP A 1 394 ? -22.404 18.616 16.561 1.00 60.91 394 ASP A O 1
ATOM 2952 N N . ALA A 1 395 ? -20.322 17.983 15.983 1.00 61.78 395 ALA A N 1
ATOM 2953 C CA . ALA A 1 395 ? -20.695 16.753 15.294 1.00 61.78 395 ALA A CA 1
ATOM 2954 C C . ALA A 1 395 ? -21.330 15.703 16.225 1.00 61.78 395 ALA A C 1
ATOM 2956 O O . ALA A 1 395 ? -20.744 15.277 17.215 1.00 61.78 395 ALA A O 1
ATOM 2957 N N . LYS A 1 396 ? -22.530 15.241 15.851 1.00 69.50 396 LYS A N 1
ATOM 2958 C CA . LYS A 1 396 ? -23.354 14.267 16.603 1.00 69.50 396 LYS A CA 1
ATOM 2959 C C . LYS A 1 396 ? -23.427 12.898 15.923 1.00 69.50 396 LYS A C 1
ATOM 2961 O O . LYS A 1 396 ? -24.286 12.083 16.242 1.00 69.50 396 LYS A O 1
ATOM 2966 N N . GLU A 1 397 ? -22.548 12.675 14.954 1.00 80.25 397 GLU A N 1
ATOM 2967 C CA . GLU A 1 397 ? -22.519 11.498 14.092 1.00 80.25 397 GLU A CA 1
ATOM 2968 C C . GLU A 1 397 ? -21.225 10.717 14.317 1.00 80.25 397 GLU A C 1
ATOM 2970 O O . GLU A 1 397 ? -20.146 11.300 14.456 1.00 80.25 397 GLU A O 1
ATOM 2975 N N . GLN A 1 398 ? -21.339 9.392 14.303 1.00 84.56 398 GLN A N 1
ATOM 2976 C CA . GLN A 1 398 ? -20.209 8.473 14.374 1.00 84.56 398 GLN A CA 1
ATOM 2977 C C . GLN A 1 398 ? -19.220 8.729 13.223 1.00 84.56 398 GLN A C 1
ATOM 2979 O O . GLN A 1 398 ? -19.625 9.073 12.109 1.00 84.56 398 GLN A O 1
ATOM 2984 N N . PHE A 1 399 ? -17.917 8.588 13.485 1.00 86.88 399 PHE A N 1
ATOM 2985 C CA . PHE A 1 399 ? -16.902 8.704 12.440 1.00 86.88 399 PHE A CA 1
ATOM 2986 C C . PHE A 1 399 ? -16.615 7.321 11.842 1.00 86.88 399 PHE A C 1
ATOM 2988 O O . PHE A 1 399 ? -16.109 6.430 12.524 1.00 86.88 399 PHE A O 1
ATOM 2995 N N . ASP A 1 400 ? -16.987 7.153 10.573 1.00 87.88 400 ASP A N 1
ATOM 2996 C CA . ASP A 1 400 ? -16.930 5.899 9.819 1.00 87.88 400 ASP A CA 1
ATOM 2997 C C . ASP A 1 400 ? -16.125 6.052 8.508 1.00 87.88 400 ASP A C 1
ATOM 2999 O O . ASP A 1 400 ? -15.628 7.132 8.159 1.00 87.88 400 ASP A O 1
ATOM 3003 N N . GLY A 1 401 ? -16.018 4.971 7.729 1.00 86.38 401 GLY A N 1
ATOM 3004 C CA . GLY A 1 401 ? -15.365 4.997 6.413 1.00 86.38 401 GLY A CA 1
ATOM 3005 C C . GLY A 1 401 ? -15.993 5.982 5.405 1.00 86.38 401 GLY A C 1
ATOM 3006 O O . GLY A 1 401 ? -15.294 6.499 4.527 1.00 86.38 401 GLY A O 1
ATOM 3007 N N . GLY A 1 402 ? -17.286 6.305 5.539 1.00 88.19 402 GLY A N 1
ATOM 3008 C CA . GLY A 1 402 ? -17.990 7.289 4.710 1.00 88.19 402 GLY A CA 1
ATOM 3009 C C . GLY A 1 402 ? -17.623 8.732 5.059 1.00 88.19 402 GLY A C 1
ATOM 3010 O O . GLY A 1 402 ? -17.345 9.547 4.170 1.00 88.19 402 GLY A O 1
ATOM 3011 N N . ALA A 1 403 ? -17.544 9.037 6.351 1.00 88.94 403 ALA A N 1
ATOM 3012 C CA . ALA A 1 403 ? -17.025 10.279 6.894 1.00 88.94 403 ALA A CA 1
ATOM 3013 C C . ALA A 1 403 ? -15.558 10.482 6.489 1.00 88.94 403 ALA A C 1
ATOM 3015 O O . ALA A 1 403 ? -15.205 11.567 6.019 1.00 88.94 403 ALA A O 1
ATOM 3016 N N . ALA A 1 404 ? -14.732 9.435 6.563 1.00 90.31 404 ALA A N 1
ATOM 3017 C CA . ALA A 1 404 ? -13.328 9.496 6.172 1.00 90.31 404 ALA A CA 1
ATOM 3018 C C . ALA A 1 404 ? -13.136 9.747 4.660 1.00 90.31 404 ALA A C 1
ATOM 3020 O O . ALA A 1 404 ? -12.401 10.659 4.266 1.00 90.31 404 ALA A O 1
ATOM 3021 N N . ILE A 1 405 ? -13.899 9.061 3.797 1.00 89.81 405 ILE A N 1
ATOM 3022 C CA . ILE A 1 405 ? -13.957 9.378 2.358 1.00 89.81 405 ILE A CA 1
ATOM 3023 C C . ILE A 1 405 ? -14.453 10.816 2.119 1.00 89.81 405 ILE A C 1
ATOM 3025 O O . ILE A 1 405 ? -13.948 11.504 1.227 1.00 89.81 405 ILE A O 1
ATOM 3029 N N . SER A 1 406 ? -15.413 11.314 2.908 1.00 88.69 406 SER A N 1
ATOM 3030 C CA . SER A 1 406 ? -15.889 12.704 2.818 1.00 88.69 406 SER A CA 1
ATOM 3031 C C . SER A 1 406 ? -14.770 13.717 3.080 1.00 88.69 406 SER A C 1
ATOM 3033 O O . SER A 1 406 ? -14.700 14.726 2.375 1.00 88.69 406 SER A O 1
ATOM 3035 N N . VAL A 1 407 ? -13.871 13.433 4.031 1.00 90.25 407 VAL A N 1
ATOM 3036 C CA . VAL A 1 407 ? -12.702 14.271 4.337 1.00 90.25 407 VAL A CA 1
ATOM 3037 C C . VAL A 1 407 ? -11.779 14.362 3.115 1.00 90.25 407 VAL A C 1
ATOM 3039 O O . VAL A 1 407 ? -11.580 15.451 2.573 1.00 90.25 407 VAL A O 1
ATOM 3042 N N . LEU A 1 408 ? -11.301 13.228 2.586 1.00 89.81 408 LEU A N 1
ATOM 3043 C CA . LEU A 1 408 ? -10.405 13.219 1.415 1.00 89.81 408 LEU A CA 1
ATOM 3044 C C . LEU A 1 408 ? -11.042 13.826 0.148 1.00 89.81 408 LEU A C 1
ATOM 3046 O O . LEU A 1 408 ? -10.341 14.385 -0.697 1.00 89.81 408 LEU A O 1
ATOM 3050 N N . ARG A 1 409 ? -12.374 13.755 0.011 1.00 84.94 409 ARG A N 1
ATOM 3051 C CA . ARG A 1 409 ? -13.122 14.374 -1.099 1.00 84.94 409 ARG A CA 1
ATOM 3052 C C . ARG A 1 409 ? -13.252 15.893 -0.991 1.00 84.94 409 ARG A C 1
ATOM 3054 O O . ARG A 1 409 ? -13.260 16.556 -2.029 1.00 84.94 409 ARG A O 1
ATOM 3061 N N . LYS A 1 410 ? -13.427 16.437 0.217 1.00 85.19 410 LYS A N 1
ATOM 3062 C CA . LYS A 1 410 ? -13.602 17.883 0.455 1.00 85.19 410 LYS A CA 1
ATOM 3063 C C . LYS A 1 410 ? -12.260 18.623 0.542 1.00 85.19 410 LYS A C 1
ATOM 3065 O O . LYS A 1 410 ? -12.181 19.784 0.130 1.00 85.19 410 LYS A O 1
ATOM 3070 N N . ALA A 1 411 ? -11.205 17.933 0.980 1.00 81.12 411 ALA A N 1
ATOM 3071 C CA . ALA A 1 411 ? -9.830 18.419 1.031 1.00 81.12 411 ALA A CA 1
ATOM 3072 C C . ALA A 1 411 ? -9.338 18.932 -0.343 1.00 81.12 411 ALA A C 1
ATOM 3074 O O . ALA A 1 411 ? -8.968 18.183 -1.255 1.00 81.12 411 ALA A O 1
ATOM 3075 N N . LYS A 1 412 ? -9.330 20.258 -0.518 1.00 73.25 412 LYS A N 1
ATOM 3076 C CA . LYS A 1 412 ? -8.970 20.905 -1.791 1.00 73.25 412 LYS A CA 1
ATOM 3077 C C . LYS A 1 412 ? -7.525 20.569 -2.180 1.00 73.25 412 LYS A C 1
ATOM 3079 O O . LYS A 1 412 ? -6.612 20.800 -1.395 1.00 73.25 412 LYS A O 1
ATOM 3084 N N . LYS A 1 413 ? -7.316 20.165 -3.442 1.00 70.75 413 LYS A N 1
ATOM 3085 C CA . LYS A 1 413 ? -6.038 19.703 -4.046 1.00 70.75 413 LYS A CA 1
ATOM 3086 C C . LYS A 1 413 ? -5.628 18.257 -3.716 1.00 70.75 413 LYS A C 1
ATOM 3088 O O . LYS A 1 413 ? -4.593 17.836 -4.226 1.00 70.75 413 LYS A O 1
ATOM 3093 N N . VAL A 1 414 ? -6.397 17.512 -2.917 1.00 71.62 414 VAL A N 1
ATOM 3094 C CA . VAL A 1 414 ? -6.180 16.066 -2.733 1.00 71.62 414 VAL A CA 1
ATOM 3095 C C . VAL A 1 414 ? -6.616 15.330 -4.002 1.00 71.62 414 VAL A C 1
ATOM 3097 O O . VAL A 1 414 ? -5.772 14.989 -4.832 1.00 71.62 414 VAL A O 1
ATOM 3100 N N . ARG A 1 415 ? -7.931 15.205 -4.233 1.00 68.50 415 ARG A N 1
ATOM 3101 C CA . ARG A 1 415 ? -8.463 14.607 -5.465 1.00 68.50 415 ARG A CA 1
ATOM 3102 C C . ARG A 1 415 ? -8.031 15.415 -6.694 1.00 68.50 415 ARG A C 1
ATOM 3104 O O . ARG A 1 415 ? -8.250 16.627 -6.757 1.00 68.50 415 ARG A O 1
ATOM 3111 N N . ASN A 1 416 ? -7.457 14.743 -7.687 1.00 65.38 416 ASN A N 1
ATOM 3112 C CA . ASN A 1 416 ? -7.037 15.346 -8.957 1.00 65.38 416 ASN A CA 1
ATOM 3113 C C . ASN A 1 416 ? -7.354 14.411 -10.146 1.00 65.38 416 ASN A C 1
ATOM 3115 O O . ASN A 1 416 ? -8.198 13.525 -10.024 1.00 65.38 416 ASN A O 1
ATOM 3119 N N . ILE A 1 417 ? -6.772 14.631 -11.333 1.00 61.53 417 ILE A N 1
ATOM 3120 C CA . ILE A 1 417 ? -7.093 13.822 -12.525 1.00 61.53 417 ILE A CA 1
ATOM 3121 C C . ILE A 1 417 ? -6.559 12.378 -12.446 1.00 61.53 417 ILE A C 1
ATOM 3123 O O . ILE A 1 417 ? -7.133 11.507 -13.086 1.00 61.53 417 ILE A O 1
ATOM 3127 N N . ALA A 1 418 ? -5.539 12.116 -11.621 1.00 68.50 418 ALA A N 1
ATOM 3128 C CA . ALA A 1 418 ? -4.949 10.789 -11.422 1.00 68.50 418 ALA A CA 1
ATOM 3129 C C . ALA A 1 418 ? -5.608 9.960 -10.297 1.00 68.50 418 ALA A C 1
ATOM 3131 O O . ALA A 1 418 ? -5.291 8.787 -10.146 1.00 68.50 418 ALA A O 1
ATOM 3132 N N . THR A 1 419 ? -6.520 10.523 -9.496 1.00 76.31 419 THR A N 1
ATOM 3133 C CA . THR A 1 419 ? -7.234 9.748 -8.464 1.00 76.31 419 THR A CA 1
ATOM 3134 C C . THR A 1 419 ? -8.155 8.712 -9.117 1.00 76.31 419 THR A C 1
ATOM 3136 O O . THR A 1 419 ? -9.167 9.108 -9.706 1.00 76.31 419 THR A O 1
ATOM 3139 N N . LEU A 1 420 ? -7.826 7.421 -8.992 1.00 77.69 420 LEU A N 1
ATOM 3140 C CA . LEU A 1 420 ? -8.639 6.284 -9.449 1.00 77.69 420 LEU A CA 1
ATOM 3141 C C . LEU A 1 420 ? -9.731 5.943 -8.430 1.00 77.69 420 LEU A C 1
ATOM 3143 O O . LEU A 1 420 ? -10.900 5.831 -8.786 1.00 77.69 420 LEU A O 1
ATOM 3147 N N . ALA A 1 421 ? -9.372 5.861 -7.148 1.00 83.56 421 ALA A N 1
ATOM 3148 C CA . ALA A 1 421 ? -10.288 5.497 -6.071 1.00 83.56 421 ALA A CA 1
ATOM 3149 C C . ALA A 1 421 ? -10.032 6.305 -4.791 1.00 83.56 421 ALA A C 1
ATOM 3151 O O . ALA A 1 421 ? -8.951 6.861 -4.581 1.00 83.56 421 ALA A O 1
ATOM 3152 N N . VAL A 1 422 ? -11.040 6.358 -3.921 1.00 88.94 422 VAL A N 1
ATOM 3153 C CA . VAL A 1 422 ? -10.913 6.802 -2.528 1.00 88.94 422 VAL A CA 1
ATOM 3154 C C . VAL A 1 422 ? -11.469 5.706 -1.630 1.00 88.94 422 VAL A C 1
ATOM 3156 O O . VAL A 1 422 ? -12.572 5.211 -1.859 1.00 88.94 422 VAL A O 1
ATOM 3159 N N . ILE A 1 423 ? -10.693 5.329 -0.624 1.00 90.31 423 ILE A N 1
ATOM 3160 C CA . ILE A 1 423 ? -10.913 4.155 0.218 1.00 90.31 423 ILE A CA 1
ATOM 3161 C C . ILE A 1 423 ? -11.180 4.617 1.646 1.00 90.31 423 ILE A C 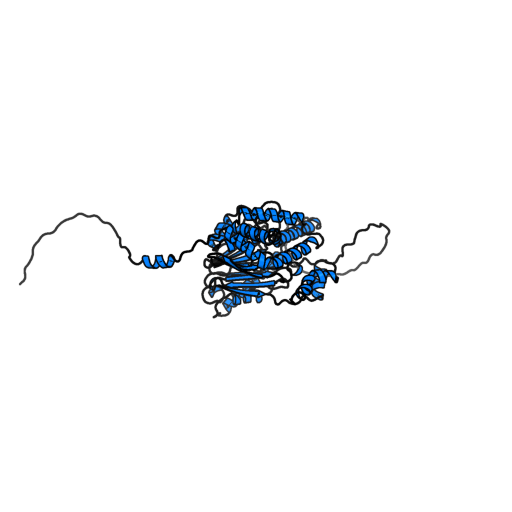1
ATOM 3163 O O . ILE A 1 423 ? -10.524 5.548 2.110 1.00 90.31 423 ILE A O 1
ATOM 3167 N N . GLY A 1 424 ? -12.119 3.978 2.338 1.00 90.94 424 GLY A N 1
ATOM 3168 C CA . GLY A 1 424 ? -12.340 4.116 3.774 1.00 90.94 424 GLY A CA 1
ATOM 3169 C C . GLY A 1 424 ? -12.550 2.737 4.388 1.00 90.94 424 GLY A C 1
ATOM 3170 O O . GLY A 1 424 ? -13.562 2.091 4.112 1.00 90.94 424 GLY A O 1
ATOM 3171 N N . LEU A 1 425 ? -11.582 2.292 5.185 1.00 89.81 425 LEU A N 1
ATOM 3172 C CA . LEU A 1 425 ? -11.643 1.076 5.992 1.00 89.81 425 LEU A CA 1
ATOM 3173 C C . LEU A 1 425 ? -12.078 1.458 7.409 1.00 89.81 425 LEU A C 1
ATOM 3175 O O . LEU A 1 425 ? -11.517 2.387 7.990 1.00 89.81 425 LEU A O 1
ATOM 3179 N N . ASP A 1 426 ? -13.066 0.745 7.943 1.00 88.38 426 ASP A N 1
ATOM 3180 C CA . ASP A 1 426 ? -13.558 0.847 9.315 1.00 88.38 426 ASP A CA 1
ATOM 3181 C C . ASP A 1 426 ? -13.372 -0.509 9.999 1.00 88.38 426 ASP A C 1
ATOM 3183 O O . ASP A 1 426 ? -14.186 -1.426 9.876 1.00 88.38 426 ASP A O 1
ATOM 3187 N N . LEU A 1 427 ? -12.228 -0.633 10.666 1.00 86.94 427 LEU A N 1
ATOM 3188 C CA . LEU A 1 427 ? -11.698 -1.878 11.215 1.00 86.94 427 LEU A CA 1
ATOM 3189 C C . LEU A 1 427 ? -12.487 -2.304 12.455 1.00 86.94 427 LEU A C 1
ATOM 3191 O O . LEU A 1 427 ? -12.748 -3.488 12.642 1.00 86.94 427 LEU A O 1
ATOM 3195 N N . LEU A 1 428 ? -12.932 -1.328 13.255 1.00 84.31 428 LEU A N 1
ATOM 3196 C CA . LEU A 1 428 ? -13.745 -1.553 14.453 1.00 84.31 428 LEU A CA 1
ATOM 3197 C C . LEU A 1 428 ? -15.114 -2.163 14.119 1.00 84.31 428 LEU A C 1
ATOM 3199 O O . LEU A 1 428 ? -15.658 -2.934 14.906 1.00 84.31 428 LEU A O 1
ATOM 3203 N N . ARG A 1 429 ? -15.684 -1.809 12.960 1.00 82.25 429 ARG A N 1
ATOM 3204 C CA . ARG A 1 429 ? -17.031 -2.235 12.539 1.00 82.25 429 ARG A CA 1
ATOM 3205 C C . ARG A 1 429 ? -17.018 -3.265 11.405 1.00 82.25 429 ARG A C 1
ATOM 3207 O O . ARG A 1 429 ? -18.082 -3.701 10.974 1.00 82.25 429 ARG A O 1
ATOM 3214 N N . GLY A 1 430 ? -15.838 -3.628 10.897 1.00 73.88 430 GLY A N 1
ATOM 3215 C CA . GLY A 1 430 ? -15.668 -4.494 9.726 1.00 73.88 430 GLY A CA 1
ATOM 3216 C C . GLY A 1 430 ? -16.224 -3.906 8.421 1.00 73.88 430 GLY A C 1
ATOM 3217 O O . GLY A 1 430 ? -16.427 -4.645 7.457 1.00 73.88 430 GLY A O 1
ATOM 3218 N N . PHE A 1 431 ? -16.500 -2.598 8.367 1.00 80.69 431 PHE A N 1
ATOM 3219 C CA . PHE A 1 431 ? -17.046 -1.956 7.173 1.00 80.69 431 PHE A CA 1
ATOM 3220 C C . PHE A 1 431 ? -15.938 -1.479 6.241 1.00 80.69 431 PHE A C 1
ATOM 3222 O O . PHE A 1 431 ? -14.920 -0.927 6.650 1.00 80.69 431 PHE A O 1
ATOM 3229 N N . TRP A 1 432 ? -16.183 -1.620 4.944 1.00 84.56 432 TRP A N 1
ATOM 3230 C CA . TRP A 1 432 ? -15.312 -1.096 3.908 1.00 84.56 432 TRP A CA 1
ATOM 3231 C C . TRP A 1 432 ? -16.145 -0.352 2.878 1.00 84.56 432 TRP A C 1
ATOM 3233 O O . TRP A 1 432 ? -17.053 -0.914 2.266 1.00 84.56 432 TRP A O 1
ATOM 3243 N N . LEU A 1 433 ? -15.818 0.922 2.677 1.00 85.12 433 LEU A N 1
ATOM 3244 C CA . LEU A 1 433 ? -16.337 1.710 1.575 1.00 85.12 433 LEU A CA 1
ATOM 3245 C C . LEU A 1 433 ? -15.216 1.967 0.564 1.00 85.12 433 LEU A C 1
ATOM 3247 O O . LEU A 1 433 ? -14.186 2.564 0.881 1.00 85.12 433 LEU A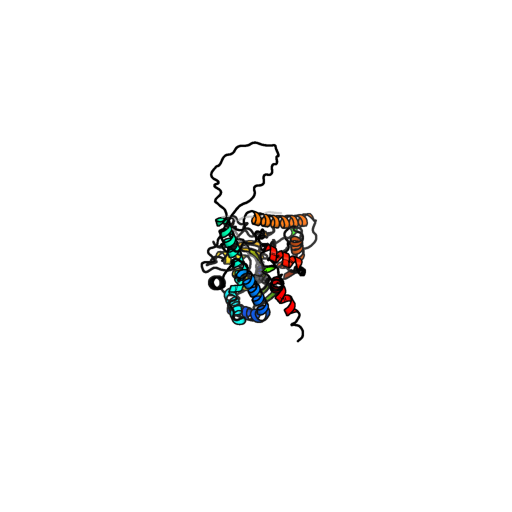 O 1
ATOM 3251 N N . LEU A 1 434 ? -15.439 1.533 -0.675 1.00 83.44 434 LEU A N 1
ATOM 3252 C CA . LEU A 1 434 ? -14.605 1.857 -1.827 1.00 83.44 434 LEU A CA 1
ATOM 3253 C C . LEU A 1 434 ? -15.397 2.780 -2.751 1.00 83.44 434 LEU A C 1
ATOM 3255 O O . LEU A 1 434 ? -16.385 2.371 -3.358 1.00 83.44 434 LEU A O 1
ATOM 3259 N N . MET A 1 435 ? -14.959 4.030 -2.877 1.00 80.12 435 MET A N 1
ATOM 3260 C CA . MET A 1 435 ? -15.508 4.961 -3.854 1.00 80.12 435 MET A CA 1
ATOM 3261 C C . MET A 1 435 ? -14.551 5.073 -5.040 1.00 80.12 435 MET A C 1
ATOM 3263 O O . MET A 1 435 ? -13.656 5.925 -5.060 1.00 80.12 435 MET A O 1
ATOM 3267 N N . PHE A 1 436 ? -14.784 4.247 -6.059 1.00 73.62 436 PHE A N 1
ATOM 3268 C CA . PHE A 1 436 ? -14.225 4.477 -7.387 1.00 73.62 436 PHE A CA 1
ATOM 3269 C C . PHE A 1 436 ? -14.528 5.903 -7.854 1.00 73.62 436 PHE A C 1
ATOM 3271 O O . PHE A 1 436 ? -15.602 6.466 -7.611 1.00 73.62 436 PHE A O 1
ATOM 3278 N N . ARG A 1 437 ? -13.595 6.490 -8.596 1.00 66.62 437 ARG A N 1
ATOM 3279 C CA . ARG A 1 437 ? -13.922 7.590 -9.487 1.00 66.62 437 ARG A CA 1
ATOM 3280 C C . ARG A 1 437 ? -14.901 7.068 -10.534 1.00 66.62 437 ARG A C 1
ATOM 3282 O O . ARG A 1 437 ? -14.589 6.142 -11.270 1.00 66.62 437 ARG A O 1
ATOM 3289 N N . GLU A 1 438 ? -16.053 7.724 -10.622 1.00 48.59 438 GLU A N 1
ATOM 3290 C CA . GLU A 1 438 ? -16.934 7.686 -11.791 1.00 48.59 438 GLU A CA 1
ATOM 3291 C C . GLU A 1 438 ? -16.080 7.718 -13.070 1.00 48.59 438 GLU A C 1
ATOM 3293 O O . GLU A 1 438 ? -15.364 8.703 -13.288 1.00 48.59 438 GLU A O 1
ATOM 3298 N N . ARG A 1 439 ? -16.092 6.621 -13.850 1.00 49.78 439 ARG A N 1
ATOM 3299 C CA . ARG A 1 439 ? -15.266 6.435 -15.055 1.00 49.78 439 ARG A CA 1
ATOM 3300 C C . ARG A 1 439 ? -15.687 7.444 -16.125 1.00 49.78 439 ARG A C 1
ATOM 3302 O O . ARG A 1 439 ? -16.458 7.140 -17.030 1.00 49.78 439 ARG A O 1
ATOM 3309 N N . GLN A 1 440 ? -15.193 8.672 -15.993 1.00 38.25 440 GLN A N 1
ATOM 3310 C CA . GLN A 1 440 ? -15.323 9.708 -17.004 1.00 38.25 440 GLN A CA 1
ATOM 3311 C C . GLN A 1 440 ? -14.605 9.203 -18.249 1.00 38.25 440 GLN A C 1
ATOM 3313 O O . GLN A 1 440 ? -13.379 9.098 -18.248 1.00 38.25 440 GLN A O 1
ATOM 3318 N N . SER A 1 441 ? -15.381 8.868 -19.280 1.00 38.97 441 SER A N 1
ATOM 3319 C CA . SER A 1 441 ? -14.873 8.465 -20.584 1.00 38.97 441 SER A CA 1
ATOM 3320 C C . SER A 1 441 ? -13.886 9.520 -21.067 1.00 38.97 441 SER A C 1
ATOM 3322 O O . SER A 1 441 ? -14.269 10.647 -21.390 1.00 38.97 441 SER A O 1
ATOM 3324 N N . VAL A 1 442 ? -12.597 9.171 -21.053 1.00 43.28 442 VAL A N 1
ATOM 3325 C CA . VAL A 1 442 ? -11.524 10.105 -21.391 1.00 43.28 442 VAL A CA 1
ATOM 3326 C C . VAL A 1 442 ? -11.788 10.584 -22.807 1.00 43.28 442 VAL A C 1
ATOM 3328 O O . VAL A 1 442 ? -11.811 9.795 -23.749 1.00 43.28 442 VAL A O 1
ATOM 3331 N N . SER A 1 443 ? -12.070 11.875 -22.963 1.00 46.62 443 SER A N 1
ATOM 3332 C CA . SER A 1 443 ? -12.453 12.383 -24.274 1.00 46.62 443 SER A CA 1
ATOM 3333 C C . SER A 1 443 ? -11.277 12.245 -25.245 1.00 46.62 443 SER A C 1
ATOM 3335 O O . SER A 1 443 ? -10.122 12.391 -24.846 1.00 46.62 443 SER A O 1
ATOM 3337 N N . ASN A 1 444 ? -11.536 12.030 -26.540 1.00 49.28 444 ASN A N 1
ATOM 3338 C CA . ASN A 1 444 ? -10.463 11.965 -27.549 1.00 49.28 444 ASN A CA 1
ATOM 3339 C C . ASN A 1 444 ? -9.562 13.219 -27.528 1.00 49.28 444 ASN A C 1
ATOM 3341 O O . ASN A 1 444 ? -8.377 13.142 -27.839 1.00 49.28 444 ASN A O 1
ATOM 3345 N N . VAL A 1 445 ? -10.110 14.366 -27.108 1.00 50.16 445 VAL A N 1
ATOM 3346 C CA . VAL A 1 445 ? -9.378 15.624 -26.887 1.00 50.16 445 VAL A CA 1
ATOM 3347 C C . VAL A 1 445 ? -8.422 15.523 -25.694 1.00 50.16 445 VAL A C 1
ATOM 3349 O O . VAL A 1 445 ? -7.301 16.021 -25.759 1.00 50.16 445 VAL A O 1
ATOM 3352 N N . GLU A 1 446 ? -8.825 14.866 -24.610 1.00 50.34 446 GLU A N 1
ATOM 3353 C CA . GLU A 1 446 ? -7.975 14.642 -23.441 1.00 50.34 446 GLU A CA 1
ATOM 3354 C C . GLU A 1 446 ? -6.949 13.540 -23.661 1.00 50.34 446 GLU A C 1
ATOM 3356 O O . GLU A 1 446 ? -5.807 13.723 -23.258 1.00 50.34 446 GLU A O 1
ATOM 3361 N N . ALA A 1 447 ? -7.304 12.457 -24.354 1.00 50.72 447 ALA A N 1
ATOM 3362 C CA . ALA A 1 447 ? -6.357 11.434 -24.785 1.00 50.72 447 ALA A CA 1
ATOM 3363 C C . ALA A 1 447 ? -5.277 12.030 -25.707 1.00 50.72 447 ALA A C 1
ATOM 3365 O O . ALA A 1 447 ? -4.086 11.839 -25.471 1.00 50.72 447 ALA A O 1
ATOM 3366 N N . ALA A 1 448 ? -5.671 12.852 -26.688 1.00 52.59 448 ALA A N 1
ATOM 3367 C CA . ALA A 1 448 ? -4.730 13.588 -27.532 1.00 52.59 448 ALA A CA 1
ATOM 3368 C C . ALA A 1 448 ? -3.892 14.602 -26.730 1.00 52.59 448 ALA A C 1
ATOM 3370 O O . ALA A 1 448 ? -2.685 14.705 -26.953 1.00 52.59 448 ALA A O 1
ATOM 3371 N N . ARG A 1 449 ? -4.487 15.313 -25.757 1.00 53.50 449 ARG A N 1
ATOM 3372 C CA . ARG A 1 449 ? -3.748 16.192 -24.831 1.00 53.50 449 ARG A CA 1
ATOM 3373 C C . ARG A 1 449 ? -2.716 15.401 -24.028 1.00 53.50 449 ARG A C 1
ATOM 3375 O O . ARG A 1 449 ? -1.582 15.851 -23.928 1.00 53.50 449 ARG A O 1
ATOM 3382 N N . PHE A 1 450 ? -3.079 14.240 -23.486 1.00 52.06 450 PHE A N 1
ATOM 3383 C CA . PHE A 1 450 ? -2.174 13.370 -22.738 1.00 52.06 450 PHE A CA 1
ATOM 3384 C C . PHE A 1 450 ? -1.028 12.858 -23.621 1.00 52.06 450 PHE A C 1
ATOM 3386 O O . PHE A 1 450 ? 0.129 13.003 -23.232 1.00 52.06 450 PHE A O 1
ATOM 3393 N N . ALA A 1 451 ? -1.317 12.364 -24.830 1.00 52.62 451 ALA A N 1
ATOM 3394 C CA . ALA A 1 451 ? -0.293 11.943 -25.786 1.00 52.62 451 ALA A CA 1
ATOM 3395 C C . ALA A 1 451 ? 0.710 13.076 -26.082 1.00 52.62 451 ALA A C 1
ATOM 3397 O O . ALA A 1 451 ? 1.917 12.894 -25.922 1.00 52.62 451 ALA A O 1
ATOM 3398 N N . VAL A 1 452 ? 0.217 14.279 -26.401 1.00 51.62 452 VAL A N 1
ATOM 3399 C CA . VAL A 1 452 ? 1.052 15.466 -26.665 1.00 51.62 452 VAL A CA 1
ATOM 3400 C C . VAL A 1 452 ? 1.834 15.924 -25.425 1.00 51.62 452 VAL A C 1
ATOM 3402 O O . VAL A 1 452 ? 2.997 16.305 -25.544 1.00 51.62 452 VAL A O 1
ATOM 3405 N N . GLU A 1 453 ? 1.244 15.879 -24.227 1.00 49.38 453 GLU A N 1
ATOM 3406 C CA . GLU A 1 453 ? 1.919 16.283 -22.985 1.00 49.38 453 GLU A CA 1
ATOM 3407 C C . GLU A 1 453 ? 3.063 15.337 -22.593 1.00 49.38 453 GLU A C 1
ATOM 3409 O O . GLU A 1 453 ? 4.085 15.813 -22.091 1.00 49.38 453 GLU A O 1
ATOM 3414 N N . PHE A 1 454 ? 2.906 14.036 -22.861 1.00 42.69 454 PHE A N 1
ATOM 3415 C CA . PHE A 1 454 ? 3.898 12.988 -22.595 1.00 42.69 454 PHE A CA 1
ATOM 3416 C C . PHE A 1 454 ? 4.896 12.816 -23.759 1.00 42.69 454 PHE A C 1
ATOM 3418 O O . PHE A 1 454 ? 5.964 12.234 -23.579 1.00 42.69 454 PHE A O 1
ATOM 3425 N N . GLY A 1 455 ? 4.597 13.378 -24.935 1.00 43.28 455 GLY A N 1
ATOM 3426 C CA . GLY A 1 455 ? 5.451 13.321 -26.122 1.00 43.28 455 GLY A CA 1
ATOM 3427 C C . GLY A 1 455 ? 5.317 12.038 -26.945 1.00 43.28 455 GLY A C 1
ATOM 3428 O O . GLY A 1 455 ? 6.254 11.708 -27.675 1.00 43.28 455 GLY A O 1
ATOM 3429 N N . LEU A 1 456 ? 4.182 11.345 -26.819 1.00 45.06 456 LEU A N 1
ATOM 3430 C CA . LEU A 1 456 ? 3.722 10.283 -27.715 1.00 45.06 456 LEU A CA 1
ATOM 3431 C C . LEU A 1 456 ? 3.187 10.904 -29.017 1.00 45.06 456 LEU A C 1
ATOM 3433 O O . LEU A 1 456 ? 2.677 12.027 -29.012 1.00 45.06 456 LEU A O 1
ATOM 3437 N N . VAL A 1 457 ? 3.277 10.183 -30.137 1.00 46.03 457 VAL A N 1
ATOM 3438 C CA . VAL A 1 457 ? 2.820 10.690 -31.443 1.00 46.03 457 VAL A CA 1
ATOM 3439 C C . VAL A 1 457 ? 1.283 10.745 -31.477 1.00 46.03 457 VAL A C 1
ATOM 3441 O O . VAL A 1 457 ? 0.644 9.698 -31.364 1.00 46.03 457 VAL A O 1
ATOM 3444 N N . PRO A 1 458 ? 0.650 11.923 -31.654 1.00 39.53 458 PRO A N 1
ATOM 3445 C CA . PRO A 1 458 ? -0.804 12.018 -31.710 1.00 39.53 458 PRO A CA 1
ATOM 3446 C C . PRO A 1 458 ? -1.328 11.449 -33.036 1.00 39.53 458 PRO A C 1
ATOM 3448 O O . PRO A 1 458 ? -1.166 12.048 -34.098 1.00 39.53 458 PRO A O 1
ATOM 3451 N N . GLY A 1 459 ? -1.990 10.296 -32.973 1.00 43.50 459 GLY A N 1
ATOM 3452 C CA . GLY A 1 459 ? -2.602 9.644 -34.128 1.00 43.50 459 GLY A CA 1
ATOM 3453 C C . GLY A 1 459 ? -3.596 8.551 -33.722 1.00 43.50 459 GLY A C 1
ATOM 3454 O O . GLY A 1 459 ? -3.719 8.252 -32.532 1.00 43.50 459 GLY A O 1
ATOM 3455 N N . PRO A 1 460 ? -4.294 7.920 -34.688 1.00 39.06 460 PRO A N 1
ATOM 3456 C CA . PRO A 1 460 ? -5.278 6.871 -34.405 1.00 39.06 460 PRO A CA 1
ATOM 3457 C C . PRO A 1 460 ? -4.696 5.707 -33.597 1.00 39.06 460 PRO A C 1
ATOM 3459 O O . PRO A 1 460 ? -5.366 5.182 -32.713 1.00 39.06 460 PRO A O 1
ATOM 3462 N N . GLN A 1 461 ? -3.430 5.353 -33.844 1.00 36.97 461 GLN A N 1
ATOM 3463 C CA . GLN A 1 461 ? -2.726 4.317 -33.090 1.00 36.97 461 GLN A CA 1
ATOM 3464 C C . GLN A 1 461 ? -2.558 4.671 -31.612 1.00 36.97 461 GLN A C 1
ATOM 3466 O O . GLN A 1 461 ? -2.837 3.808 -30.801 1.00 36.97 461 GLN A O 1
ATOM 3471 N N . ALA A 1 462 ? -2.239 5.916 -31.236 1.00 38.47 462 ALA A N 1
ATOM 3472 C CA . ALA A 1 462 ? -2.170 6.299 -29.819 1.00 38.47 462 ALA A CA 1
ATOM 3473 C C . ALA A 1 462 ? -3.537 6.176 -29.120 1.00 38.47 462 ALA A C 1
ATOM 3475 O O . ALA A 1 462 ? -3.613 5.748 -27.974 1.00 38.47 462 ALA A O 1
ATOM 3476 N N . VAL A 1 463 ? -4.636 6.464 -29.830 1.00 36.94 463 VAL A N 1
ATOM 3477 C CA . VAL A 1 463 ? -5.985 6.150 -29.328 1.00 36.94 463 VAL A CA 1
ATOM 3478 C C . VAL A 1 463 ? -6.200 4.632 -29.271 1.00 36.94 463 VAL A C 1
ATOM 3480 O O . VAL A 1 463 ? -6.826 4.150 -28.342 1.00 36.94 463 VAL A O 1
ATOM 3483 N N . THR A 1 464 ? -5.640 3.848 -30.194 1.00 37.09 464 THR A N 1
ATOM 3484 C CA . THR A 1 464 ? -5.775 2.378 -30.195 1.00 37.09 464 THR A CA 1
ATOM 3485 C C . THR A 1 464 ? -4.900 1.683 -29.141 1.00 37.09 464 THR A C 1
ATOM 3487 O O . THR A 1 464 ? -5.317 0.646 -28.646 1.00 37.09 464 THR A O 1
ATOM 3490 N N . THR A 1 465 ? -3.757 2.230 -28.709 1.00 39.44 465 THR A N 1
ATOM 3491 C CA . THR A 1 465 ? -3.031 1.706 -27.534 1.00 39.44 465 THR A CA 1
ATOM 3492 C C . THR A 1 465 ? -3.711 2.131 -26.231 1.00 39.44 465 THR A C 1
ATOM 3494 O O . THR A 1 465 ? -3.883 1.308 -25.343 1.00 39.44 465 THR A O 1
ATOM 3497 N N . THR A 1 466 ? -4.198 3.376 -26.123 1.00 38.72 466 THR A N 1
ATOM 3498 C CA . THR A 1 466 ? -4.892 3.857 -24.908 1.00 38.72 466 THR A CA 1
ATOM 3499 C C . THR A 1 466 ? -6.348 3.359 -24.769 1.00 38.72 466 THR A C 1
ATOM 3501 O O . THR A 1 466 ? -6.882 3.383 -23.666 1.00 38.72 466 THR A O 1
ATOM 3504 N N . PHE A 1 467 ? -7.003 2.893 -25.844 1.00 38.28 467 PHE A N 1
ATOM 3505 C CA . PHE A 1 467 ? -8.399 2.398 -25.840 1.00 38.28 467 PHE A CA 1
ATOM 3506 C C . PHE A 1 467 ? -8.581 1.011 -26.490 1.00 38.28 467 PHE A C 1
ATOM 3508 O O . PHE A 1 467 ? -9.714 0.563 -26.658 1.00 38.28 467 PHE A O 1
ATOM 3515 N N . GLY A 1 468 ? -7.514 0.299 -26.869 1.00 31.73 468 GLY A N 1
ATOM 3516 C CA . GLY A 1 468 ? -7.615 -0.971 -27.612 1.00 31.73 468 GLY A CA 1
ATOM 3517 C C . GLY A 1 468 ? -8.369 -2.076 -26.867 1.00 31.73 468 GLY A C 1
ATOM 3518 O O . GLY A 1 468 ? -9.103 -2.852 -27.478 1.00 31.73 468 GLY A O 1
ATOM 3519 N N . ALA A 1 469 ? -8.268 -2.093 -25.536 1.00 32.38 469 ALA A N 1
ATOM 3520 C CA . ALA A 1 469 ? -9.050 -2.980 -24.675 1.00 32.38 469 ALA A CA 1
ATOM 3521 C C . ALA A 1 469 ? -10.563 -2.670 -24.703 1.00 32.38 469 ALA A C 1
ATOM 3523 O O . ALA A 1 469 ? -11.387 -3.573 -24.559 1.00 32.38 469 ALA A O 1
ATOM 3524 N N . LEU A 1 470 ? -10.933 -1.406 -24.933 1.00 34.38 470 LEU A N 1
ATOM 3525 C CA . LEU A 1 470 ? -12.280 -0.864 -24.722 1.00 34.38 470 LEU A CA 1
ATOM 3526 C C . LEU A 1 470 ? -13.266 -1.214 -25.855 1.00 34.38 470 LEU A C 1
ATOM 3528 O O . LEU A 1 470 ? -14.474 -1.103 -25.676 1.00 34.38 470 LEU A O 1
ATOM 3532 N N . VAL A 1 471 ? -12.771 -1.682 -27.009 1.00 28.44 471 VAL A N 1
ATOM 3533 C CA . VAL A 1 471 ? -13.613 -2.223 -28.097 1.00 28.44 471 VAL A CA 1
ATOM 3534 C C . VAL A 1 471 ? -13.734 -3.746 -27.999 1.00 28.44 471 VAL A C 1
ATOM 3536 O O . VAL A 1 471 ? -14.839 -4.277 -28.092 1.00 28.44 471 VAL A O 1
ATOM 3539 N N . SER A 1 472 ? -12.629 -4.455 -27.750 1.00 26.80 472 SER A N 1
ATOM 3540 C CA . SER A 1 472 ? -12.623 -5.923 -27.660 1.00 26.80 472 SER A CA 1
ATOM 3541 C C . SER A 1 472 ? -13.457 -6.449 -26.483 1.00 26.80 472 SER A C 1
ATOM 3543 O O . SER A 1 472 ? -14.140 -7.460 -26.623 1.00 26.80 472 SER A O 1
ATOM 3545 N N . ALA A 1 473 ? -13.481 -5.734 -25.352 1.00 28.66 473 ALA A N 1
ATOM 3546 C CA . ALA A 1 473 ? -14.308 -6.083 -24.192 1.00 28.66 473 ALA A CA 1
ATOM 3547 C C . ALA A 1 473 ? -15.827 -5.899 -24.414 1.00 28.66 473 ALA A C 1
ATOM 3549 O O . ALA A 1 473 ? -16.622 -6.385 -23.619 1.00 28.66 473 ALA A O 1
ATOM 3550 N N . HIS A 1 474 ? -16.253 -5.226 -25.489 1.00 27.64 474 HIS A N 1
ATOM 3551 C CA . HIS A 1 474 ? -17.664 -5.100 -25.887 1.00 27.64 474 HIS A CA 1
ATOM 3552 C C . HIS A 1 474 ? -18.008 -5.920 -27.144 1.00 27.64 474 HIS A C 1
ATOM 3554 O O . HIS A 1 474 ? -19.041 -5.698 -27.773 1.00 27.64 474 HIS A O 1
ATOM 3560 N N . GLN A 1 475 ? -17.154 -6.885 -27.503 1.00 26.12 475 GLN A N 1
ATOM 3561 C CA . GLN A 1 475 ? -17.422 -7.896 -28.537 1.00 26.12 475 GLN A CA 1
ATOM 3562 C C . GLN A 1 475 ? -17.199 -9.337 -28.031 1.00 26.12 475 GLN A C 1
ATOM 3564 O O . GLN A 1 475 ? -17.147 -10.264 -28.835 1.00 26.12 475 GLN A O 1
ATOM 3569 N N . GLY A 1 476 ? -17.056 -9.524 -26.710 1.00 27.70 476 GLY A N 1
ATOM 3570 C CA . GLY A 1 476 ? -16.923 -10.837 -26.062 1.00 27.70 476 GLY A CA 1
ATOM 3571 C C . GLY A 1 476 ? -18.214 -11.386 -25.440 1.00 27.70 476 GLY A C 1
ATOM 3572 O O . GLY A 1 476 ? -18.404 -12.599 -25.435 1.00 27.70 476 GLY A O 1
ATOM 3573 N N . ASP A 1 477 ? -19.107 -10.515 -24.960 1.00 28.27 477 ASP A N 1
ATOM 3574 C CA . ASP A 1 477 ? -20.341 -10.898 -24.254 1.00 28.27 477 ASP A CA 1
ATOM 3575 C C . ASP A 1 477 ? -21.482 -11.265 -25.231 1.00 28.27 477 ASP A C 1
ATOM 3577 O O . ASP A 1 477 ? -22.473 -10.542 -25.332 1.00 28.27 477 ASP A O 1
ATOM 3581 N N . ASP A 1 478 ? -21.338 -12.373 -25.972 1.00 30.88 478 ASP A N 1
ATOM 3582 C CA . ASP A 1 478 ? -22.438 -12.978 -26.758 1.00 30.88 478 ASP A CA 1
ATOM 3583 C C . ASP A 1 478 ? -22.280 -14.513 -26.971 1.00 30.88 478 ASP A C 1
ATOM 3585 O O . ASP A 1 478 ? -22.599 -15.046 -28.039 1.00 30.88 478 ASP A O 1
ATOM 3589 N N . ILE A 1 479 ? -21.762 -15.232 -25.953 1.00 27.45 479 ILE A N 1
ATOM 3590 C CA . ILE A 1 479 ? -21.868 -16.704 -25.761 1.00 27.45 479 ILE A CA 1
ATOM 3591 C C . ILE A 1 479 ? -22.123 -17.012 -24.279 1.00 27.45 479 ILE A C 1
ATOM 3593 O O . ILE A 1 479 ? -21.290 -16.583 -23.452 1.00 27.45 479 ILE A O 1
#

Secondary structure (DSSP, 8-state):
-----------------------STHHHHHHHHTS--------HHHHHHHHHHHHHHHHHHHHHHHHHHHHHHHHSSS-SS-HHHHHHHHHHHHHHHHHH-HHHHHHHHHHHHHHTS-GGGGGGHHHHHHHHHHHHHHHHHHHSPP-------------------------------------------PPPPPP---EEEE-SBGGGGT-SSB--EEEEEEE--TTTTGGGSS-EEEEEEETTEEEEEEESTTS---EEEETTS-EEEEEE--BS--STTSS--B-HHHHHHHHHHTT--HHHHHHHHTT-SS-BSS-EEEEEEETTEEEEEEEETTEEEE---BSSS-EEE-SS--STTTTT-B-SHHHHHHHHHHHHHHHHHHHHHHHTTT--S---HHHHHHHHHHSTTTS-TTEEEEEEEETTTTEEEEEE-------HHHHHHHHHHHT---SHHHHHHHHHHHHHTTSS---

Sequence (479 aa):
MAVCDDSGALLAESGEKLLDGEDEDEKDEQEEESVLQREISVTGGEARLLGLALADVYGTRAKNGLGHAKDYYLELPPVSCSMEKWSELACLAREGAVACCPTAAAFFDGLCEGLGWDVYESLLDFEIYTLELQRRERVQARIRPPTDTSSSSDSSESLVLDASTTEEESEVSGTGAVDTEASEPSGKRKKPHTGRCTGFAIAGDSSKIGGVGDAVLVSQTVDLPGLLYGFGDFDCVLRLQLPGLEILAYDCDGRFCPVGMNSAGLGVCVFNLHDRQTEGFEKPSVSVQTLVWELLLCGHTLRSALAWLQQLKLPPMCGSGLLLVDASGAATVELNPGGPVIGDVHLEDPVLRANHPILSKSATTFGAGKKAQRDSERRLQAVEAELERRKDADAKEQFDGGAAISVLRKAKKVRNIATLAVIGLDLLRGFWLLMFRERQSVSNVEAARFAVEFGLVPGPQAVTTTFGALVSAHQGDDI

pLDDT: mean 72.53, std 24.22, range [24.8, 98.19]

Radius of gyration: 30.15 Å; chains: 1; bounding box: 55×76×144 Å

Foldseek 3Di:
DDDDDDDDDDDDDDDDDDDDDDDDPPPVVVVVVPPDPPQQDDDLVLLLVLLLVCLVVQVVQLVVLLVLQCCVQCVQPPRQADPVLLVVLLVLQLLLCVQQQVSLSSSQVSNCVNNVHRLSSLLCSLVSVLSSLLVVLVVVVVVDDDDDPPDDDDDDDDDDDDDDDDDDDDDDDDDDDDDPDPDDDPPPQADQDDFKKKKKFAAFQLLLQQFHGTFGKIKMFGFARCSSFLLQPSWDFDWTDDVVKTKTWIDGRNRLQTQTAMLLFKGKDKEAANFNDACLSPHRAHRNSSLVCSCRRSSDDPVRSVVSQVVSPAAYSAWMWMWMTGNQFIWIWIRHNVGIDTDDGHRGDMGIDIHHDPDPVCNPTHRVDDVVVVLGVLQSVLLVVLSVVSSVVNHPHHCFQVNRLVSQVRRPSNDDPRGQWMWMAGSVVRDIDIGGDPPDPQDLVNLQVSCVSSVHDDDPVSVCSSCVVVVVVVVPPDD